Protein AF-A0A956AUN1-F1 (afdb_monomer)

Structure (mmCIF, N/CA/C/O backbone):
data_AF-A0A956AUN1-F1
#
_entry.id   AF-A0A956AUN1-F1
#
loop_
_atom_site.group_PDB
_atom_site.id
_atom_site.type_symbol
_atom_site.label_atom_id
_atom_site.label_alt_id
_atom_site.label_comp_id
_atom_site.label_asym_id
_atom_site.label_entity_id
_atom_site.label_seq_id
_atom_site.pdbx_PDB_ins_code
_atom_site.Cartn_x
_atom_site.Cartn_y
_atom_site.Cartn_z
_atom_site.occupancy
_atom_site.B_iso_or_equiv
_atom_site.auth_seq_id
_atom_site.auth_comp_id
_atom_site.auth_asym_id
_atom_site.auth_atom_id
_atom_site.pdbx_PDB_model_num
ATOM 1 N N . MET A 1 1 ? -1.811 -20.026 -43.122 1.00 30.91 1 MET A N 1
ATOM 2 C CA . MET A 1 1 ? -1.037 -18.775 -43.023 1.00 30.91 1 MET A CA 1
ATOM 3 C C . MET A 1 1 ? -0.279 -18.892 -41.717 1.00 30.91 1 MET A C 1
ATOM 5 O O . MET A 1 1 ? -0.900 -18.796 -40.670 1.00 30.91 1 MET A O 1
ATOM 9 N N . ALA A 1 2 ? 0.967 -19.359 -41.789 1.00 21.05 2 ALA A N 1
ATOM 10 C CA . ALA A 1 2 ? 1.763 -19.671 -40.608 1.00 21.05 2 ALA A CA 1
ATOM 11 C C . ALA A 1 2 ? 2.110 -18.362 -39.890 1.00 21.05 2 ALA A C 1
ATOM 13 O O . ALA A 1 2 ? 2.588 -17.428 -40.529 1.00 21.05 2 ALA A O 1
ATOM 14 N N . ILE A 1 3 ? 1.789 -18.293 -38.602 1.00 24.16 3 ILE A N 1
ATOM 15 C CA . ILE A 1 3 ? 2.204 -17.226 -37.696 1.00 24.16 3 ILE A CA 1
ATOM 16 C C . ILE A 1 3 ? 3.402 -17.814 -36.954 1.00 24.16 3 ILE A C 1
ATOM 18 O O . ILE A 1 3 ? 3.255 -18.826 -36.273 1.00 24.16 3 ILE A O 1
ATOM 22 N N . GLU A 1 4 ? 4.583 -17.249 -37.198 1.00 23.41 4 GLU A N 1
ATOM 23 C CA . GLU A 1 4 ? 5.830 -17.625 -36.533 1.00 23.41 4 GLU A CA 1
ATOM 24 C C . GLU A 1 4 ? 5.765 -17.304 -35.036 1.00 23.41 4 GLU A C 1
ATOM 26 O O . GLU A 1 4 ? 5.321 -16.231 -34.622 1.00 23.41 4 GLU A O 1
ATOM 31 N N . GLU A 1 5 ? 6.221 -18.270 -34.243 1.00 29.28 5 GLU A N 1
ATOM 32 C CA . GLU A 1 5 ? 6.458 -18.185 -32.808 1.00 29.28 5 GLU A CA 1
ATOM 33 C C . GLU A 1 5 ? 7.563 -17.156 -32.523 1.00 29.28 5 GLU A C 1
ATOM 35 O O . GLU A 1 5 ? 8.715 -17.344 -32.911 1.00 29.28 5 GLU A O 1
ATOM 40 N N . ALA A 1 6 ? 7.240 -16.076 -31.810 1.00 27.52 6 ALA A N 1
ATOM 41 C CA . ALA A 1 6 ? 8.249 -15.210 -31.208 1.00 27.52 6 ALA A CA 1
ATOM 42 C C . ALA A 1 6 ? 8.578 -15.746 -29.807 1.00 27.52 6 ALA A C 1
ATOM 44 O O . ALA A 1 6 ? 7.969 -15.356 -28.813 1.00 27.52 6 ALA A O 1
ATOM 45 N N . GLY A 1 7 ? 9.518 -16.691 -29.746 1.00 25.81 7 GLY A N 1
ATOM 46 C CA . GLY A 1 7 ? 10.144 -17.115 -28.497 1.00 25.81 7 GLY A CA 1
ATOM 47 C C . GLY A 1 7 ? 10.952 -15.970 -27.881 1.00 25.81 7 GLY A C 1
ATOM 48 O O . GLY A 1 7 ? 11.696 -15.276 -28.571 1.00 25.81 7 GLY A O 1
ATOM 49 N N . PHE A 1 8 ? 10.801 -15.765 -26.574 1.00 31.11 8 PHE A N 1
ATOM 50 C CA . PHE A 1 8 ? 11.607 -14.825 -25.801 1.00 31.11 8 PHE A CA 1
ATOM 51 C C . PHE A 1 8 ? 13.027 -15.388 -25.628 1.00 31.11 8 PHE A C 1
ATOM 53 O O . PHE A 1 8 ? 13.271 -16.226 -24.758 1.00 31.11 8 PHE A O 1
ATOM 60 N N . ASP A 1 9 ? 13.952 -14.945 -26.480 1.00 30.98 9 ASP A N 1
ATOM 61 C CA . ASP A 1 9 ? 15.383 -15.240 -26.388 1.00 30.98 9 ASP A CA 1
ATOM 62 C C . ASP A 1 9 ? 16.117 -14.087 -25.663 1.00 30.98 9 ASP A C 1
ATOM 64 O O . ASP A 1 9 ? 16.224 -12.983 -26.214 1.00 30.98 9 ASP A O 1
ATOM 68 N N . PRO A 1 10 ? 16.642 -14.305 -24.440 1.00 32.84 10 PRO A N 1
ATOM 69 C CA . PRO A 1 10 ? 17.323 -13.277 -23.655 1.00 32.84 10 PRO A CA 1
ATOM 70 C C . PRO A 1 10 ? 18.651 -12.788 -24.265 1.00 32.84 10 PRO A C 1
ATOM 72 O O . PRO A 1 10 ? 19.212 -11.820 -23.751 1.00 32.84 10 PRO A O 1
ATOM 75 N N . GLU A 1 11 ? 19.152 -13.393 -25.349 1.00 34.19 11 GLU A N 1
ATOM 76 C CA . GLU A 1 11 ? 20.361 -12.936 -26.050 1.00 34.19 11 GLU A CA 1
ATOM 77 C C . GLU A 1 11 ? 20.086 -11.928 -27.187 1.00 34.19 11 GLU A C 1
ATOM 79 O O . GLU A 1 11 ? 21.021 -11.302 -27.690 1.00 34.19 11 GLU A O 1
ATOM 84 N N . THR A 1 12 ? 18.820 -11.685 -27.556 1.00 31.84 12 THR A N 1
ATOM 85 C CA . THR A 1 12 ? 18.462 -10.838 -28.720 1.00 31.84 12 THR A CA 1
ATOM 86 C C . THR A 1 12 ? 17.974 -9.421 -28.391 1.00 31.84 12 THR A C 1
ATOM 88 O O . THR A 1 12 ? 17.736 -8.628 -29.304 1.00 31.84 12 THR A O 1
ATOM 91 N N . HIS A 1 13 ? 17.912 -9.035 -27.111 1.00 35.03 13 HIS A N 1
ATOM 92 C CA . HIS A 1 13 ? 17.650 -7.652 -26.694 1.00 35.03 13 HIS A CA 1
ATOM 93 C C . HIS A 1 13 ? 18.950 -6.932 -26.290 1.00 35.03 13 HIS A C 1
ATOM 95 O O . HIS A 1 13 ? 19.366 -7.012 -25.129 1.00 35.03 13 HIS A O 1
ATOM 101 N N . PRO A 1 14 ? 19.612 -6.180 -27.193 1.00 34.06 14 PRO A N 1
ATOM 102 C CA . PRO A 1 14 ? 20.719 -5.334 -26.790 1.00 34.06 14 PRO A CA 1
ATOM 103 C C . PRO A 1 14 ? 20.160 -4.149 -25.990 1.00 34.06 14 PRO A C 1
ATOM 105 O O . PRO A 1 14 ? 19.456 -3.297 -26.523 1.00 34.06 14 PRO A O 1
ATOM 108 N N . GLY A 1 15 ? 20.507 -4.079 -24.703 1.00 33.59 15 GLY A N 1
ATOM 109 C CA . GLY A 1 15 ? 20.508 -2.814 -23.967 1.00 33.59 15 GLY A CA 1
ATOM 110 C C . GLY A 1 15 ? 19.310 -2.525 -23.065 1.00 33.59 15 GLY A C 1
ATOM 111 O O . GLY A 1 15 ? 18.768 -1.428 -23.119 1.00 33.59 15 GLY A O 1
ATOM 112 N N . THR A 1 16 ? 18.970 -3.425 -22.136 1.00 29.31 16 THR A N 1
ATOM 113 C CA . THR A 1 16 ? 18.428 -2.937 -20.853 1.00 29.31 16 THR A CA 1
ATOM 114 C C . THR A 1 16 ? 19.629 -2.578 -19.970 1.00 29.31 16 THR A C 1
ATOM 116 O O . THR A 1 16 ? 20.360 -3.489 -19.572 1.00 29.31 16 THR A O 1
ATOM 119 N N . PRO A 1 17 ? 19.930 -1.293 -19.698 1.00 31.88 17 PRO A N 1
ATOM 120 C CA . PRO A 1 17 ? 21.079 -0.933 -18.877 1.00 31.88 17 PRO A CA 1
ATOM 121 C C . PRO A 1 17 ? 20.832 -1.371 -17.430 1.00 31.88 17 PRO A C 1
ATOM 123 O O . PRO A 1 17 ? 20.165 -0.702 -16.646 1.00 31.88 17 PRO A O 1
ATOM 126 N N . THR A 1 18 ? 21.370 -2.531 -17.064 1.00 31.84 18 THR A N 1
ATOM 127 C CA . THR A 1 18 ? 21.430 -2.986 -15.674 1.00 31.84 18 THR A CA 1
ATOM 128 C C . THR A 1 18 ? 22.502 -2.200 -14.924 1.00 31.84 18 THR A C 1
ATOM 130 O O . THR A 1 18 ? 23.649 -2.133 -15.372 1.00 31.84 18 THR A O 1
ATOM 133 N N . LEU A 1 19 ? 22.148 -1.662 -13.756 1.00 27.31 19 LEU A N 1
ATOM 134 C CA . LEU A 1 19 ? 23.060 -1.013 -12.810 1.00 27.31 19 LEU A CA 1
ATOM 135 C C . LEU A 1 19 ? 24.181 -1.990 -12.396 1.00 27.31 19 LEU A C 1
ATOM 137 O O . LEU A 1 19 ? 23.960 -2.908 -11.605 1.00 27.31 19 LEU A O 1
ATOM 141 N N . ARG A 1 20 ? 25.394 -1.823 -12.942 1.00 27.98 20 ARG A N 1
ATOM 142 C CA . ARG A 1 20 ? 26.573 -2.607 -12.540 1.00 27.98 20 ARG A CA 1
ATOM 143 C C . ARG A 1 20 ? 27.228 -1.958 -11.323 1.00 27.98 20 ARG A C 1
ATOM 145 O O . ARG A 1 20 ? 27.862 -0.915 -11.430 1.00 27.98 20 ARG A O 1
ATOM 152 N N . LEU A 1 21 ? 27.102 -2.599 -10.164 1.00 30.09 21 LEU A N 1
ATOM 153 C CA . LEU A 1 21 ? 27.797 -2.195 -8.941 1.00 30.09 21 LEU A CA 1
ATOM 154 C C . LEU A 1 21 ? 29.268 -2.635 -9.005 1.00 30.09 21 LEU A C 1
ATOM 156 O O . LEU A 1 21 ? 29.580 -3.815 -8.842 1.00 30.09 21 LEU A O 1
ATOM 160 N N . GLY A 1 22 ? 30.178 -1.688 -9.232 1.00 33.19 22 GLY A N 1
ATOM 161 C CA . GLY A 1 22 ? 31.619 -1.909 -9.102 1.00 33.19 22 GLY A CA 1
ATOM 162 C C . GLY A 1 22 ? 32.051 -1.888 -7.634 1.00 33.19 22 GLY A C 1
ATOM 163 O O . GLY A 1 22 ? 31.801 -0.922 -6.917 1.00 33.19 22 GLY A O 1
ATOM 164 N N . ARG A 1 23 ? 32.714 -2.949 -7.163 1.00 29.19 23 ARG A N 1
ATOM 165 C CA . ARG A 1 23 ? 33.345 -2.987 -5.834 1.00 29.19 23 ARG A CA 1
ATOM 166 C C . ARG A 1 23 ? 34.772 -2.454 -5.967 1.00 29.19 23 ARG A C 1
ATOM 168 O O . ARG A 1 23 ? 35.539 -2.993 -6.758 1.00 29.19 23 ARG A O 1
ATOM 175 N N . ARG A 1 24 ? 35.134 -1.411 -5.215 1.00 32.41 24 ARG A N 1
ATOM 176 C CA . ARG A 1 24 ? 36.509 -0.888 -5.196 1.00 32.41 24 ARG A CA 1
ATOM 177 C C . ARG A 1 24 ? 37.233 -1.359 -3.935 1.00 32.41 24 ARG A C 1
ATOM 179 O O . ARG A 1 24 ? 36.830 -1.014 -2.827 1.00 32.41 24 ARG A O 1
ATOM 186 N N . ASP A 1 25 ? 38.285 -2.149 -4.127 1.00 35.16 25 ASP A N 1
ATOM 187 C CA . ASP A 1 25 ? 39.206 -2.593 -3.080 1.00 35.16 25 ASP A CA 1
ATOM 188 C C . ASP A 1 25 ? 40.306 -1.544 -2.824 1.00 35.16 25 ASP A C 1
ATOM 190 O O . ASP A 1 25 ? 40.836 -0.948 -3.762 1.00 35.16 25 ASP A O 1
ATOM 194 N N . GLY A 1 26 ? 40.689 -1.378 -1.550 1.00 31.30 26 GLY A N 1
ATOM 195 C CA . GLY A 1 26 ? 42.020 -0.898 -1.147 1.00 31.30 26 GLY A CA 1
ATOM 196 C C . GLY A 1 26 ? 42.134 0.534 -0.601 1.00 31.30 26 GLY A C 1
ATOM 197 O O . GLY A 1 26 ? 42.131 1.506 -1.348 1.00 31.30 26 GLY A O 1
ATOM 198 N N . ALA A 1 27 ? 42.366 0.648 0.713 1.00 30.61 27 ALA A N 1
ATOM 199 C CA . ALA A 1 27 ? 43.108 1.757 1.335 1.00 30.61 27 ALA A CA 1
ATOM 200 C C . ALA A 1 27 ? 44.620 1.431 1.321 1.00 30.61 27 ALA A C 1
ATOM 202 O O . ALA A 1 27 ? 44.961 0.245 1.345 1.00 30.61 27 ALA A O 1
ATOM 203 N N . PRO A 1 28 ? 45.538 2.423 1.294 1.00 39.69 28 PRO A N 1
ATOM 204 C CA . PRO A 1 28 ? 46.103 2.974 2.546 1.00 39.69 28 PRO A CA 1
ATOM 205 C C . PRO A 1 28 ? 46.438 4.491 2.457 1.00 39.69 28 PRO A C 1
ATOM 207 O O . PRO A 1 28 ? 46.636 5.035 1.382 1.00 39.69 28 PRO A O 1
ATOM 210 N N . GLY A 1 29 ? 46.444 5.270 3.545 1.00 27.66 29 GLY A N 1
ATOM 211 C CA . GLY A 1 29 ? 47.645 5.516 4.362 1.00 27.66 29 GLY A CA 1
ATOM 212 C C . GLY A 1 29 ? 47.848 7.029 4.616 1.00 27.66 29 GLY A C 1
ATOM 213 O O . GLY A 1 29 ? 47.515 7.852 3.775 1.00 27.66 29 GLY A O 1
ATOM 214 N N . ARG A 1 30 ? 48.322 7.398 5.815 1.00 32.62 30 ARG A N 1
ATOM 215 C CA . ARG A 1 30 ? 48.345 8.754 6.419 1.00 32.62 30 ARG A CA 1
ATOM 216 C C . ARG A 1 30 ? 49.577 9.622 6.078 1.00 32.62 30 ARG A C 1
ATOM 218 O O . ARG A 1 30 ? 50.652 9.084 5.846 1.00 32.62 30 ARG A O 1
ATOM 225 N N . SER A 1 31 ? 49.423 10.940 6.311 1.00 29.83 31 SER A N 1
ATOM 226 C CA . SER A 1 31 ? 50.381 11.992 6.780 1.00 29.83 31 SER A CA 1
ATOM 227 C C . SER A 1 31 ? 50.381 13.215 5.843 1.00 29.83 31 SER A C 1
ATOM 229 O O . SER A 1 31 ? 50.232 13.045 4.646 1.00 29.83 31 SER A O 1
ATOM 231 N N . GLY A 1 32 ? 50.480 14.482 6.251 1.00 27.02 32 GLY A N 1
ATOM 232 C CA . GLY A 1 32 ? 50.628 15.171 7.533 1.00 27.02 32 GLY A CA 1
ATOM 233 C C . GLY A 1 32 ? 50.718 16.693 7.266 1.00 27.02 32 GLY A C 1
ATOM 234 O O . GLY A 1 32 ? 50.810 17.109 6.117 1.00 27.02 32 GLY A O 1
ATOM 235 N N . GLY A 1 33 ? 50.737 17.517 8.321 1.00 27.91 33 GLY A N 1
ATOM 236 C CA . GLY A 1 33 ? 51.332 18.868 8.269 1.00 27.91 33 GLY A CA 1
ATOM 237 C C . GLY A 1 33 ? 50.379 20.070 8.229 1.00 27.91 33 GLY A C 1
ATOM 238 O O . GLY A 1 33 ? 49.691 20.318 7.252 1.00 27.91 33 GLY A O 1
ATOM 239 N N . ARG A 1 34 ? 50.393 20.852 9.315 1.00 34.38 34 ARG A N 1
ATOM 240 C CA . ARG A 1 34 ? 49.629 22.086 9.568 1.00 34.38 34 ARG A CA 1
ATOM 241 C C . ARG A 1 34 ? 50.351 23.324 9.026 1.00 34.38 34 ARG A C 1
ATOM 243 O O . ARG A 1 34 ? 51.532 23.469 9.314 1.00 34.38 34 ARG A O 1
ATOM 250 N N . ALA A 1 35 ? 49.614 24.274 8.449 1.00 32.28 35 ALA A N 1
ATOM 251 C CA . ALA A 1 35 ? 49.891 25.724 8.434 1.00 32.28 35 ALA A CA 1
ATOM 252 C C . ALA A 1 35 ? 48.634 26.403 7.820 1.00 32.28 35 ALA A C 1
ATOM 254 O O . ALA A 1 35 ? 48.118 25.875 6.850 1.00 32.28 35 ALA A O 1
ATOM 255 N N . VAL A 1 36 ? 47.997 27.491 8.260 1.00 35.53 36 VAL A N 1
ATOM 256 C CA . VAL A 1 36 ? 48.254 28.556 9.231 1.00 35.53 36 VAL A CA 1
ATOM 257 C C . VAL A 1 36 ? 46.881 29.110 9.661 1.00 35.53 36 VAL A C 1
ATOM 259 O O . VAL A 1 36 ? 46.017 29.395 8.837 1.00 35.53 36 VAL A O 1
ATOM 262 N N . ARG A 1 37 ? 46.692 29.289 10.972 1.00 34.69 37 ARG A N 1
ATOM 263 C CA . ARG A 1 37 ? 45.632 30.102 11.593 1.00 34.69 37 ARG A CA 1
ATOM 264 C C . ARG A 1 37 ? 45.767 31.568 11.158 1.00 34.69 37 ARG A C 1
ATOM 266 O O . ARG A 1 37 ? 46.810 32.145 11.446 1.00 34.69 37 ARG A O 1
ATOM 273 N N . ARG A 1 38 ? 44.693 32.186 10.649 1.00 36.44 38 ARG A N 1
ATOM 274 C CA . ARG A 1 38 ? 44.160 33.506 11.077 1.00 36.44 38 ARG A CA 1
ATOM 275 C C . ARG A 1 38 ? 43.013 33.953 10.161 1.00 36.44 38 ARG A C 1
ATOM 277 O O . ARG A 1 38 ? 43.254 34.542 9.120 1.00 36.44 38 ARG A O 1
ATOM 284 N N . LEU A 1 39 ? 41.784 33.686 10.603 1.00 34.28 39 LEU A N 1
ATOM 285 C CA . LEU A 1 39 ? 40.617 34.584 10.535 1.00 34.28 39 LEU A CA 1
ATOM 286 C C . LEU A 1 39 ? 39.492 33.939 11.369 1.00 34.28 39 LEU A C 1
ATOM 288 O O . LEU A 1 39 ? 38.514 33.392 10.876 1.00 34.28 39 LEU A O 1
ATOM 292 N N . LEU A 1 40 ? 39.725 33.929 12.685 1.00 39.12 40 LEU A N 1
ATOM 293 C CA . LEU A 1 40 ? 38.744 33.657 13.738 1.00 39.12 40 LEU A CA 1
ATOM 294 C C . LEU A 1 40 ? 38.054 34.988 14.060 1.00 39.12 40 LEU A C 1
ATOM 296 O O . LEU A 1 40 ? 38.685 35.813 14.714 1.00 39.12 40 LEU A O 1
ATOM 300 N N . ALA A 1 41 ? 36.822 35.197 13.580 1.00 38.38 41 ALA A N 1
ATOM 301 C CA . ALA A 1 41 ? 35.832 36.162 14.100 1.00 38.38 41 ALA A CA 1
ATOM 302 C C . ALA A 1 41 ? 34.560 36.165 13.216 1.00 38.38 41 ALA A C 1
ATOM 304 O O . ALA A 1 41 ? 34.214 37.184 12.624 1.00 38.38 41 ALA A O 1
ATOM 305 N N . PRO A 1 42 ? 33.874 35.015 13.074 1.00 38.94 42 PRO A N 1
ATOM 306 C CA . PRO A 1 42 ? 32.716 34.824 13.947 1.00 38.94 42 PRO A CA 1
ATOM 307 C C . PRO A 1 42 ? 32.583 33.357 14.379 1.00 38.94 42 PRO A C 1
ATOM 309 O O . PRO A 1 42 ? 31.687 32.628 13.972 1.00 38.94 42 PRO A O 1
ATOM 312 N N . THR A 1 43 ? 33.499 32.910 15.234 1.00 41.12 43 THR A N 1
ATOM 313 C CA . THR A 1 43 ? 33.509 31.554 15.813 1.00 41.12 43 THR A CA 1
ATOM 314 C C . THR A 1 43 ? 32.884 31.517 17.214 1.00 41.12 43 THR A C 1
ATOM 316 O O . THR A 1 43 ? 33.189 30.632 18.006 1.00 41.12 43 THR A O 1
ATOM 319 N N . LEU A 1 44 ? 32.004 32.472 17.538 1.00 39.47 44 LEU A N 1
ATOM 320 C CA . LEU A 1 44 ? 31.345 32.563 18.851 1.00 39.47 44 LEU A CA 1
ATOM 321 C C . LEU A 1 44 ? 29.812 32.448 18.815 1.00 39.47 44 LEU A C 1
ATOM 323 O O . LEU A 1 44 ? 29.171 32.638 19.841 1.00 39.47 44 LEU A O 1
ATOM 327 N N . ALA A 1 45 ? 29.224 32.064 17.677 1.00 38.72 45 ALA A N 1
ATOM 328 C CA . ALA A 1 45 ? 27.799 31.709 17.580 1.00 38.72 45 ALA A CA 1
ATOM 329 C C . ALA A 1 45 ? 27.552 30.191 17.423 1.00 38.72 45 ALA A C 1
ATOM 331 O O . ALA A 1 45 ? 26.417 29.768 17.238 1.00 38.72 45 ALA A O 1
ATOM 332 N N . LEU A 1 46 ? 28.602 29.362 17.508 1.00 41.56 46 LEU A N 1
ATOM 333 C CA . LEU A 1 46 ? 28.526 27.902 17.326 1.00 41.56 46 LEU A CA 1
ATOM 334 C C . LEU A 1 46 ? 28.544 27.095 18.638 1.00 41.56 46 LEU A C 1
ATOM 336 O O . LEU A 1 46 ? 28.499 25.872 18.588 1.00 41.56 46 LEU A O 1
ATOM 340 N N . PHE A 1 47 ? 28.581 27.744 19.809 1.00 43.50 47 PHE A N 1
ATOM 341 C CA . PHE A 1 47 ? 28.742 27.055 21.103 1.00 43.50 47 PHE A CA 1
ATOM 342 C C . PHE A 1 47 ? 27.501 27.030 22.014 1.00 43.50 47 PHE A C 1
ATOM 344 O O . PHE A 1 47 ? 27.604 26.586 23.151 1.00 43.50 47 PHE A O 1
ATOM 351 N N . PHE A 1 48 ? 26.315 27.407 21.518 1.00 44.41 48 PHE A N 1
ATOM 352 C CA . PHE A 1 48 ? 25.041 27.181 22.229 1.00 44.41 48 PHE A CA 1
ATOM 353 C C . PHE A 1 48 ? 23.915 26.647 21.326 1.00 44.41 48 PHE A C 1
ATOM 355 O O . PHE A 1 48 ? 22.743 26.953 21.529 1.00 44.41 48 PHE A O 1
ATOM 362 N N . ALA A 1 49 ? 24.243 25.808 20.341 1.00 41.50 49 ALA A N 1
ATOM 363 C CA . ALA A 1 49 ? 23.239 24.935 19.741 1.00 41.50 49 ALA A CA 1
ATOM 364 C C . ALA A 1 49 ? 23.161 23.655 20.586 1.00 41.50 49 ALA A C 1
ATOM 366 O O . ALA A 1 49 ? 24.006 22.770 20.470 1.00 41.50 49 ALA A O 1
ATOM 367 N N . GLY A 1 50 ? 22.172 23.578 21.482 1.00 49.03 50 GLY A N 1
ATOM 368 C CA . GLY A 1 50 ? 21.779 22.299 22.078 1.00 49.03 50 GLY A CA 1
ATOM 369 C C . GLY A 1 50 ? 21.359 21.307 20.982 1.00 49.03 50 GLY A C 1
ATOM 370 O O . GLY A 1 50 ? 21.073 21.733 19.859 1.00 49.03 50 GLY A O 1
ATOM 371 N N . PRO A 1 51 ? 21.326 19.994 21.261 1.00 37.94 51 PRO A N 1
ATOM 372 C CA . PRO A 1 51 ? 20.972 19.007 20.250 1.00 37.94 51 PRO A CA 1
ATOM 373 C C . PRO A 1 51 ? 19.575 19.308 19.697 1.00 37.94 51 PRO A C 1
ATOM 375 O O . PRO A 1 51 ? 18.578 19.228 20.413 1.00 37.94 51 PRO A O 1
ATOM 378 N N . ALA A 1 52 ? 19.502 19.657 18.414 1.00 39.59 52 ALA A N 1
ATOM 379 C CA . ALA A 1 52 ? 18.252 19.623 17.679 1.00 39.59 52 ALA A CA 1
ATOM 380 C C . ALA A 1 52 ? 17.916 18.147 17.449 1.00 39.59 52 ALA A C 1
ATOM 382 O O . ALA A 1 52 ? 18.520 17.483 16.608 1.00 39.59 52 ALA A O 1
ATOM 383 N N . ALA A 1 53 ? 16.996 17.612 18.244 1.00 41.66 53 ALA A N 1
ATOM 384 C CA . ALA A 1 53 ? 16.426 16.302 17.984 1.00 41.66 53 ALA A CA 1
ATOM 385 C C . ALA A 1 53 ? 15.346 16.456 16.907 1.00 41.66 53 ALA A C 1
ATOM 387 O O . ALA A 1 53 ? 14.362 17.165 17.112 1.00 41.66 53 ALA A O 1
ATOM 388 N N . ALA A 1 54 ? 15.535 15.801 15.762 1.00 39.38 54 ALA A N 1
ATOM 389 C CA . ALA A 1 54 ? 14.468 15.615 14.790 1.00 39.38 54 ALA A CA 1
ATOM 390 C C . ALA A 1 54 ? 13.479 14.589 15.353 1.00 39.38 54 ALA A C 1
ATOM 392 O O . ALA A 1 54 ? 13.862 13.465 15.688 1.00 39.38 54 ALA A O 1
ATOM 393 N N . ASN A 1 55 ? 12.212 14.975 15.476 1.00 43.59 55 ASN A N 1
ATOM 394 C CA . ASN A 1 55 ? 11.146 14.029 15.752 1.00 43.59 55 ASN A CA 1
ATOM 395 C C . ASN A 1 55 ? 10.867 13.256 14.451 1.00 43.59 55 ASN A C 1
ATOM 397 O O . ASN A 1 55 ? 10.641 13.899 13.427 1.00 43.59 55 ASN A O 1
ATOM 401 N N . PRO A 1 56 ? 10.845 11.911 14.444 1.00 43.94 56 PRO A N 1
ATOM 402 C CA . PRO A 1 56 ? 10.473 11.142 13.256 1.00 43.94 56 PRO A CA 1
ATOM 403 C C . PRO A 1 56 ? 9.137 11.595 12.654 1.00 43.94 56 PRO A C 1
ATOM 405 O O . PRO A 1 56 ? 8.978 11.582 11.442 1.00 43.94 56 PRO A O 1
ATOM 408 N N . LEU A 1 57 ? 8.208 12.079 13.485 1.00 41.00 57 LEU A N 1
ATOM 409 C CA . LEU A 1 57 ? 6.915 12.611 13.049 1.00 41.00 57 LEU A CA 1
ATOM 410 C C . LEU A 1 57 ? 7.023 13.897 12.210 1.00 41.00 57 LEU A C 1
ATOM 412 O O . LEU A 1 57 ? 6.135 14.150 11.399 1.00 41.00 57 LEU A O 1
ATOM 416 N N . ASP A 1 58 ? 8.109 14.667 12.333 1.00 39.62 58 ASP A N 1
ATOM 417 C CA . ASP A 1 58 ? 8.349 15.843 11.487 1.00 39.62 58 ASP A CA 1
ATOM 418 C C . ASP A 1 58 ? 8.687 15.431 10.042 1.00 39.62 58 ASP A C 1
ATOM 420 O O . ASP A 1 58 ? 8.345 16.152 9.106 1.00 39.62 58 ASP A O 1
ATOM 424 N N . ALA A 1 59 ? 9.292 14.251 9.843 1.00 40.78 59 ALA A N 1
ATOM 425 C CA . ALA A 1 59 ? 9.513 13.665 8.516 1.00 40.78 59 ALA A CA 1
ATOM 426 C C . ALA A 1 59 ? 8.222 13.087 7.902 1.00 40.78 59 ALA A C 1
ATOM 428 O O . ALA A 1 59 ? 8.146 12.916 6.691 1.00 40.78 59 ALA A O 1
ATOM 429 N N . PHE A 1 60 ? 7.198 12.843 8.728 1.00 38.22 60 PHE A N 1
ATOM 430 C CA . PHE A 1 60 ? 5.857 12.413 8.314 1.00 38.22 60 PHE A CA 1
ATOM 431 C C . PHE A 1 60 ? 4.823 13.555 8.342 1.00 38.22 60 PHE A C 1
ATOM 433 O O . PHE A 1 60 ? 3.621 13.300 8.307 1.00 38.22 60 PHE A O 1
ATOM 440 N N . GLY A 1 61 ? 5.260 14.817 8.426 1.00 41.34 61 GLY A N 1
ATOM 441 C CA . GLY A 1 61 ? 4.373 15.973 8.261 1.00 41.34 61 GLY A CA 1
ATOM 442 C C . GLY A 1 61 ? 3.542 16.379 9.486 1.00 41.34 61 GLY A C 1
ATOM 443 O O . GLY A 1 61 ? 2.539 17.072 9.327 1.00 41.34 61 GLY A O 1
ATOM 444 N N . PHE A 1 62 ? 3.930 16.023 10.714 1.00 36.03 62 PHE A N 1
ATOM 445 C CA . PHE A 1 62 ? 3.237 16.484 11.926 1.00 36.03 62 PHE A CA 1
ATOM 446 C C . PHE A 1 62 ? 3.963 17.647 12.613 1.00 36.03 62 PHE A C 1
ATOM 448 O O . PHE A 1 62 ? 5.028 17.461 13.180 1.00 36.03 62 PHE A O 1
ATOM 455 N N . GLY A 1 63 ? 3.350 18.839 12.653 1.00 41.16 63 GLY A N 1
ATOM 456 C CA . GLY A 1 63 ? 3.833 19.967 13.462 1.00 41.16 63 GLY A CA 1
ATOM 457 C C . GLY A 1 63 ? 3.568 21.345 12.853 1.00 41.16 63 GLY A C 1
ATOM 458 O O . GLY A 1 63 ? 3.099 21.471 11.724 1.00 41.16 63 GLY A O 1
ATOM 459 N N . ALA A 1 64 ? 3.899 22.408 13.597 1.00 36.34 64 ALA A N 1
ATOM 460 C CA . ALA A 1 64 ? 3.691 23.799 13.173 1.00 36.34 64 ALA A CA 1
ATOM 461 C C . ALA A 1 64 ? 4.390 24.136 11.843 1.00 36.34 64 ALA A C 1
ATOM 463 O O . ALA A 1 64 ? 3.919 24.998 11.110 1.00 36.34 64 ALA A O 1
ATOM 464 N N . ARG A 1 65 ? 5.469 23.417 11.502 1.00 36.66 65 ARG A N 1
ATOM 465 C CA . ARG A 1 65 ? 6.154 23.527 10.209 1.00 36.66 65 ARG A CA 1
ATOM 466 C C . ARG A 1 65 ? 5.328 22.955 9.051 1.00 36.66 65 ARG A C 1
ATOM 468 O O . ARG A 1 65 ? 5.310 23.563 7.994 1.00 36.66 65 ARG A O 1
ATOM 475 N N . ALA A 1 66 ? 4.601 21.856 9.253 1.00 37.91 66 ALA A N 1
ATOM 476 C CA . ALA A 1 66 ? 3.714 21.278 8.241 1.00 37.91 66 ALA A CA 1
ATOM 477 C C . ALA A 1 66 ? 2.439 22.110 8.040 1.00 37.91 66 ALA A C 1
ATOM 479 O O . ALA A 1 66 ? 2.008 22.304 6.909 1.00 37.91 66 ALA A O 1
ATOM 480 N N . MET A 1 67 ? 1.891 22.692 9.116 1.00 39.56 67 MET A N 1
ATOM 481 C CA . MET A 1 67 ? 0.814 23.685 8.992 1.00 39.56 67 MET A CA 1
ATOM 482 C C . MET A 1 67 ? 1.300 24.990 8.343 1.00 39.56 67 MET A C 1
ATOM 484 O O . MET A 1 67 ? 0.564 25.588 7.568 1.00 39.56 67 MET A O 1
ATOM 488 N N . ALA A 1 68 ? 2.546 25.408 8.597 1.00 41.06 68 ALA A N 1
ATOM 489 C CA . ALA A 1 68 ? 3.165 26.538 7.898 1.00 41.06 68 ALA A CA 1
ATOM 490 C C . ALA A 1 68 ? 3.495 26.230 6.424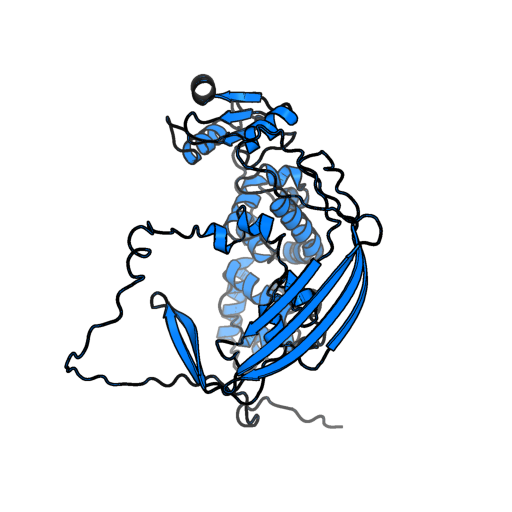 1.00 41.06 68 ALA A C 1
ATOM 492 O O . ALA A 1 68 ? 3.602 27.156 5.629 1.00 41.06 68 ALA A O 1
ATOM 493 N N . MET A 1 69 ? 3.630 24.949 6.063 1.00 36.56 69 MET A N 1
ATOM 494 C CA . MET A 1 69 ? 3.833 24.467 4.690 1.00 36.56 69 MET A CA 1
ATOM 495 C C . MET A 1 69 ? 2.545 23.936 4.035 1.00 36.56 69 MET A C 1
ATOM 497 O O . MET A 1 69 ? 2.611 23.347 2.964 1.00 36.56 69 MET A O 1
ATOM 501 N N . GLY A 1 70 ? 1.377 24.140 4.657 1.00 38.12 70 GLY A N 1
ATOM 502 C CA . GLY A 1 70 ? 0.066 24.019 4.012 1.00 38.12 70 GLY A CA 1
ATOM 503 C C . GLY A 1 70 ? -0.291 22.660 3.405 1.00 38.12 70 GLY A C 1
ATOM 504 O O . GLY A 1 70 ? -1.012 22.647 2.416 1.00 38.12 70 GLY A O 1
ATOM 505 N N . SER A 1 71 ? 0.177 21.534 3.958 1.00 39.00 71 SER A N 1
ATOM 506 C CA . SER A 1 71 ? 0.069 20.230 3.274 1.00 39.00 71 SER A CA 1
ATOM 507 C C . SER A 1 71 ? 0.674 20.305 1.872 1.00 39.00 71 SER A C 1
ATOM 509 O O . SER A 1 71 ? -0.025 20.109 0.882 1.00 39.00 71 SER A O 1
ATOM 511 N N . ALA A 1 72 ? 1.959 20.661 1.790 1.00 37.16 72 ALA A N 1
ATOM 512 C CA . ALA A 1 72 ? 2.689 20.714 0.536 1.00 37.16 72 ALA A CA 1
ATOM 513 C C . ALA A 1 72 ? 2.566 19.367 -0.190 1.00 37.16 72 ALA A C 1
ATOM 515 O O . ALA A 1 72 ? 3.331 18.438 0.055 1.00 37.16 72 ALA A O 1
ATOM 516 N N . ALA A 1 73 ? 1.618 19.287 -1.123 1.00 38.41 73 ALA A N 1
ATOM 517 C CA . ALA A 1 73 ? 1.871 18.595 -2.361 1.00 38.41 73 ALA A CA 1
ATOM 518 C C . ALA A 1 73 ? 3.216 19.133 -2.851 1.00 38.41 73 ALA A C 1
ATOM 520 O O . ALA A 1 73 ? 3.417 20.353 -2.910 1.00 38.41 73 ALA A O 1
ATOM 521 N N . THR A 1 74 ? 4.152 18.248 -3.162 1.00 42.53 74 THR A N 1
ATOM 522 C CA . THR A 1 74 ? 5.287 18.550 -4.028 1.00 42.53 74 THR A CA 1
ATOM 523 C C . THR A 1 74 ? 4.689 18.944 -5.375 1.00 42.53 74 THR A C 1
ATOM 525 O O . THR A 1 74 ? 4.604 18.153 -6.306 1.00 42.53 74 THR A O 1
ATOM 528 N N . ALA A 1 75 ? 4.173 20.169 -5.470 1.00 44.75 75 ALA A N 1
ATOM 529 C CA . ALA A 1 75 ? 3.786 20.743 -6.732 1.00 44.75 75 ALA A CA 1
ATOM 530 C C . ALA A 1 75 ? 5.097 20.863 -7.499 1.00 44.75 75 ALA A C 1
ATOM 532 O O . ALA A 1 75 ? 5.960 21.677 -7.156 1.00 44.75 75 ALA A O 1
ATOM 533 N N . ILE A 1 76 ? 5.280 19.988 -8.485 1.00 54.56 76 ILE A N 1
ATOM 534 C CA . ILE A 1 76 ? 6.292 20.166 -9.516 1.00 54.56 76 ILE A CA 1
ATOM 535 C C . ILE A 1 76 ? 5.858 21.425 -10.268 1.00 54.56 76 ILE A C 1
ATOM 537 O O . ILE A 1 76 ? 5.092 21.380 -11.223 1.00 54.56 76 ILE A O 1
ATOM 541 N N . SER A 1 77 ? 6.273 22.572 -9.749 1.00 63.69 77 SER A N 1
ATOM 542 C CA . SER A 1 77 ? 6.099 23.872 -10.368 1.00 63.69 77 SER A CA 1
ATOM 543 C C . SER A 1 77 ? 7.490 24.341 -10.759 1.00 63.69 77 SER A C 1
ATOM 545 O O . SER A 1 77 ? 8.412 24.397 -9.943 1.00 63.69 77 SER A O 1
ATOM 547 N N . ALA A 1 78 ? 7.635 24.620 -12.048 1.00 72.81 78 ALA A N 1
ATOM 548 C CA . ALA A 1 78 ? 8.810 25.253 -12.628 1.00 72.81 78 ALA A CA 1
ATOM 549 C C . ALA A 1 78 ? 8.436 26.600 -13.282 1.00 72.81 78 ALA A C 1
ATOM 551 O O . ALA A 1 78 ? 9.175 27.128 -14.109 1.00 72.81 78 ALA A O 1
ATOM 552 N N . ASP A 1 79 ? 7.260 27.130 -12.935 1.00 80.38 79 ASP A N 1
ATOM 553 C CA . ASP A 1 79 ? 6.759 28.442 -13.340 1.00 80.38 79 ASP A CA 1
ATOM 554 C C . ASP A 1 79 ? 6.995 29.477 -12.225 1.00 80.38 79 ASP A C 1
ATOM 556 O O . ASP A 1 79 ? 7.601 29.183 -11.191 1.00 80.38 79 ASP A O 1
ATOM 560 N N . SER A 1 80 ? 6.560 30.721 -12.422 1.00 80.12 80 SER A N 1
ATOM 561 C CA . SER A 1 80 ? 6.805 31.794 -11.448 1.00 80.12 80 SER A CA 1
ATOM 562 C C . SER A 1 80 ? 6.147 31.566 -10.078 1.00 80.12 80 SER A C 1
ATOM 564 O O . SER A 1 80 ? 6.554 32.214 -9.106 1.00 80.12 80 SER A O 1
ATOM 566 N N . PHE A 1 81 ? 5.203 30.624 -9.954 1.00 74.56 81 PHE A N 1
ATOM 567 C CA . PHE A 1 81 ? 4.620 30.224 -8.669 1.00 74.56 81 PHE A CA 1
ATOM 568 C C . PHE A 1 81 ? 5.573 29.388 -7.815 1.00 74.56 81 PHE A C 1
ATOM 570 O O . PHE A 1 81 ? 5.449 29.385 -6.585 1.00 74.56 81 PHE A O 1
ATOM 577 N N . ALA A 1 82 ? 6.576 28.754 -8.427 1.00 77.25 82 ALA A N 1
ATOM 578 C CA . ALA A 1 82 ? 7.624 28.038 -7.711 1.00 77.25 82 ALA A CA 1
ATOM 579 C C . ALA A 1 82 ? 8.346 28.948 -6.703 1.00 77.25 82 ALA A C 1
ATOM 581 O O . ALA A 1 82 ? 8.748 28.471 -5.646 1.00 77.25 82 ALA A O 1
ATOM 582 N N . ASN A 1 83 ? 8.427 30.265 -6.959 1.00 75.44 83 ASN A N 1
ATOM 583 C CA . ASN A 1 83 ? 8.995 31.241 -6.015 1.00 75.44 83 ASN A CA 1
ATOM 584 C C . ASN A 1 83 ? 8.360 31.193 -4.623 1.00 75.44 83 ASN A C 1
ATOM 586 O O . ASN A 1 83 ? 9.028 31.485 -3.634 1.00 75.44 83 ASN A O 1
ATOM 590 N N . TYR A 1 84 ? 7.062 30.901 -4.549 1.00 71.50 84 TYR A N 1
ATOM 591 C CA . TYR A 1 84 ? 6.334 30.886 -3.287 1.00 71.50 84 TYR A CA 1
ATOM 592 C C . TYR A 1 84 ? 6.268 29.480 -2.688 1.00 71.50 84 TYR A C 1
ATOM 594 O O . TYR A 1 84 ? 6.485 29.316 -1.489 1.00 71.50 84 TYR A O 1
ATOM 602 N N . TYR A 1 85 ? 5.989 28.468 -3.516 1.00 67.50 85 TYR A N 1
ATOM 603 C CA . TYR A 1 85 ? 5.700 27.114 -3.036 1.00 67.50 85 TYR A CA 1
ATOM 604 C C . TYR A 1 85 ? 6.935 26.216 -2.931 1.00 67.50 85 TYR A C 1
ATOM 606 O O . TYR A 1 85 ? 7.091 25.509 -1.937 1.00 67.50 85 TYR A O 1
ATOM 614 N N . ASN A 1 86 ? 7.809 26.223 -3.941 1.00 76.19 86 ASN A N 1
ATOM 615 C CA . ASN A 1 86 ? 8.995 25.370 -3.977 1.00 76.19 86 ASN A CA 1
ATOM 616 C C . ASN A 1 86 ? 10.096 25.959 -4.883 1.00 76.19 86 ASN A C 1
ATOM 618 O O . ASN A 1 86 ? 10.226 25.558 -6.043 1.00 76.19 86 ASN A O 1
ATOM 622 N N . PRO A 1 87 ? 10.936 26.870 -4.358 1.00 81.81 87 PRO A N 1
ATOM 623 C CA . PRO A 1 87 ? 11.988 27.515 -5.142 1.00 81.81 87 PRO A CA 1
ATOM 624 C C . PRO A 1 87 ? 13.004 26.557 -5.774 1.00 81.81 87 PRO A C 1
ATOM 626 O O . PRO A 1 87 ? 13.639 26.914 -6.764 1.00 81.81 87 PRO A O 1
ATOM 629 N N . ALA A 1 88 ? 13.164 25.339 -5.239 1.00 80.06 88 ALA A N 1
ATOM 630 C CA . ALA A 1 88 ? 14.057 24.338 -5.821 1.00 80.06 88 ALA A CA 1
ATOM 631 C C . ALA A 1 88 ? 13.585 23.883 -7.215 1.00 80.06 88 ALA A C 1
ATOM 633 O O . ALA A 1 88 ? 14.417 23.606 -8.076 1.00 80.06 88 ALA A O 1
ATOM 634 N N . GLY A 1 89 ? 12.270 23.890 -7.473 1.00 78.25 89 GLY A N 1
ATOM 635 C CA . GLY A 1 89 ? 11.689 23.539 -8.774 1.00 78.25 89 GLY A CA 1
ATOM 636 C C . GLY A 1 89 ? 12.136 24.453 -9.919 1.00 78.25 89 GLY A C 1
ATOM 637 O O . GLY A 1 89 ? 12.181 24.017 -11.068 1.00 7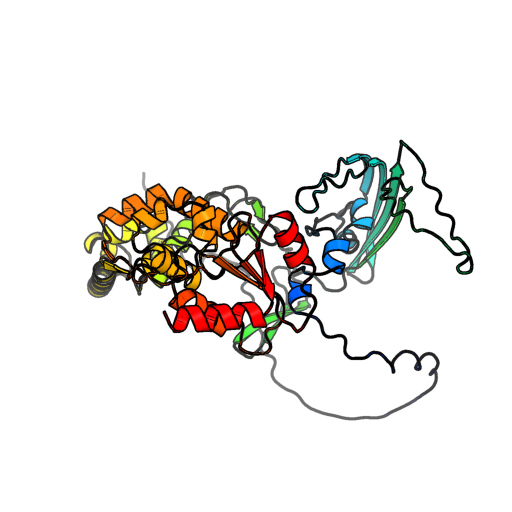8.25 89 GLY A O 1
ATOM 638 N N . LEU A 1 90 ? 12.571 25.684 -9.614 1.00 86.12 90 LEU A N 1
ATOM 639 C CA . LEU A 1 90 ? 13.103 26.624 -10.606 1.00 86.12 90 LEU A CA 1
ATOM 640 C C . LEU A 1 90 ? 14.335 26.073 -11.335 1.00 86.12 90 LEU A C 1
ATOM 642 O O . LEU A 1 90 ? 14.508 26.358 -12.517 1.00 86.12 90 LEU A O 1
ATOM 646 N N . ALA A 1 91 ? 15.160 25.252 -10.670 1.00 87.19 91 ALA A N 1
ATOM 647 C CA . ALA A 1 91 ? 16.325 24.622 -11.298 1.00 87.19 91 ALA A CA 1
ATOM 648 C C . ALA A 1 91 ? 15.937 23.666 -12.442 1.00 87.19 91 ALA A C 1
ATOM 650 O O . ALA A 1 91 ? 16.770 23.320 -13.271 1.00 87.19 91 ALA A O 1
ATOM 651 N N . HIS A 1 92 ? 14.672 23.254 -12.520 1.00 81.56 92 HIS A N 1
ATOM 652 C CA . HIS A 1 92 ? 14.173 22.353 -13.554 1.00 81.56 92 HIS A CA 1
ATOM 653 C C . HIS A 1 92 ? 13.317 23.062 -14.612 1.00 81.56 92 HIS A C 1
ATOM 655 O O . HIS A 1 92 ? 12.713 22.388 -15.445 1.00 81.56 92 HIS A O 1
ATOM 661 N N . ALA A 1 93 ? 13.273 24.401 -14.618 1.00 83.38 93 ALA A N 1
ATOM 662 C CA . ALA A 1 93 ? 12.572 25.159 -15.649 1.00 83.38 93 ALA A CA 1
ATOM 663 C C . ALA A 1 93 ? 13.179 24.879 -17.040 1.00 83.38 93 ALA A C 1
ATOM 665 O O . ALA A 1 93 ? 14.365 25.135 -17.252 1.00 83.38 93 ALA A O 1
ATOM 666 N N . PRO A 1 94 ? 12.399 24.352 -18.003 1.00 76.00 94 PRO A N 1
ATOM 667 C CA . PRO A 1 94 ? 12.947 23.901 -19.283 1.00 76.00 94 PRO A CA 1
ATOM 668 C C . PRO A 1 94 ? 13.262 25.045 -20.257 1.00 76.00 94 PRO A C 1
ATOM 670 O O . PRO A 1 94 ? 14.044 24.863 -21.186 1.00 76.00 94 PRO A O 1
ATOM 673 N N . HIS A 1 95 ? 12.641 26.213 -20.085 1.00 86.25 95 HIS A N 1
ATOM 674 C CA . HIS A 1 95 ? 12.790 27.368 -20.971 1.00 86.25 95 HIS A CA 1
ATOM 675 C C . HIS A 1 95 ? 12.459 28.675 -20.243 1.00 86.25 95 HIS A C 1
ATOM 677 O O . HIS A 1 95 ? 11.856 28.668 -19.169 1.00 86.25 95 HIS A O 1
ATOM 683 N N . LEU A 1 96 ? 12.859 29.801 -20.848 1.00 92.81 96 LEU A N 1
ATOM 684 C CA . LEU A 1 96 ? 12.396 31.132 -20.457 1.00 92.81 96 LEU A CA 1
ATOM 685 C C . LEU A 1 96 ? 10.868 31.137 -20.432 1.00 92.81 96 LEU A C 1
ATOM 687 O O . LEU A 1 96 ? 10.235 30.821 -21.440 1.00 92.81 96 LEU A O 1
ATOM 691 N N . ARG A 1 97 ? 10.287 31.553 -19.310 1.00 90.75 97 ARG A N 1
ATOM 692 C CA . ARG A 1 97 ? 8.837 31.601 -19.147 1.00 90.75 97 ARG A CA 1
ATOM 693 C C . ARG A 1 97 ? 8.385 32.959 -18.643 1.00 90.75 97 ARG A C 1
ATOM 695 O O . ARG A 1 97 ? 8.982 33.511 -17.724 1.00 90.75 97 ARG A O 1
ATOM 702 N N . LEU A 1 98 ? 7.324 33.477 -19.254 1.00 92.44 98 LEU A N 1
ATOM 703 C CA . LEU A 1 98 ? 6.591 34.654 -18.805 1.00 92.44 98 LEU A CA 1
ATOM 704 C C . LEU A 1 98 ? 5.188 34.203 -18.418 1.00 92.44 98 LEU A C 1
ATOM 706 O O . LEU A 1 98 ? 4.468 33.653 -19.247 1.00 92.44 98 LEU A O 1
ATOM 710 N N . ASP A 1 99 ? 4.816 34.440 -17.169 1.00 88.25 99 ASP A N 1
ATOM 711 C CA . ASP A 1 99 ? 3.496 34.119 -16.650 1.00 88.25 99 ASP A CA 1
ATOM 712 C C . ASP A 1 99 ? 2.685 35.400 -16.482 1.00 88.25 99 ASP A C 1
ATOM 714 O O . ASP A 1 99 ? 3.178 36.408 -15.970 1.00 88.25 99 ASP A O 1
ATOM 718 N N . LEU A 1 100 ? 1.420 35.336 -16.883 1.00 90.94 100 LEU A N 1
ATOM 719 C CA . LEU A 1 100 ? 0.416 36.348 -16.602 1.00 90.94 100 LEU A CA 1
ATOM 720 C C . LEU A 1 100 ? -0.899 35.631 -16.315 1.00 90.94 100 LEU A C 1
ATOM 722 O O . LEU A 1 100 ? -1.320 34.763 -17.077 1.00 90.94 100 LEU A O 1
ATOM 726 N N . GLY A 1 101 ? -1.555 35.993 -15.223 1.00 86.00 101 GLY A N 1
ATOM 727 C CA . GLY A 1 101 ? -2.794 35.357 -14.817 1.00 86.00 101 GLY A CA 1
ATOM 728 C C . GLY A 1 101 ? -3.607 36.211 -13.863 1.00 86.00 101 GLY A C 1
ATOM 729 O O . GLY A 1 101 ? -3.177 37.259 -13.386 1.00 86.00 101 GLY A O 1
ATOM 730 N N . TYR A 1 102 ? -4.804 35.729 -13.571 1.00 85.88 102 TYR A N 1
ATOM 731 C CA . TYR A 1 102 ? -5.683 36.273 -12.551 1.00 85.88 102 TYR A CA 1
ATOM 732 C C . TYR A 1 102 ? -6.193 35.097 -11.724 1.00 85.88 102 TYR A C 1
ATOM 734 O O . TYR A 1 102 ? -6.674 34.117 -12.293 1.00 85.88 102 TYR A O 1
ATOM 742 N N . ALA A 1 103 ? -6.045 35.155 -10.403 1.00 79.25 103 ALA A N 1
ATOM 743 C CA . ALA A 1 103 ? -6.543 34.110 -9.514 1.00 79.25 103 ALA A CA 1
ATOM 744 C C . ALA A 1 103 ? -7.727 34.590 -8.695 1.00 79.25 103 ALA A C 1
ATOM 746 O O . ALA A 1 103 ? -7.767 35.734 -8.251 1.00 79.25 103 ALA A O 1
ATOM 747 N N . LEU A 1 104 ? -8.633 33.648 -8.448 1.00 81.44 104 LEU A N 1
ATOM 748 C CA . LEU A 1 104 ? -9.694 33.724 -7.460 1.00 81.44 104 LEU A CA 1
ATOM 749 C C . LEU A 1 104 ? -9.565 32.493 -6.558 1.00 81.44 104 LEU A C 1
ATOM 751 O O . LEU A 1 104 ? -9.695 31.363 -7.022 1.00 81.44 104 LEU A O 1
ATOM 755 N N . ILE A 1 105 ? -9.289 32.718 -5.281 1.00 73.06 105 ILE A N 1
ATOM 756 C CA . ILE A 1 105 ? -9.045 31.694 -4.269 1.00 73.06 105 ILE A CA 1
ATOM 757 C C . ILE A 1 105 ? -10.113 31.859 -3.192 1.00 73.06 105 ILE A C 1
ATOM 759 O O . ILE A 1 105 ? -10.181 32.902 -2.543 1.00 73.06 105 ILE A O 1
ATOM 763 N N . ARG A 1 106 ? -10.927 30.818 -3.001 1.00 77.19 106 ARG A N 1
ATOM 764 C CA . ARG A 1 106 ? -11.991 30.765 -1.989 1.00 77.19 106 ARG A CA 1
ATOM 765 C C . ARG A 1 106 ? -11.673 29.699 -0.944 1.00 77.19 106 ARG A C 1
ATOM 767 O O . ARG A 1 106 ? -12.067 28.542 -1.116 1.00 77.19 106 ARG A O 1
ATOM 774 N N . PRO A 1 107 ? -10.869 30.026 0.077 1.00 67.12 107 PRO A N 1
ATOM 775 C CA . PRO A 1 107 ? -10.468 29.052 1.078 1.00 67.12 107 PRO A CA 1
ATOM 776 C C . PRO A 1 107 ? -11.651 28.692 1.986 1.00 67.12 107 PRO A C 1
ATOM 778 O O . PRO A 1 107 ? -12.292 29.558 2.566 1.00 67.12 107 PRO A O 1
ATOM 781 N N . SER A 1 108 ? -11.892 27.395 2.172 1.00 71.06 108 SER A N 1
ATOM 782 C CA . SER A 1 108 ? -12.810 26.883 3.195 1.00 71.06 108 SER A CA 1
ATOM 783 C C . SER A 1 108 ? -11.985 26.252 4.310 1.00 71.06 108 SER A C 1
ATOM 785 O O . SER A 1 108 ? -11.435 25.164 4.135 1.00 71.06 108 SER A O 1
ATOM 787 N N . LEU A 1 109 ? -11.899 26.918 5.461 1.00 63.16 109 LEU A N 1
ATOM 788 C CA . LEU A 1 109 ? -11.196 26.397 6.632 1.00 63.16 109 LEU A CA 1
ATOM 789 C C . LEU A 1 109 ? -12.197 26.089 7.741 1.00 63.16 109 LEU A C 1
ATOM 791 O O . LEU A 1 109 ? -12.782 26.991 8.333 1.00 63.16 109 LEU A O 1
ATOM 795 N N . ARG A 1 110 ? -12.343 24.804 8.070 1.00 59.72 110 ARG A N 1
ATOM 796 C CA . ARG A 1 110 ? -13.166 24.344 9.194 1.00 59.72 110 ARG A CA 1
ATOM 797 C C . ARG A 1 110 ? -12.250 23.846 10.303 1.00 59.72 110 ARG A C 1
ATOM 799 O O . ARG A 1 110 ? -11.451 22.937 10.087 1.00 59.72 110 ARG A O 1
ATOM 806 N N . ILE A 1 111 ? -12.345 24.447 11.487 1.00 58.44 111 ILE A N 1
ATOM 807 C CA . ILE A 1 111 ? -11.612 23.991 12.676 1.00 58.44 111 ILE A CA 1
ATOM 808 C C . ILE A 1 111 ? -12.632 23.432 13.665 1.00 58.44 111 ILE A C 1
ATOM 810 O O . ILE A 1 111 ? -13.380 24.164 14.317 1.00 58.44 111 ILE A O 1
ATOM 814 N N . GLY A 1 112 ? -12.662 22.102 13.768 1.00 71.50 112 GLY A N 1
ATOM 815 C CA . GLY A 1 112 ? -13.787 21.404 14.389 1.00 71.50 112 GLY A CA 1
ATOM 816 C C . GLY A 1 112 ? -15.039 21.569 13.527 1.00 71.50 112 GLY A C 1
ATOM 817 O O . GLY A 1 112 ? -14.964 21.452 12.310 1.00 71.50 112 GLY A O 1
ATOM 818 N N . GLU A 1 113 ? -16.174 21.875 14.148 1.00 63.50 113 GLU A N 1
ATOM 819 C CA . GLU A 1 113 ? -17.446 22.090 13.439 1.00 63.50 113 GLU A CA 1
ATOM 820 C C . GLU A 1 113 ? -17.633 23.536 12.943 1.00 63.50 113 GLU A C 1
ATOM 822 O O . GLU A 1 113 ? -18.522 23.804 12.136 1.00 63.50 113 GLU A O 1
ATOM 827 N N . GLY A 1 114 ? -16.787 24.469 13.398 1.00 59.16 114 GLY A N 1
ATOM 828 C CA . GLY A 1 114 ? -16.891 25.890 13.074 1.00 59.16 114 GLY A CA 1
ATOM 829 C C . GLY A 1 114 ? -16.136 26.269 11.803 1.00 59.16 114 GLY A C 1
ATOM 830 O O . GLY A 1 114 ? -14.939 25.987 11.675 1.00 59.16 114 GLY A O 1
ATOM 831 N N . ASP A 1 115 ? -16.820 26.963 10.896 1.00 72.56 115 ASP A N 1
ATOM 832 C CA . ASP A 1 115 ? -16.184 27.689 9.797 1.00 72.56 115 ASP A CA 1
ATOM 833 C C . ASP A 1 115 ? -15.366 28.857 10.364 1.00 72.56 115 ASP A C 1
ATOM 835 O O . ASP A 1 115 ? -15.815 29.569 11.264 1.00 72.56 115 ASP A O 1
ATOM 839 N N . GLN A 1 116 ? -14.135 29.007 9.887 1.00 68.75 116 GLN A N 1
ATOM 840 C CA . GLN A 1 116 ? -13.238 30.077 10.306 1.00 68.75 116 GLN A CA 1
ATOM 841 C C . GLN A 1 116 ? -13.425 31.366 9.501 1.00 68.75 116 GLN A C 1
ATOM 843 O O . GLN A 1 116 ? -12.706 32.324 9.775 1.00 68.75 116 GLN A O 1
ATOM 848 N N . ASN A 1 117 ? -14.374 31.399 8.554 1.00 66.62 117 ASN A N 1
ATOM 849 C CA . ASN A 1 117 ? -14.734 32.574 7.757 1.00 66.62 117 ASN A CA 1
ATOM 850 C C . ASN A 1 117 ? -13.487 33.296 7.219 1.00 66.62 117 ASN A C 1
ATOM 852 O O . ASN A 1 117 ? -13.205 34.442 7.570 1.00 66.62 117 ASN A O 1
ATOM 856 N N . VAL A 1 118 ? -12.688 32.562 6.444 1.00 70.94 118 VAL A N 1
ATOM 857 C CA . VAL A 1 118 ? -11.463 33.085 5.835 1.00 70.94 118 VAL A CA 1
ATOM 858 C C . VAL A 1 118 ? -11.839 33.922 4.618 1.00 70.94 118 VAL A C 1
ATOM 860 O O . VAL A 1 118 ? -12.643 33.485 3.801 1.00 70.94 118 VAL A O 1
ATOM 863 N N . ASP A 1 119 ? -11.243 35.107 4.496 1.00 70.50 119 ASP A N 1
ATOM 864 C CA . ASP A 1 119 ? -11.499 35.991 3.362 1.00 70.50 119 ASP A CA 1
ATOM 865 C C . ASP A 1 119 ? -11.069 35.351 2.032 1.00 70.50 119 ASP A C 1
ATOM 867 O O . ASP A 1 119 ? -9.999 34.736 1.927 1.00 70.50 119 ASP A O 1
ATOM 871 N N . ASP A 1 120 ? -11.878 35.575 0.995 1.00 75.69 120 ASP A N 1
ATOM 872 C CA . ASP A 1 120 ? -11.499 35.303 -0.388 1.00 75.69 120 ASP A CA 1
ATOM 873 C C . ASP A 1 120 ? -10.229 36.100 -0.751 1.00 75.69 120 ASP A C 1
ATOM 875 O O . ASP A 1 120 ? -10.011 37.241 -0.324 1.00 75.69 120 ASP A O 1
ATOM 879 N N . SER A 1 121 ? -9.373 35.496 -1.574 1.00 74.44 121 SER A N 1
ATOM 880 C CA . SER A 1 121 ? -8.189 36.150 -2.129 1.00 74.44 121 SER A CA 1
ATOM 881 C C . SER A 1 121 ? -8.265 36.151 -3.642 1.00 74.44 121 SER A C 1
ATOM 883 O O . SER A 1 121 ? -8.394 35.099 -4.265 1.00 74.44 121 SER A O 1
ATOM 885 N N . ARG A 1 122 ? -8.167 37.328 -4.252 1.00 82.50 122 ARG A N 1
ATOM 886 C CA . ARG A 1 122 ? -8.152 37.464 -5.705 1.00 82.50 122 ARG A CA 1
ATOM 887 C C . ARG A 1 122 ? -7.221 38.572 -6.159 1.00 82.50 122 ARG A C 1
ATOM 889 O O . ARG A 1 122 ? -7.013 39.558 -5.449 1.00 82.50 122 ARG A O 1
ATOM 896 N N . GLY A 1 123 ? -6.646 38.397 -7.340 1.00 86.31 123 GLY A N 1
ATOM 897 C CA . GLY A 1 123 ? -5.681 39.352 -7.856 1.00 86.31 123 GLY A CA 1
ATOM 898 C C . GLY A 1 123 ? -4.965 38.914 -9.120 1.00 86.31 123 GLY A C 1
ATOM 899 O O . GLY A 1 123 ? -5.008 37.752 -9.534 1.00 86.31 123 GLY A O 1
ATOM 900 N N . PHE A 1 124 ? -4.269 39.882 -9.705 1.00 88.31 124 PHE A N 1
ATOM 901 C CA . PHE A 1 124 ? -3.381 39.667 -10.834 1.00 88.31 124 PHE A CA 1
ATOM 902 C C . PHE A 1 124 ? -2.109 38.966 -10.382 1.00 88.31 124 PHE A C 1
ATOM 904 O O . PHE A 1 124 ? -1.560 39.244 -9.316 1.00 88.31 124 PHE A O 1
ATOM 911 N N . GLN A 1 125 ? -1.629 38.071 -11.227 1.00 86.31 125 GLN A N 1
ATOM 912 C CA . GLN A 1 125 ? -0.420 37.301 -11.015 1.00 86.31 125 GLN A CA 1
ATOM 913 C C . GLN A 1 125 ? 0.456 37.439 -12.239 1.00 86.31 125 GLN A C 1
ATOM 915 O O . GLN A 1 125 ? -0.036 37.457 -13.368 1.00 86.31 125 GLN A O 1
ATOM 920 N N . GLY A 1 126 ? 1.754 37.526 -12.025 1.00 86.25 126 GLY A N 1
ATOM 921 C CA . GLY A 1 126 ? 2.681 37.485 -13.132 1.00 86.25 126 GLY A CA 1
ATOM 922 C C . GLY A 1 126 ? 4.094 37.245 -12.674 1.00 86.25 126 GLY A C 1
ATOM 923 O O . GLY A 1 126 ? 4.425 37.409 -11.502 1.00 86.25 126 GLY A O 1
ATOM 924 N N . GLY A 1 127 ? 4.941 36.859 -13.609 1.00 90.25 127 GLY A N 1
ATOM 925 C CA . GLY A 1 127 ? 6.329 36.612 -13.291 1.00 90.25 127 GLY A CA 1
ATOM 926 C C . GLY A 1 127 ? 7.143 36.187 -14.489 1.00 90.25 127 GLY A C 1
ATOM 927 O O . GLY A 1 127 ? 6.630 35.964 -15.583 1.00 90.25 127 GLY A O 1
ATOM 928 N N . VAL A 1 128 ? 8.443 36.095 -14.258 1.00 93.81 128 VAL A N 1
ATOM 929 C CA . VAL A 1 128 ? 9.409 35.591 -15.225 1.00 93.81 128 VAL A CA 1
ATOM 930 C C . VAL A 1 128 ? 10.227 34.491 -14.572 1.00 93.81 128 VAL A C 1
ATOM 932 O O . VAL A 1 128 ? 10.633 34.624 -13.416 1.00 93.81 128 VAL A O 1
ATOM 935 N N . VAL A 1 129 ? 10.477 33.413 -15.306 1.00 92.88 129 VAL A N 1
ATOM 936 C CA . VAL A 1 129 ? 11.441 32.372 -14.945 1.00 92.88 129 VAL A CA 1
ATOM 937 C C . VAL A 1 129 ? 12.536 32.356 -16.002 1.00 92.88 129 VAL A C 1
ATOM 939 O O . VAL A 1 129 ? 12.267 32.189 -17.190 1.00 92.88 129 VAL A O 1
ATOM 942 N N . LEU A 1 130 ? 13.769 32.555 -15.553 1.00 94.44 130 LEU A N 1
ATOM 943 C CA . LEU A 1 130 ? 14.992 32.517 -16.338 1.00 94.44 130 LEU A CA 1
ATOM 944 C C . LEU A 1 130 ? 15.749 31.230 -15.986 1.00 94.44 130 LEU A C 1
ATOM 946 O O . LEU A 1 130 ? 16.355 31.173 -14.911 1.00 94.44 130 LEU A O 1
ATOM 950 N N . PRO A 1 131 ? 15.734 30.198 -16.844 1.00 92.56 131 PRO A N 1
ATOM 951 C CA . PRO A 1 131 ? 16.638 29.073 -16.675 1.00 92.56 131 PRO A CA 1
ATOM 952 C C . PRO A 1 131 ? 18.069 29.490 -17.028 1.00 92.56 131 PRO A C 1
ATOM 954 O O . PRO A 1 131 ? 18.302 30.412 -17.812 1.00 92.56 131 PRO A O 1
ATOM 957 N N . GLY A 1 132 ? 19.034 28.782 -16.466 1.00 90.50 132 GLY A N 1
ATOM 958 C CA . GLY A 1 132 ? 20.447 28.979 -16.715 1.00 90.50 132 GLY A CA 1
ATOM 959 C C . GLY A 1 132 ? 21.267 27.786 -16.251 1.00 90.50 132 GLY A C 1
ATOM 960 O O . GLY A 1 132 ? 20.759 26.808 -15.702 1.00 90.50 132 GLY A O 1
ATOM 961 N N . GLU A 1 133 ? 22.568 27.890 -16.467 1.00 88.00 133 GLU A N 1
ATOM 962 C CA . GLU A 1 133 ? 23.529 26.878 -16.066 1.00 88.00 133 GLU A CA 1
ATOM 963 C C . GLU A 1 133 ? 24.722 27.569 -15.411 1.00 88.00 133 GLU A C 1
ATOM 965 O O . GLU A 1 133 ? 25.212 28.590 -15.899 1.00 88.00 133 GLU A O 1
ATOM 970 N N . LEU A 1 134 ? 25.180 27.031 -14.285 1.00 83.88 134 LEU A N 1
ATOM 971 C CA . LEU A 1 134 ? 26.351 27.525 -13.576 1.00 83.88 134 LEU A CA 1
ATOM 972 C C . LEU A 1 134 ? 27.210 26.333 -13.154 1.00 83.88 134 LEU A C 1
ATOM 974 O O . LEU A 1 134 ? 26.739 25.455 -12.443 1.00 83.88 134 LEU A O 1
ATOM 978 N N . PHE A 1 135 ? 28.473 26.299 -13.587 1.00 84.75 135 PHE A N 1
ATOM 979 C CA . PHE A 1 135 ? 29.407 25.193 -13.315 1.00 84.75 135 PHE A CA 1
ATOM 980 C C . PHE A 1 135 ? 28.887 23.799 -13.729 1.00 84.75 135 PHE A C 1
ATOM 982 O O . PHE A 1 135 ? 29.118 22.827 -13.012 1.00 84.75 135 PHE A O 1
ATOM 989 N N . GLY A 1 136 ? 28.180 23.677 -14.859 1.00 77.19 136 GLY A N 1
ATOM 990 C CA . GLY A 1 136 ? 27.632 22.381 -15.290 1.00 77.19 136 GLY A CA 1
ATOM 991 C C . GLY A 1 136 ? 26.379 21.942 -14.523 1.00 77.19 136 GLY A C 1
ATOM 992 O O . GLY A 1 136 ? 26.026 20.763 -14.528 1.00 77.19 136 GLY A O 1
ATOM 993 N N . ARG A 1 137 ? 25.746 22.854 -13.776 1.00 82.12 137 ARG A N 1
ATOM 994 C CA . ARG A 1 137 ? 24.580 22.583 -12.924 1.00 82.12 137 ARG A CA 1
ATOM 995 C C . ARG A 1 137 ? 23.429 23.490 -13.311 1.00 82.12 137 ARG A C 1
ATOM 997 O O . ARG A 1 137 ? 23.649 24.671 -13.596 1.00 82.12 137 ARG A O 1
ATOM 1004 N N . LYS A 1 138 ? 22.204 22.963 -13.284 1.00 86.62 138 LYS A N 1
ATOM 1005 C CA . LYS A 1 138 ? 21.024 23.762 -13.607 1.00 86.62 138 LYS A CA 1
ATOM 1006 C C . LYS A 1 138 ? 20.750 24.791 -12.517 1.00 86.62 138 LYS A C 1
ATOM 1008 O O . LYS A 1 138 ? 20.793 24.503 -11.317 1.00 86.62 138 LYS A O 1
ATOM 1013 N N . VAL A 1 139 ? 20.446 26.003 -12.956 1.00 91.31 139 VAL A N 1
ATOM 1014 C CA . VAL A 1 139 ? 20.059 27.127 -12.108 1.00 91.31 139 VAL A CA 1
ATOM 1015 C C . VAL A 1 139 ? 18.796 27.740 -12.690 1.00 91.31 139 VAL A C 1
ATOM 1017 O O . VAL A 1 139 ? 18.662 27.867 -13.900 1.00 91.31 139 VAL A O 1
ATOM 1020 N N . GLY A 1 140 ? 17.866 28.147 -11.837 1.00 91.56 140 GLY A N 1
ATOM 1021 C CA . GLY A 1 140 ? 16.698 28.909 -12.262 1.00 91.56 140 GLY A CA 1
ATOM 1022 C C . GLY A 1 140 ? 16.550 30.150 -11.414 1.00 91.56 140 GLY A C 1
ATOM 1023 O O . GLY A 1 140 ? 16.519 30.053 -10.191 1.00 91.56 140 GLY A O 1
ATOM 1024 N N . PHE A 1 141 ? 16.446 31.312 -12.042 1.00 93.44 141 PHE A N 1
ATOM 1025 C CA . PHE A 1 141 ? 16.084 32.551 -11.367 1.00 93.44 141 PHE A CA 1
ATOM 1026 C C . PHE A 1 141 ? 14.644 32.902 -11.696 1.00 93.44 141 PHE A C 1
ATOM 1028 O O . PHE A 1 141 ? 14.218 32.780 -12.842 1.00 93.44 141 PHE A O 1
ATOM 1035 N N . SER A 1 142 ? 13.892 33.390 -10.719 1.00 92.06 142 SER A N 1
ATOM 1036 C CA . SER A 1 142 ? 12.556 33.890 -10.993 1.00 92.06 142 SER A CA 1
ATOM 1037 C C . SER A 1 142 ? 12.214 35.125 -10.178 1.00 92.06 142 SER A C 1
ATOM 1039 O O . SER A 1 142 ? 12.731 35.340 -9.081 1.00 92.06 142 SER A O 1
ATOM 1041 N N . ILE A 1 143 ? 11.340 35.945 -10.759 1.00 92.44 143 ILE A N 1
ATOM 1042 C CA . ILE A 1 143 ? 10.626 37.028 -10.090 1.00 92.44 143 ILE A CA 1
ATOM 1043 C C . ILE A 1 143 ? 9.137 36.757 -10.282 1.00 92.44 143 ILE A C 1
ATOM 1045 O O . ILE A 1 143 ? 8.680 36.617 -11.415 1.00 92.44 143 ILE A O 1
ATOM 1049 N N . GLY A 1 144 ? 8.396 36.701 -9.182 1.00 88.44 144 GLY A N 1
ATOM 1050 C CA . GLY A 1 144 ? 6.948 36.548 -9.136 1.00 88.44 144 GLY A CA 1
ATOM 1051 C C . GLY A 1 144 ? 6.287 37.751 -8.469 1.00 88.44 144 GLY A C 1
ATOM 1052 O O . GLY A 1 144 ? 6.857 38.380 -7.573 1.00 88.44 144 GLY A O 1
ATOM 1053 N N . LEU A 1 145 ? 5.077 38.060 -8.916 1.00 87.44 145 LEU A N 1
ATOM 1054 C CA . LEU A 1 145 ? 4.224 39.136 -8.438 1.00 87.44 145 LEU A CA 1
ATOM 1055 C C . LEU A 1 145 ? 2.811 38.594 -8.209 1.00 87.44 145 LEU A C 1
ATOM 1057 O O . LEU A 1 145 ? 2.222 37.987 -9.100 1.00 87.44 145 LEU A O 1
ATOM 1061 N N . HIS A 1 146 ? 2.247 38.912 -7.048 1.00 85.50 146 HIS A N 1
ATOM 1062 C CA . HIS A 1 146 ? 0.813 38.860 -6.796 1.00 85.50 146 HIS A CA 1
ATOM 1063 C C . HIS A 1 146 ? 0.324 40.255 -6.398 1.00 85.50 146 HIS A C 1
ATOM 1065 O O . HIS A 1 146 ? 0.835 40.857 -5.447 1.00 85.50 146 HIS A O 1
ATOM 1071 N N . LEU A 1 147 ? -0.662 40.770 -7.127 1.00 87.62 147 LEU A N 1
ATOM 1072 C CA . LEU A 1 147 ? -1.276 42.074 -6.919 1.00 87.62 147 LEU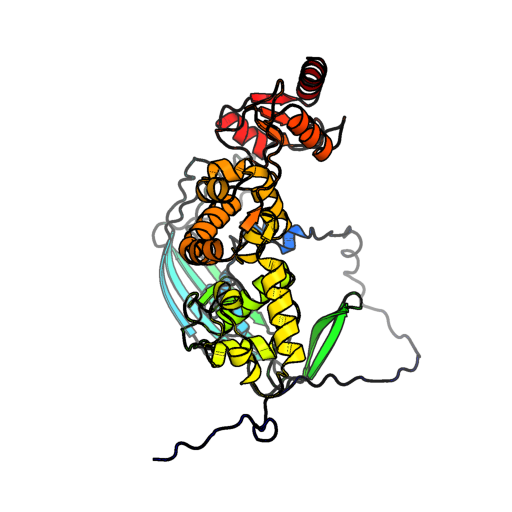 A CA 1
ATOM 1073 C C . LEU A 1 147 ? -2.779 41.889 -6.643 1.00 87.62 147 LEU A C 1
ATOM 1075 O O . LEU A 1 147 ? -3.530 41.643 -7.590 1.00 87.62 147 LEU A O 1
ATOM 1079 N N . PRO A 1 148 ? -3.235 42.012 -5.381 1.00 83.31 148 PRO A N 1
ATOM 1080 C CA . PRO A 1 148 ? -4.652 41.897 -5.054 1.00 83.31 148 PRO A CA 1
ATOM 1081 C C . PRO A 1 148 ? -5.451 43.037 -5.694 1.00 83.31 148 PRO A C 1
ATOM 1083 O O . PRO A 1 148 ? -4.979 44.176 -5.730 1.00 83.31 148 PRO A O 1
ATOM 1086 N N . ASP A 1 149 ? -6.663 42.747 -6.168 1.00 84.25 149 ASP A N 1
ATOM 1087 C CA . ASP A 1 149 ? -7.533 43.741 -6.823 1.00 84.25 149 ASP A CA 1
ATOM 1088 C C . ASP A 1 149 ? -8.634 44.312 -5.907 1.00 84.25 149 ASP A C 1
ATOM 1090 O O . ASP A 1 149 ? -9.393 45.191 -6.313 1.00 84.25 149 ASP A O 1
ATOM 1094 N N . GLU A 1 150 ? -8.716 43.829 -4.664 1.00 78.25 150 GLU A N 1
ATOM 1095 C CA . GLU A 1 150 ? -9.718 44.267 -3.692 1.00 78.25 150 GLU A CA 1
ATOM 1096 C C . GLU A 1 150 ? -9.204 45.406 -2.809 1.00 78.25 150 GLU A C 1
ATOM 1098 O O . GLU A 1 150 ? -9.698 46.534 -2.865 1.00 78.25 150 GLU A O 1
ATOM 1103 N N . ARG A 1 151 ? -8.229 45.110 -1.938 1.00 70.44 151 ARG A N 1
ATOM 1104 C CA . ARG A 1 151 ? -7.657 46.056 -0.970 1.00 70.44 151 ARG A CA 1
ATOM 1105 C C . ARG A 1 151 ? -6.166 45.790 -0.785 1.00 70.44 151 ARG A C 1
ATOM 1107 O O . ARG A 1 151 ? -5.705 44.654 -0.836 1.00 70.44 151 ARG A O 1
ATOM 1114 N N . VAL A 1 152 ? -5.412 46.849 -0.499 1.00 64.25 152 VAL A N 1
ATOM 1115 C CA . VAL A 1 152 ? -3.981 46.763 -0.177 1.00 64.25 152 VAL A CA 1
ATOM 1116 C C . VAL A 1 152 ? -3.798 46.930 1.328 1.00 64.25 152 VAL A C 1
ATOM 1118 O O . VAL A 1 152 ? -4.054 48.001 1.882 1.00 64.25 152 VAL A O 1
ATOM 1121 N N . SER A 1 153 ? -3.344 45.880 2.013 1.00 59.34 153 SER A N 1
ATOM 1122 C CA . SER A 1 153 ? -3.032 45.962 3.442 1.00 59.34 153 SER A CA 1
ATOM 1123 C C . SER A 1 153 ? -1.660 46.609 3.671 1.00 59.34 153 SER A C 1
ATOM 1125 O O . SER A 1 153 ? -0.631 46.085 3.243 1.00 59.34 153 SER A O 1
ATOM 1127 N N . ARG A 1 154 ? -1.616 47.750 4.375 1.00 61.09 154 ARG A N 1
ATOM 1128 C CA . ARG A 1 154 ? -0.361 48.404 4.781 1.00 61.09 154 ARG A CA 1
ATOM 1129 C C . ARG A 1 154 ? 0.074 47.902 6.155 1.00 61.09 154 ARG A C 1
ATOM 1131 O O . ARG A 1 154 ? -0.495 48.291 7.173 1.00 61.09 154 ARG A O 1
ATOM 1138 N N . VAL A 1 155 ? 1.131 47.096 6.199 1.00 59.50 155 VAL A N 1
ATOM 1139 C CA . VAL A 1 155 ? 1.744 46.667 7.464 1.00 59.50 155 VAL A CA 1
ATOM 1140 C C . VAL A 1 155 ? 2.641 47.787 7.996 1.00 59.50 155 VAL A C 1
ATOM 1142 O O . VAL A 1 155 ? 3.590 48.205 7.336 1.00 59.50 155 VAL A O 1
ATOM 1145 N N . ARG A 1 156 ? 2.354 48.281 9.204 1.00 60.47 156 ARG A N 1
ATOM 1146 C CA . ARG A 1 156 ? 3.221 49.218 9.932 1.00 60.47 156 ARG A CA 1
ATOM 1147 C C . ARG A 1 156 ? 3.821 48.500 11.133 1.00 60.47 156 ARG A C 1
ATOM 1149 O O . ARG A 1 156 ? 3.089 48.070 12.020 1.00 60.47 156 ARG A O 1
ATOM 1156 N N . ALA A 1 157 ? 5.147 48.399 11.186 1.00 60.53 157 ALA A N 1
ATOM 1157 C CA . ALA A 1 157 ? 5.831 47.926 12.382 1.00 60.53 157 ALA A CA 1
ATOM 1158 C C . ALA A 1 157 ? 5.623 48.947 13.511 1.00 60.53 157 ALA A C 1
ATOM 1160 O O . ALA A 1 157 ? 6.082 50.088 13.427 1.00 60.53 157 ALA A O 1
ATOM 1161 N N . LEU A 1 158 ? 4.879 48.557 14.545 1.00 64.88 158 LEU A N 1
ATOM 1162 C CA . LEU A 1 158 ? 4.668 49.393 15.724 1.00 64.88 158 LEU A CA 1
ATOM 1163 C C . LEU A 1 158 ? 5.806 49.176 16.740 1.00 64.88 158 LEU A C 1
ATOM 1165 O O . LEU A 1 158 ? 6.277 48.042 16.881 1.00 64.88 158 LEU A O 1
ATOM 1169 N N . PRO A 1 159 ? 6.248 50.222 17.466 1.00 75.38 159 PRO A N 1
ATOM 1170 C CA . PRO A 1 159 ? 7.281 50.102 18.497 1.00 75.38 159 PRO A CA 1
ATOM 1171 C C . PRO A 1 159 ? 6.904 49.087 19.589 1.00 75.38 159 PRO A C 1
ATOM 1173 O O . PRO A 1 159 ? 5.777 49.091 20.073 1.00 75.38 159 PRO A O 1
ATOM 1176 N N . GLN A 1 160 ? 7.861 48.267 20.042 1.00 70.62 160 GLN A N 1
ATOM 1177 C CA . GLN A 1 160 ? 7.608 47.179 21.011 1.00 70.62 160 GLN A CA 1
ATOM 1178 C C . GLN A 1 160 ? 7.126 47.637 22.398 1.00 70.62 160 GLN A C 1
ATOM 1180 O O . GLN A 1 160 ? 6.572 46.853 23.157 1.00 70.62 160 GLN A O 1
ATOM 1185 N N . ARG A 1 161 ? 7.337 48.913 22.724 1.00 77.56 161 ARG A N 1
ATOM 1186 C CA . ARG A 1 161 ? 7.022 49.539 24.017 1.00 77.56 161 ARG A CA 1
ATOM 1187 C C . ARG A 1 161 ? 5.564 49.995 24.159 1.00 77.56 161 ARG A C 1
ATOM 1189 O O . ARG A 1 161 ? 5.210 50.560 25.185 1.00 77.56 161 ARG A O 1
ATOM 1196 N N . GLN A 1 162 ? 4.729 49.780 23.144 1.00 77.56 162 GLN A N 1
ATOM 1197 C CA . GLN A 1 162 ? 3.295 50.057 23.224 1.00 77.56 162 GLN A CA 1
ATOM 1198 C C . GLN A 1 162 ? 2.533 48.769 23.581 1.00 77.56 162 GLN A C 1
ATOM 1200 O O . GLN A 1 162 ? 2.647 47.791 22.833 1.00 77.56 162 GLN A O 1
ATOM 1205 N N . PRO A 1 163 ? 1.759 48.735 24.685 1.00 64.12 163 PRO A N 1
ATOM 1206 C CA . PRO A 1 163 ? 0.858 47.620 24.950 1.00 64.12 163 PRO A CA 1
ATOM 1207 C C . PRO A 1 163 ? -0.175 47.524 23.822 1.00 64.12 163 PRO A C 1
ATOM 1209 O O . PRO A 1 163 ? -0.679 48.541 23.342 1.00 64.12 163 PRO A O 1
ATOM 1212 N N . ARG A 1 164 ? -0.457 46.301 23.361 1.00 63.41 164 ARG A N 1
ATOM 1213 C CA . ARG A 1 164 ? -1.341 46.060 22.215 1.00 63.41 164 ARG A CA 1
ATOM 1214 C C . ARG A 1 164 ? -2.168 44.796 22.374 1.00 63.41 164 ARG A C 1
ATOM 1216 O O . ARG A 1 164 ? -1.667 43.775 22.838 1.00 63.41 164 ARG A O 1
ATOM 1223 N N . TRP A 1 165 ? -3.399 44.868 21.882 1.00 51.22 165 TRP A N 1
ATOM 1224 C CA . TRP A 1 165 ? -4.214 43.705 21.559 1.00 51.22 165 TRP A CA 1
ATOM 1225 C C . TRP A 1 165 ? -3.906 43.278 20.123 1.00 51.22 165 TRP A C 1
ATOM 1227 O O . TRP A 1 165 ? -3.919 44.100 19.206 1.00 51.22 165 TRP A O 1
ATOM 1237 N N . VAL A 1 166 ? -3.568 42.003 19.927 1.00 52.03 166 VAL A N 1
ATOM 1238 C CA . VAL A 1 166 ? -3.341 41.446 18.590 1.00 52.03 166 VAL A CA 1
ATOM 1239 C C . VAL A 1 166 ? -4.700 41.070 18.016 1.00 52.03 166 VAL A C 1
ATOM 1241 O O . VAL A 1 166 ? -5.299 40.080 18.426 1.00 52.03 166 VAL A O 1
ATOM 1244 N N . LEU A 1 167 ? -5.189 41.873 17.073 1.00 46.78 167 LEU A N 1
ATOM 1245 C CA . LEU A 1 167 ? -6.236 41.437 16.158 1.00 46.78 167 LEU A CA 1
ATOM 1246 C C . LEU A 1 167 ? -5.585 40.444 15.193 1.00 46.78 167 LEU A C 1
ATOM 1248 O O . LEU A 1 167 ? -4.799 40.839 14.331 1.00 46.78 167 LEU A O 1
ATOM 1252 N N . TRP A 1 168 ? -5.855 39.153 15.389 1.00 45.59 168 TRP A N 1
ATOM 1253 C CA . TRP A 1 168 ? -5.495 38.104 14.436 1.00 45.59 168 TRP A CA 1
ATOM 1254 C C . TRP A 1 168 ? -6.400 38.230 13.217 1.00 45.59 168 TRP A C 1
ATOM 1256 O O . TRP A 1 168 ? -7.393 37.528 13.080 1.00 45.59 168 TRP A O 1
ATOM 1266 N N . ASP A 1 169 ? -6.086 39.201 12.374 1.00 47.81 169 ASP A N 1
ATOM 1267 C CA . ASP A 1 169 ? -6.773 39.408 11.116 1.00 47.81 169 ASP A CA 1
ATOM 1268 C C . ASP A 1 169 ? -6.082 38.574 10.035 1.00 47.81 169 ASP A C 1
ATOM 1270 O O . ASP A 1 169 ? -4.898 38.769 9.726 1.00 47.81 16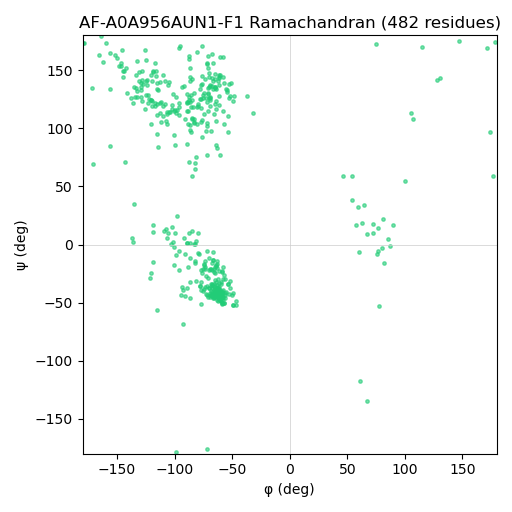9 ASP A O 1
ATOM 1274 N N . ASN A 1 170 ? -6.807 37.591 9.514 1.00 48.62 170 ASN A N 1
ATOM 1275 C CA . ASN A 1 170 ? -6.309 36.622 8.555 1.00 48.62 170 ASN A CA 1
ATOM 1276 C C . ASN A 1 170 ? -6.339 37.218 7.140 1.00 48.62 170 ASN A C 1
ATOM 1278 O O . ASN A 1 170 ? -7.112 36.762 6.312 1.00 48.62 170 ASN A O 1
ATOM 1282 N N . ARG A 1 171 ? -5.539 38.262 6.867 1.00 53.00 171 ARG A N 1
ATOM 1283 C CA . ARG A 1 171 ? -5.595 38.990 5.582 1.00 53.00 171 ARG A CA 1
ATOM 1284 C C . ARG A 1 171 ? -4.685 38.379 4.507 1.00 53.00 171 ARG A C 1
ATOM 1286 O O . ARG A 1 171 ? -3.483 38.686 4.523 1.00 53.00 171 ARG A O 1
ATOM 1293 N N . PRO A 1 172 ? -5.221 37.634 3.518 1.00 53.88 172 PRO A N 1
ATOM 1294 C CA . PRO A 1 172 ? -4.472 37.183 2.340 1.00 53.88 172 PRO A CA 1
ATOM 1295 C C . PRO A 1 172 ? -4.152 38.320 1.348 1.00 53.88 172 PRO A C 1
ATOM 1297 O O . PRO A 1 172 ? -3.410 38.127 0.391 1.00 53.88 172 PRO A O 1
ATOM 1300 N N . GLN A 1 173 ? -4.665 39.530 1.583 1.00 64.69 173 GLN A N 1
ATOM 1301 C CA . GLN A 1 173 ? -4.642 40.650 0.638 1.00 64.69 173 GLN A CA 1
ATOM 1302 C C . GLN A 1 173 ? -3.350 41.484 0.748 1.00 64.69 173 GLN A C 1
ATOM 1304 O O . GLN A 1 173 ? -3.329 42.604 1.278 1.00 64.69 173 GLN A O 1
ATOM 1309 N N . ARG A 1 174 ? -2.231 40.906 0.297 1.00 68.88 174 ARG A N 1
ATOM 1310 C CA . ARG A 1 174 ? -0.908 41.552 0.266 1.00 68.88 174 ARG A CA 1
ATOM 1311 C C . ARG A 1 174 ? -0.385 41.627 -1.160 1.00 68.88 174 ARG A C 1
ATOM 1313 O O . ARG A 1 174 ? -0.493 40.662 -1.905 1.00 68.88 174 ARG A O 1
ATOM 1320 N N . VAL A 1 175 ? 0.254 42.747 -1.501 1.00 77.12 175 VAL A N 1
ATOM 1321 C CA . VAL A 1 175 ? 1.138 42.782 -2.671 1.00 77.12 175 VAL A CA 1
ATOM 1322 C C . VAL A 1 175 ? 2.358 41.937 -2.331 1.00 77.12 175 VAL A C 1
ATOM 1324 O O . VAL A 1 175 ? 3.063 42.236 -1.363 1.00 77.12 175 VAL A O 1
ATOM 1327 N N . VAL A 1 176 ? 2.590 40.880 -3.098 1.00 76.94 176 VAL A N 1
ATOM 1328 C CA . VAL A 1 176 ? 3.748 40.002 -2.927 1.00 76.94 176 VAL A CA 1
ATOM 1329 C C . VAL A 1 176 ? 4.638 40.177 -4.137 1.00 76.94 176 VAL A C 1
ATOM 1331 O O . VAL A 1 176 ? 4.201 39.954 -5.257 1.00 76.94 176 VAL A O 1
ATOM 1334 N N . ILE A 1 177 ? 5.885 40.570 -3.902 1.00 84.81 177 ILE A N 1
ATOM 1335 C CA . ILE A 1 177 ? 6.954 40.488 -4.892 1.00 84.81 177 ILE A CA 1
ATOM 1336 C C . ILE A 1 177 ? 7.979 39.537 -4.301 1.00 84.81 177 ILE A C 1
ATOM 1338 O O . ILE A 1 177 ? 8.501 39.786 -3.213 1.00 84.81 177 ILE A O 1
ATOM 1342 N N . SER A 1 178 ? 8.236 38.441 -4.994 1.00 84.44 178 SER A N 1
ATOM 1343 C CA . SER A 1 178 ? 9.182 37.419 -4.564 1.00 84.44 178 SER A CA 1
ATOM 1344 C C . SER A 1 178 ? 10.212 37.203 -5.650 1.00 84.44 178 SER A C 1
ATOM 1346 O O . SER A 1 178 ? 9.857 37.098 -6.821 1.00 84.44 178 SER A O 1
ATOM 1348 N N . SER A 1 179 ? 11.472 37.086 -5.259 1.00 90.81 179 SER A N 1
ATOM 1349 C CA . SER A 1 179 ? 12.517 36.567 -6.127 1.00 90.81 179 SER A CA 1
ATOM 1350 C C . SER A 1 179 ? 13.136 35.337 -5.491 1.00 90.81 179 SER A C 1
ATOM 1352 O O . SER A 1 179 ? 13.226 35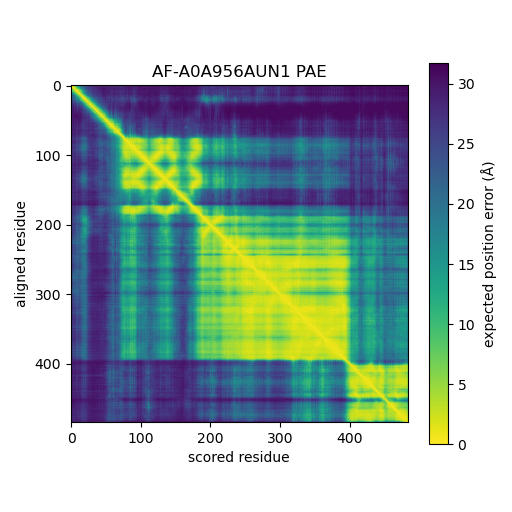.229 -4.266 1.00 90.81 179 SER A O 1
ATOM 1354 N N . SER A 1 180 ? 13.530 34.378 -6.314 1.00 89.06 180 SER A N 1
ATOM 1355 C CA . SER A 1 180 ? 14.217 33.180 -5.850 1.00 89.06 180 SER A CA 1
ATOM 1356 C C . SER A 1 180 ? 15.224 32.695 -6.874 1.00 89.06 180 SER A C 1
ATOM 1358 O O . SER A 1 180 ? 15.117 32.976 -8.068 1.00 89.06 180 SER A O 1
ATOM 1360 N N . VAL A 1 181 ? 16.212 31.959 -6.372 1.00 89.06 181 VAL A N 1
ATOM 1361 C CA . VAL A 1 181 ? 17.142 31.190 -7.189 1.00 89.06 181 VAL A CA 1
ATOM 1362 C C . VAL A 1 181 ? 17.065 29.738 -6.734 1.00 89.06 181 VAL A C 1
ATOM 1364 O O . VAL A 1 181 ? 17.289 29.448 -5.558 1.00 89.06 181 VAL A O 1
ATOM 1367 N N . GLY A 1 182 ? 16.735 28.842 -7.656 1.00 86.69 182 GLY A N 1
ATOM 1368 C CA . GLY A 1 182 ? 16.870 27.403 -7.480 1.00 86.69 182 GLY A CA 1
ATOM 1369 C C . GLY A 1 182 ? 18.228 26.944 -7.997 1.00 86.69 182 GLY A C 1
ATOM 1370 O O . GLY A 1 182 ? 18.647 27.362 -9.077 1.00 86.69 182 GLY A O 1
ATOM 1371 N N . PHE A 1 183 ? 18.898 26.079 -7.237 1.00 85.75 183 PHE A N 1
ATOM 1372 C CA . PHE A 1 183 ? 20.170 25.468 -7.620 1.00 85.75 183 PHE A CA 1
ATOM 1373 C C . PHE A 1 183 ? 20.050 23.951 -7.550 1.00 85.75 183 PHE A C 1
ATOM 1375 O O . PHE A 1 183 ? 19.676 23.403 -6.511 1.00 85.75 183 PHE A O 1
ATOM 1382 N N . GLU A 1 184 ? 20.430 23.274 -8.624 1.00 81.69 184 GLU A N 1
ATOM 1383 C CA . GLU A 1 184 ? 20.665 21.838 -8.594 1.00 81.69 184 GLU A CA 1
ATOM 1384 C C . GLU A 1 184 ? 22.018 21.567 -7.916 1.00 81.69 184 GLU A C 1
ATOM 1386 O O . GLU A 1 184 ? 23.080 21.864 -8.461 1.00 81.69 184 GLU A O 1
ATOM 1391 N N . VAL A 1 185 ? 21.987 21.048 -6.684 1.00 74.12 185 VAL A N 1
ATOM 1392 C CA . VAL A 1 185 ? 23.206 20.756 -5.900 1.00 74.12 185 VAL A CA 1
ATOM 1393 C C . VAL A 1 185 ? 23.763 19.366 -6.217 1.00 74.12 185 VAL A C 1
ATOM 1395 O O . VAL A 1 185 ? 24.974 19.157 -6.180 1.00 74.12 185 VAL A O 1
ATOM 1398 N N . ILE A 1 186 ? 22.881 18.416 -6.529 1.00 69.56 186 ILE A N 1
ATOM 1399 C CA . ILE A 1 186 ? 23.206 17.021 -6.838 1.00 69.56 186 ILE A CA 1
ATOM 1400 C C . ILE A 1 186 ? 22.516 16.684 -8.156 1.00 69.56 186 ILE A C 1
ATOM 1402 O O . ILE A 1 186 ? 21.373 17.085 -8.357 1.00 69.56 186 ILE A O 1
ATOM 1406 N N . GLU A 1 187 ? 23.202 15.954 -9.031 1.00 67.56 187 GLU A N 1
ATOM 1407 C CA . GLU A 1 187 ? 22.596 15.443 -10.259 1.00 67.56 187 GLU A CA 1
ATOM 1408 C C . GLU A 1 187 ? 21.489 14.441 -9.934 1.00 67.56 187 GLU A C 1
ATOM 1410 O O . GLU A 1 187 ? 21.651 13.553 -9.090 1.00 67.56 187 GLU A O 1
ATOM 1415 N N . GLY A 1 188 ? 20.366 14.574 -10.636 1.00 69.69 188 GLY A N 1
ATOM 1416 C CA . GLY A 1 188 ? 19.338 13.542 -10.650 1.00 69.69 188 GLY A CA 1
ATOM 1417 C C . GLY A 1 188 ? 19.863 12.208 -11.195 1.00 69.69 188 GLY A C 1
ATOM 1418 O O . GLY A 1 188 ? 20.879 12.138 -11.884 1.00 69.69 188 GLY A O 1
ATOM 1419 N N . LEU A 1 189 ? 19.143 11.128 -10.898 1.00 78.00 189 LEU A N 1
ATOM 1420 C CA . LEU A 1 189 ? 19.450 9.810 -11.443 1.00 78.00 189 LEU A CA 1
ATOM 1421 C C . LEU A 1 189 ? 19.117 9.762 -12.947 1.00 78.00 189 LEU A C 1
ATOM 1423 O O . LEU A 1 189 ? 18.037 10.182 -13.363 1.00 78.00 189 LEU A O 1
ATOM 1427 N N . SER A 1 190 ? 20.022 9.206 -13.750 1.00 82.12 190 SER A N 1
ATOM 1428 C CA . SER A 1 190 ? 19.836 8.939 -15.182 1.00 82.12 190 SER A CA 1
ATOM 1429 C C . SER A 1 190 ? 20.277 7.515 -15.534 1.00 82.12 190 SER A C 1
ATOM 1431 O O . SER A 1 190 ? 21.036 6.880 -14.794 1.00 82.12 190 SER A O 1
ATOM 1433 N N . LEU A 1 191 ? 19.777 6.969 -16.645 1.00 81.00 191 LEU A N 1
ATOM 1434 C CA . LEU A 1 191 ? 20.211 5.652 -17.114 1.00 81.00 191 LEU A CA 1
ATOM 1435 C C . LEU A 1 191 ? 21.656 5.739 -17.604 1.00 81.00 191 LEU A C 1
ATOM 1437 O O . LEU A 1 191 ? 22.031 6.689 -18.284 1.00 81.00 191 LEU A O 1
ATOM 1441 N N . GLY A 1 192 ? 22.460 4.743 -17.232 1.00 82.88 192 GLY A N 1
ATOM 1442 C CA . GLY A 1 192 ? 23.905 4.738 -17.470 1.00 82.88 192 GLY A CA 1
ATOM 1443 C C . GLY A 1 192 ? 24.730 5.432 -16.379 1.00 82.88 192 GLY A C 1
ATOM 1444 O O . GLY A 1 192 ? 25.954 5.416 -16.469 1.00 82.88 192 GLY A O 1
ATOM 1445 N N . ALA A 1 193 ? 24.097 5.999 -15.344 1.00 87.44 193 ALA A N 1
ATOM 1446 C CA . ALA A 1 193 ? 24.807 6.670 -14.257 1.00 87.44 193 ALA A CA 1
ATOM 1447 C C . ALA A 1 193 ? 25.652 5.708 -13.404 1.00 87.44 193 ALA A C 1
ATOM 1449 O O . ALA A 1 193 ? 25.213 4.610 -13.044 1.00 87.44 193 ALA A O 1
ATOM 1450 N N . GLU A 1 194 ? 26.841 6.164 -13.002 1.00 88.19 194 GLU A N 1
ATOM 1451 C CA . GLU A 1 194 ? 27.620 5.543 -11.930 1.00 88.19 194 GLU A CA 1
ATOM 1452 C C . GLU A 1 194 ? 27.151 6.110 -10.588 1.00 88.19 194 GLU A C 1
ATOM 1454 O O . GLU A 1 194 ? 27.080 7.326 -10.408 1.00 88.19 194 GLU A O 1
ATOM 1459 N N . VAL A 1 195 ? 26.833 5.239 -9.628 1.00 87.75 195 VAL A N 1
ATOM 1460 C CA . VAL A 1 195 ? 26.266 5.630 -8.330 1.00 87.75 195 VAL A CA 1
ATOM 1461 C C . VAL A 1 195 ? 27.039 5.020 -7.170 1.00 87.75 195 VAL A C 1
ATOM 1463 O O . VAL A 1 195 ? 27.535 3.894 -7.245 1.00 87.75 195 VAL A O 1
ATOM 1466 N N . VAL A 1 196 ? 27.075 5.735 -6.047 1.00 86.38 196 VAL A N 1
ATOM 1467 C CA . VAL A 1 196 ? 27.478 5.164 -4.761 1.00 86.38 196 VAL A CA 1
ATOM 1468 C C . VAL A 1 196 ? 26.240 4.613 -4.074 1.00 86.38 196 VAL A C 1
ATOM 1470 O O . VAL A 1 196 ? 25.304 5.355 -3.780 1.00 86.38 196 VAL A O 1
ATOM 1473 N N . ALA A 1 197 ? 26.258 3.318 -3.768 1.00 87.38 197 ALA A N 1
ATOM 1474 C CA . ALA A 1 197 ? 25.244 2.677 -2.944 1.00 87.38 197 ALA A CA 1
ATOM 1475 C C . ALA A 1 197 ? 25.859 2.172 -1.634 1.00 87.38 197 ALA A C 1
ATOM 1477 O O . ALA A 1 197 ? 26.945 1.590 -1.623 1.00 87.38 197 ALA A O 1
ATOM 1478 N N . MET A 1 198 ? 25.145 2.344 -0.526 1.00 86.50 198 MET A N 1
ATOM 1479 C CA . MET A 1 198 ? 25.542 1.842 0.787 1.00 86.50 198 MET A CA 1
ATOM 1480 C C . MET A 1 198 ? 24.436 0.969 1.372 1.00 86.50 198 MET A C 1
ATOM 1482 O O . MET A 1 198 ? 23.255 1.285 1.267 1.00 86.50 198 MET A O 1
ATOM 1486 N N . ARG A 1 199 ? 24.804 -0.128 2.040 1.00 87.25 199 ARG A N 1
ATOM 1487 C CA . ARG A 1 199 ? 23.841 -0.918 2.817 1.00 87.25 199 ARG A CA 1
ATOM 1488 C C . ARG A 1 199 ? 23.607 -0.254 4.165 1.00 87.25 199 ARG A C 1
ATOM 1490 O O . ARG A 1 199 ? 24.434 -0.377 5.070 1.00 87.25 199 ARG A O 1
ATOM 1497 N N . ARG A 1 200 ? 22.471 0.418 4.326 1.00 78.25 200 ARG A N 1
ATOM 1498 C CA . ARG A 1 200 ? 22.081 0.965 5.629 1.00 78.25 200 ARG A CA 1
ATOM 1499 C C . ARG A 1 200 ? 21.661 -0.189 6.539 1.00 78.25 200 ARG A C 1
ATOM 1501 O O . ARG A 1 200 ? 20.876 -1.051 6.148 1.00 78.25 200 ARG A O 1
ATOM 1508 N N . GLY A 1 201 ? 22.270 -0.262 7.723 1.00 79.62 201 GLY A N 1
ATOM 1509 C CA . GLY A 1 201 ? 22.070 -1.380 8.653 1.00 79.62 201 GLY A CA 1
ATOM 1510 C C . GLY A 1 201 ? 22.526 -2.746 8.115 1.00 79.62 201 GLY A C 1
ATOM 1511 O O . GLY A 1 201 ? 22.072 -3.768 8.613 1.00 79.62 201 GLY A O 1
ATOM 1512 N N . GLY A 1 202 ? 23.379 -2.785 7.081 1.00 83.75 202 GLY A N 1
ATOM 1513 C CA . GLY A 1 202 ? 23.922 -4.024 6.508 1.00 83.75 202 GLY A CA 1
ATOM 1514 C C . GLY A 1 202 ? 22.977 -4.822 5.598 1.00 83.75 202 GLY A C 1
ATOM 1515 O O . GLY A 1 202 ? 23.439 -5.774 4.970 1.00 83.75 202 GLY A O 1
ATOM 1516 N N . VAL A 1 203 ? 21.703 -4.422 5.468 1.00 80.94 203 VAL A N 1
ATOM 1517 C CA . VAL A 1 203 ? 20.671 -5.202 4.754 1.00 80.94 203 VAL A CA 1
ATOM 1518 C C . VAL A 1 203 ? 20.145 -4.483 3.511 1.00 80.94 203 VAL A C 1
ATOM 1520 O O . VAL A 1 203 ? 20.226 -5.035 2.417 1.00 80.94 203 VAL A O 1
ATOM 1523 N N . ILE A 1 204 ? 19.633 -3.255 3.650 1.00 78.12 204 ILE A N 1
ATOM 1524 C CA . ILE A 1 204 ? 18.918 -2.569 2.563 1.00 78.12 204 ILE A CA 1
ATOM 1525 C C . ILE A 1 204 ? 19.887 -1.635 1.821 1.00 78.12 204 ILE A C 1
ATOM 1527 O O . ILE A 1 204 ? 20.440 -0.723 2.449 1.00 78.12 204 ILE A O 1
ATOM 1531 N N . PRO A 1 205 ? 20.140 -1.845 0.515 1.00 83.44 205 PRO A N 1
ATOM 1532 C CA . PRO A 1 205 ? 20.950 -0.930 -0.277 1.00 83.44 205 PRO A CA 1
ATOM 1533 C C . PRO A 1 205 ? 20.223 0.408 -0.456 1.00 83.44 205 PRO A C 1
ATOM 1535 O O . PRO A 1 205 ? 19.029 0.450 -0.733 1.00 83.44 205 PRO A O 1
ATOM 1538 N N . HIS A 1 206 ? 20.963 1.499 -0.302 1.00 82.56 206 HIS A N 1
ATOM 1539 C CA . HIS A 1 206 ? 20.492 2.869 -0.443 1.00 82.56 206 HIS A CA 1
ATOM 1540 C C . HIS A 1 206 ? 21.433 3.627 -1.382 1.00 82.56 206 HIS A C 1
ATOM 1542 O O . HIS A 1 206 ? 22.651 3.540 -1.219 1.00 82.56 206 HIS A O 1
ATOM 1548 N N . LEU A 1 207 ? 20.885 4.360 -2.353 1.00 82.31 207 LEU A N 1
ATOM 1549 C CA . LEU A 1 207 ? 21.660 5.220 -3.251 1.00 82.31 207 LEU A CA 1
ATOM 1550 C C . LEU A 1 207 ? 22.048 6.505 -2.508 1.00 82.31 207 LEU A C 1
ATOM 1552 O O . LEU A 1 207 ? 21.181 7.250 -2.066 1.00 82.31 207 LEU A O 1
ATOM 1556 N N . GLU A 1 208 ? 23.344 6.742 -2.322 1.00 83.31 208 GLU A N 1
ATOM 1557 C CA . GLU A 1 208 ? 23.861 7.901 -1.582 1.00 83.31 208 GLU A CA 1
ATOM 1558 C C . GLU A 1 208 ? 24.162 9.088 -2.505 1.00 83.31 208 GLU A C 1
ATOM 1560 O O . GLU A 1 208 ? 23.905 10.229 -2.130 1.00 83.31 208 GLU A O 1
ATOM 1565 N N . ALA A 1 209 ? 24.705 8.836 -3.701 1.00 80.50 209 ALA A N 1
ATOM 1566 C CA . ALA A 1 209 ? 25.030 9.883 -4.670 1.00 80.50 209 ALA A CA 1
ATOM 1567 C C . ALA A 1 209 ? 25.214 9.328 -6.090 1.00 80.50 209 ALA A C 1
ATOM 1569 O O . ALA A 1 209 ? 25.582 8.164 -6.265 1.00 80.50 209 ALA A O 1
ATOM 1570 N N . VAL A 1 210 ? 25.033 10.197 -7.087 1.00 83.62 210 VAL A N 1
ATOM 1571 C CA . VAL A 1 210 ? 25.499 9.994 -8.466 1.00 83.62 210 VAL A CA 1
ATOM 1572 C C . VAL A 1 210 ? 26.959 10.457 -8.550 1.00 83.62 210 VAL A C 1
ATOM 1574 O O . VAL A 1 210 ? 27.280 11.576 -8.155 1.00 83.62 210 VAL A O 1
ATOM 1577 N N . VAL A 1 211 ? 27.853 9.572 -8.996 1.00 85.81 211 VAL A N 1
ATOM 1578 C CA . VAL A 1 211 ? 29.287 9.846 -9.213 1.00 85.81 211 VAL A CA 1
ATOM 1579 C C . VAL A 1 211 ? 29.506 10.423 -10.600 1.00 85.81 211 VAL A C 1
ATOM 1581 O O . VAL A 1 211 ? 30.265 11.372 -10.775 1.00 85.81 211 VAL A O 1
ATOM 1584 N N . THR A 1 212 ? 28.873 9.809 -11.594 1.00 84.88 212 THR A N 1
ATOM 1585 C CA . THR A 1 212 ? 28.927 10.235 -12.988 1.00 84.88 212 THR A CA 1
ATOM 1586 C C . THR A 1 212 ? 27.521 10.117 -13.555 1.00 84.88 212 THR A C 1
ATOM 1588 O O . THR A 1 212 ? 26.922 9.043 -13.426 1.00 84.88 212 THR A O 1
ATOM 1591 N N . PRO A 1 213 ? 26.977 11.191 -14.148 1.00 80.62 213 PRO A N 1
ATOM 1592 C CA . PRO A 1 213 ? 25.647 11.147 -14.722 1.00 80.62 213 PRO A CA 1
ATOM 1593 C C . PRO A 1 213 ? 25.655 10.224 -15.936 1.00 80.62 213 PRO A C 1
ATOM 1595 O O . PRO A 1 213 ? 26.610 10.181 -16.711 1.00 80.62 213 PRO A O 1
ATOM 1598 N N . GLY A 1 214 ? 24.566 9.490 -16.101 1.00 82.75 214 GLY A N 1
ATOM 1599 C CA . GLY A 1 214 ? 24.248 8.811 -17.346 1.00 82.75 214 GLY A CA 1
ATOM 1600 C C . GLY A 1 214 ? 23.728 9.782 -18.408 1.00 82.75 214 GLY A C 1
ATOM 1601 O O . GLY A 1 214 ? 23.424 10.941 -18.114 1.00 82.75 214 GLY A O 1
ATOM 1602 N N . ASP A 1 215 ? 23.597 9.295 -19.637 1.00 82.25 215 ASP A N 1
ATOM 1603 C CA . ASP A 1 215 ? 23.239 10.084 -20.822 1.00 82.25 215 ASP A CA 1
ATOM 1604 C C . ASP A 1 215 ? 21.726 10.210 -21.054 1.00 82.25 215 ASP A C 1
ATOM 1606 O O . ASP A 1 215 ? 21.278 11.123 -21.748 1.00 82.25 215 ASP A O 1
ATOM 1610 N N . THR A 1 216 ? 20.933 9.324 -20.451 1.00 79.25 216 THR A N 1
ATOM 1611 C CA . THR A 1 216 ? 19.501 9.213 -20.732 1.00 79.25 216 THR A CA 1
ATOM 1612 C C . THR A 1 216 ? 18.676 9.574 -19.490 1.00 79.25 216 THR A C 1
ATOM 1614 O O . THR A 1 216 ? 18.693 8.835 -18.499 1.00 79.25 216 THR A O 1
ATOM 1617 N N . PRO A 1 217 ? 17.941 10.703 -19.499 1.00 74.75 217 PRO A N 1
ATOM 1618 C CA . PRO A 1 217 ? 17.102 11.119 -18.376 1.00 74.75 217 PRO A CA 1
ATOM 1619 C C . PRO A 1 217 ? 16.000 10.105 -18.046 1.00 74.75 217 PRO A C 1
ATOM 1621 O O . PRO A 1 217 ? 15.410 9.499 -18.940 1.00 74.75 217 PRO A O 1
ATOM 1624 N N . LEU A 1 218 ? 15.667 9.972 -16.760 1.00 75.12 218 LEU A N 1
ATOM 1625 C CA . LEU A 1 218 ? 14.483 9.227 -16.332 1.00 75.12 218 LEU A CA 1
ATOM 1626 C C . LEU A 1 218 ? 13.230 10.074 -16.562 1.00 75.12 218 LEU A C 1
ATOM 1628 O O . LEU A 1 218 ? 13.133 11.200 -16.074 1.00 75.12 218 LEU A O 1
ATOM 1632 N N . THR A 1 219 ? 12.264 9.523 -17.290 1.00 74.94 219 THR A N 1
ATOM 1633 C CA . THR A 1 219 ? 10.964 10.154 -17.538 1.00 74.94 219 THR A CA 1
ATOM 1634 C C . THR A 1 219 ? 9.855 9.310 -16.925 1.00 74.94 219 THR A C 1
ATOM 1636 O O . THR A 1 219 ? 9.949 8.083 -16.862 1.00 74.94 219 THR A O 1
ATOM 1639 N N . VAL A 1 220 ? 8.810 9.974 -16.425 1.00 77.19 220 VAL A N 1
ATOM 1640 C CA . VAL A 1 220 ? 7.601 9.279 -15.976 1.00 77.19 220 VAL A CA 1
ATOM 1641 C C . VAL A 1 220 ? 6.912 8.713 -17.220 1.00 77.19 220 VAL A C 1
ATOM 1643 O O . VAL A 1 220 ? 6.690 9.473 -18.163 1.00 77.19 220 VAL A O 1
ATOM 1646 N N . PRO A 1 221 ? 6.589 7.410 -17.262 1.00 79.75 221 PRO A N 1
ATOM 1647 C CA . PRO A 1 221 ? 5.960 6.821 -18.435 1.00 79.75 221 PRO A CA 1
ATOM 1648 C C . PRO A 1 221 ? 4.574 7.434 -18.678 1.00 79.75 221 PRO A C 1
ATOM 1650 O O . PRO A 1 221 ? 3.770 7.547 -17.756 1.00 79.75 221 PRO A O 1
ATOM 1653 N N . GLU A 1 222 ? 4.279 7.795 -19.930 1.00 86.62 222 GLU A N 1
ATOM 1654 C CA . GLU A 1 222 ? 2.969 8.344 -20.330 1.00 86.62 222 GLU A CA 1
ATOM 1655 C C . GLU A 1 222 ? 1.875 7.266 -20.402 1.00 86.62 222 GLU A C 1
ATOM 1657 O O . GLU A 1 222 ? 0.681 7.558 -20.319 1.00 86.62 222 GLU A O 1
ATOM 1662 N N . THR A 1 223 ? 2.280 6.001 -20.537 1.00 91.00 223 THR A N 1
ATOM 1663 C CA . THR A 1 223 ? 1.396 4.832 -20.589 1.00 91.00 223 THR A CA 1
ATOM 1664 C C . THR A 1 223 ? 1.917 3.735 -19.667 1.00 91.00 223 THR A C 1
ATOM 1666 O O . THR A 1 223 ? 3.121 3.562 -19.483 1.00 91.00 223 THR A O 1
ATOM 1669 N N . CYS A 1 224 ? 1.008 2.981 -19.051 1.00 87.50 224 CYS A N 1
ATOM 1670 C CA . CYS A 1 224 ? 1.369 1.836 -18.231 1.00 87.50 224 CYS A CA 1
ATOM 1671 C C . CYS A 1 224 ? 2.040 0.771 -19.115 1.00 87.50 224 CYS A C 1
ATOM 1673 O O . CYS A 1 224 ? 1.389 0.272 -20.033 1.00 87.50 224 CYS A O 1
ATOM 1675 N N . PRO A 1 225 ? 3.273 0.332 -18.811 1.00 87.75 225 PRO A N 1
ATOM 1676 C CA . PRO A 1 225 ? 3.979 -0.648 -19.639 1.00 87.75 225 PRO A CA 1
ATOM 1677 C C . PRO A 1 225 ? 3.329 -2.040 -19.627 1.00 87.75 225 PRO A C 1
ATOM 1679 O O . PRO A 1 225 ? 3.666 -2.875 -20.454 1.00 87.75 225 PRO A O 1
ATOM 1682 N N . SER A 1 226 ? 2.403 -2.304 -18.697 1.00 88.69 226 SER A N 1
ATOM 1683 C CA . SER A 1 226 ? 1.707 -3.591 -18.597 1.00 88.69 226 SER A CA 1
ATOM 1684 C C . SER A 1 226 ? 0.369 -3.628 -19.339 1.00 88.69 226 SER A C 1
ATOM 1686 O O . SER A 1 226 ? 0.018 -4.671 -19.875 1.00 88.69 226 SER A O 1
ATOM 1688 N N . CYS A 1 227 ? -0.398 -2.532 -19.358 1.00 88.56 227 CYS A N 1
ATOM 1689 C CA . CYS A 1 227 ? -1.755 -2.533 -19.931 1.00 88.56 227 CYS A CA 1
ATOM 1690 C C . CYS A 1 227 ? -2.087 -1.322 -20.814 1.00 88.56 227 CYS A C 1
ATOM 1692 O O . CYS A 1 227 ? -3.221 -1.185 -21.259 1.00 88.56 227 CYS A O 1
ATOM 1694 N N . GLY A 1 228 ? -1.142 -0.404 -21.025 1.00 91.25 228 GLY A N 1
ATOM 1695 C CA . GLY A 1 228 ? -1.322 0.793 -21.851 1.00 91.25 228 GLY A CA 1
ATOM 1696 C C . GLY A 1 228 ? -2.148 1.922 -21.221 1.00 91.25 228 GLY A C 1
ATOM 1697 O O . GLY A 1 228 ? -2.177 3.017 -21.772 1.00 91.25 228 GLY A O 1
ATOM 1698 N N . ALA A 1 229 ? -2.789 1.710 -20.065 1.00 91.44 229 ALA A N 1
ATOM 1699 C CA . ALA A 1 229 ? -3.581 2.746 -19.395 1.00 91.44 229 ALA A CA 1
ATOM 1700 C C . ALA A 1 229 ? -2.730 3.965 -18.995 1.00 91.44 229 ALA A C 1
ATOM 1702 O O . ALA A 1 229 ? -1.592 3.803 -18.556 1.00 91.44 229 ALA A O 1
ATOM 1703 N N . THR A 1 230 ? -3.292 5.172 -19.081 1.00 93.69 230 THR A N 1
ATOM 1704 C CA . THR A 1 230 ? -2.624 6.406 -18.639 1.00 93.69 230 THR A CA 1
ATOM 1705 C C . THR A 1 230 ? -2.394 6.379 -17.120 1.00 93.69 230 THR A C 1
ATOM 1707 O O . THR A 1 230 ? -3.370 6.248 -16.373 1.00 93.69 230 THR A O 1
ATOM 1710 N N . PRO A 1 231 ? -1.140 6.476 -16.637 1.00 88.12 231 PRO A N 1
ATOM 1711 C CA . PRO A 1 231 ? -0.848 6.480 -15.208 1.00 88.12 231 PRO A CA 1
ATOM 1712 C C . PRO A 1 231 ? -1.379 7.730 -14.500 1.00 88.12 231 PRO A C 1
ATOM 1714 O O . PRO A 1 231 ? -1.549 8.786 -15.110 1.00 88.12 231 PRO A O 1
ATOM 1717 N N . GLN A 1 232 ? -1.600 7.616 -13.193 1.00 87.38 232 GLN A N 1
ATOM 1718 C CA . GLN A 1 232 ? -1.976 8.726 -12.316 1.00 87.38 232 GLN A CA 1
ATOM 1719 C C . GLN A 1 232 ? -0.886 8.962 -11.269 1.00 87.38 232 GLN A C 1
ATOM 1721 O O . GLN A 1 232 ? -0.193 8.026 -10.870 1.00 87.38 232 GLN A O 1
ATOM 1726 N N . ILE A 1 233 ? -0.719 10.214 -10.839 1.00 80.50 233 ILE A N 1
ATOM 1727 C CA . ILE A 1 233 ? 0.206 10.576 -9.761 1.00 80.50 233 ILE A CA 1
ATOM 1728 C C . ILE A 1 233 ? -0.598 10.693 -8.467 1.00 80.50 233 ILE A C 1
ATOM 1730 O O . ILE A 1 233 ? -1.444 11.576 -8.332 1.00 80.50 233 ILE A O 1
ATOM 1734 N N . GLU A 1 234 ? -0.309 9.815 -7.514 1.00 74.38 234 GLU A N 1
ATOM 1735 C CA . GLU A 1 234 ? -0.894 9.805 -6.177 1.00 74.38 234 GLU A CA 1
ATOM 1736 C C . GLU A 1 234 ? 0.201 10.080 -5.141 1.00 74.38 234 GLU A C 1
ATOM 1738 O O . GLU A 1 234 ? 0.936 9.185 -4.718 1.00 74.38 234 GLU A O 1
ATOM 1743 N N . GLY A 1 235 ? 0.336 11.348 -4.744 1.00 76.19 235 GLY A N 1
ATOM 1744 C CA . GLY A 1 235 ? 1.431 11.785 -3.877 1.00 76.19 235 GLY A CA 1
ATOM 1745 C C . GLY A 1 235 ? 2.786 11.548 -4.546 1.00 76.19 235 GLY A C 1
ATOM 1746 O O . GLY A 1 235 ? 3.053 12.104 -5.607 1.00 76.19 235 GLY A O 1
ATOM 1747 N N . ASP A 1 236 ? 3.614 10.700 -3.936 1.00 73.81 236 ASP A N 1
ATOM 1748 C CA . ASP A 1 236 ? 4.944 10.342 -4.445 1.00 73.81 236 ASP A CA 1
ATOM 1749 C C . ASP A 1 236 ? 4.927 9.127 -5.398 1.00 73.81 236 ASP A C 1
ATOM 1751 O O . ASP A 1 236 ? 5.979 8.686 -5.863 1.00 73.81 236 ASP A O 1
ATOM 1755 N N . PHE A 1 237 ? 3.751 8.552 -5.682 1.00 77.69 237 PHE A N 1
ATOM 1756 C CA . PHE A 1 237 ? 3.615 7.335 -6.482 1.00 77.69 237 PHE A CA 1
ATOM 1757 C C . PHE A 1 237 ? 3.033 7.614 -7.867 1.00 77.69 237 PHE A C 1
ATOM 1759 O O . PHE A 1 237 ? 2.086 8.380 -8.019 1.00 77.69 237 PHE A O 1
ATOM 1766 N N . VAL A 1 238 ? 3.562 6.920 -8.876 1.00 80.94 238 VAL A N 1
ATOM 1767 C CA . VAL A 1 238 ? 2.937 6.796 -10.199 1.00 80.94 238 VAL A CA 1
ATOM 1768 C C . VAL A 1 238 ? 2.226 5.450 -10.237 1.00 80.94 238 VAL A C 1
ATOM 1770 O O . VAL A 1 238 ? 2.872 4.405 -10.141 1.00 80.94 238 VAL A O 1
ATOM 1773 N N . VAL A 1 239 ? 0.902 5.465 -10.352 1.00 86.31 239 VAL A N 1
ATOM 1774 C CA . VAL A 1 239 ? 0.060 4.271 -10.245 1.00 86.31 239 VAL A CA 1
ATOM 1775 C C . VAL A 1 239 ? -0.719 4.018 -11.530 1.00 86.31 239 VAL A C 1
ATOM 1777 O O . VAL A 1 239 ? -1.075 4.932 -12.273 1.00 86.31 239 VAL A O 1
ATOM 1780 N N . CYS A 1 240 ? -0.988 2.746 -11.806 1.00 88.88 240 CYS A N 1
ATOM 1781 C CA . CYS A 1 240 ? -1.888 2.351 -12.879 1.00 88.88 240 CYS A CA 1
ATOM 1782 C C . CYS A 1 240 ? -3.330 2.339 -12.338 1.00 88.88 240 CYS A C 1
ATOM 1784 O O . CYS A 1 240 ? -3.593 1.589 -11.399 1.00 88.88 240 CYS A O 1
ATOM 1786 N N . PRO A 1 241 ? -4.280 3.087 -12.926 1.00 89.19 241 PRO A N 1
ATOM 1787 C CA . PRO A 1 241 ? -5.661 3.110 -12.437 1.00 89.19 241 PRO A CA 1
ATOM 1788 C C . PRO A 1 241 ? -6.494 1.895 -12.890 1.00 89.19 241 PRO A C 1
ATOM 1790 O O . PRO A 1 241 ? -7.634 1.736 -12.468 1.00 89.19 241 PRO A O 1
ATOM 1793 N N . ASN A 1 242 ? -5.963 1.035 -13.768 1.00 87.25 242 ASN A N 1
ATOM 1794 C CA . ASN A 1 242 ? -6.687 -0.110 -14.328 1.00 87.25 242 ASN A CA 1
ATOM 1795 C C . ASN A 1 242 ? -6.690 -1.317 -13.367 1.00 87.25 242 ASN A C 1
ATOM 1797 O O . ASN A 1 242 ? -5.973 -2.296 -13.585 1.00 87.25 242 ASN A O 1
ATOM 1801 N N . THR A 1 243 ? -7.500 -1.244 -12.310 1.00 79.56 243 THR A N 1
ATOM 1802 C CA . THR A 1 243 ? -7.585 -2.276 -11.259 1.00 79.56 243 THR A CA 1
ATOM 1803 C C . THR A 1 243 ? -8.211 -3.596 -11.714 1.00 79.56 243 THR A C 1
ATOM 1805 O O . THR A 1 243 ? -7.968 -4.627 -11.092 1.00 79.56 243 THR A O 1
ATOM 1808 N N . LEU A 1 244 ? -8.985 -3.587 -12.806 1.00 71.38 244 LEU A N 1
ATOM 1809 C CA . LEU A 1 244 ? -9.724 -4.758 -13.298 1.00 71.38 244 LEU A CA 1
ATOM 1810 C C . LEU A 1 244 ? -9.053 -5.479 -14.473 1.00 71.38 244 LEU A C 1
ATOM 1812 O O . LEU A 1 244 ? -9.417 -6.614 -14.767 1.00 71.38 244 LEU A O 1
ATOM 1816 N N . GLY A 1 245 ? -8.109 -4.836 -15.163 1.00 81.81 245 GLY A N 1
ATOM 1817 C CA . GLY A 1 245 ? -7.560 -5.363 -16.416 1.00 81.81 245 GLY A CA 1
ATOM 1818 C C . GLY A 1 245 ? -6.050 -5.242 -16.565 1.00 81.81 245 GLY A C 1
ATOM 1819 O O . GLY A 1 245 ? -5.542 -5.526 -17.644 1.00 81.81 245 GLY A O 1
ATOM 1820 N N . CYS A 1 246 ? -5.319 -4.788 -15.543 1.00 91.44 246 CYS A N 1
ATOM 1821 C CA . CYS A 1 246 ? -3.864 -4.703 -15.621 1.00 91.44 246 CYS A CA 1
ATOM 1822 C C . CYS A 1 246 ? -3.211 -6.047 -15.240 1.00 91.44 246 CYS A C 1
ATOM 1824 O O . CYS A 1 246 ? -3.346 -6.472 -14.084 1.00 91.44 246 CYS A O 1
ATOM 1826 N N . PRO A 1 247 ? -2.457 -6.703 -16.149 1.00 90.69 247 PRO A N 1
ATOM 1827 C CA . PRO A 1 247 ? -1.766 -7.958 -15.847 1.00 90.69 247 PRO A CA 1
ATOM 1828 C C . PRO A 1 247 ? -0.820 -7.837 -14.647 1.00 90.69 247 PRO A C 1
ATOM 1830 O O . PRO A 1 247 ? -0.863 -8.670 -13.747 1.00 90.69 247 PRO A O 1
ATOM 1833 N N . ALA A 1 248 ? -0.045 -6.750 -14.554 1.00 91.00 248 ALA A N 1
ATOM 1834 C CA . ALA A 1 248 ? 0.869 -6.528 -13.432 1.00 91.00 248 ALA A CA 1
ATOM 1835 C C . ALA A 1 248 ? 0.143 -6.389 -12.081 1.00 91.00 248 ALA A C 1
ATOM 1837 O O . ALA A 1 248 ? 0.647 -6.856 -11.058 1.00 91.00 248 ALA A O 1
ATOM 1838 N N . GLN A 1 249 ? -1.054 -5.788 -12.058 1.00 90.44 249 GLN A N 1
ATOM 1839 C CA . GLN A 1 249 ? -1.865 -5.737 -10.835 1.00 90.44 249 GLN A CA 1
ATOM 1840 C C . GLN A 1 249 ? -2.423 -7.113 -10.472 1.00 90.44 249 GLN A C 1
ATOM 1842 O O . GLN A 1 249 ? -2.445 -7.470 -9.294 1.00 90.44 249 GLN A O 1
ATOM 1847 N N . SER A 1 250 ? -2.809 -7.900 -11.478 1.00 92.06 250 SER A N 1
ATOM 1848 C CA . SER A 1 250 ? -3.278 -9.278 -11.298 1.00 92.06 250 SER A CA 1
ATOM 1849 C C . SER A 1 250 ? -2.175 -10.148 -10.699 1.00 92.06 250 SER A C 1
ATOM 1851 O O . SER A 1 250 ? -2.391 -10.781 -9.668 1.00 92.06 250 SER A O 1
ATOM 1853 N N . VAL A 1 251 ? -0.958 -10.093 -11.253 1.00 93.38 251 VAL A N 1
ATOM 1854 C CA . VAL A 1 251 ? 0.219 -10.779 -10.696 1.00 93.38 251 VAL A CA 1
ATOM 1855 C C . VAL A 1 251 ? 0.494 -10.330 -9.260 1.00 93.38 251 VAL A C 1
ATOM 1857 O O . VAL A 1 251 ? 0.713 -11.169 -8.387 1.00 93.38 251 VAL A O 1
ATOM 1860 N N . GLY A 1 252 ? 0.439 -9.023 -8.983 1.00 93.00 252 GLY A N 1
ATOM 1861 C CA . GLY A 1 252 ? 0.626 -8.487 -7.633 1.00 93.00 252 GLY A CA 1
ATOM 1862 C C . GLY A 1 252 ? -0.392 -9.035 -6.628 1.00 93.00 252 GLY A C 1
ATOM 1863 O O . GLY A 1 252 ? -0.012 -9.469 -5.538 1.00 93.00 252 GLY A O 1
ATOM 1864 N N . LEU A 1 253 ? -1.674 -9.074 -7.006 1.00 93.25 253 LEU A N 1
ATOM 1865 C CA . LEU A 1 253 ? -2.746 -9.626 -6.177 1.00 93.25 253 LEU A CA 1
ATOM 1866 C C . LEU A 1 253 ? -2.592 -11.139 -5.975 1.00 93.25 253 LEU A C 1
ATOM 1868 O O . LEU A 1 253 ? -2.691 -11.614 -4.846 1.00 93.25 253 LEU A O 1
ATOM 1872 N N . LEU A 1 254 ? -2.319 -11.890 -7.043 1.00 95.56 254 LEU A N 1
ATOM 1873 C CA . LEU A 1 254 ? -2.111 -13.340 -7.008 1.00 95.56 254 LEU A CA 1
ATOM 1874 C C . LEU A 1 254 ? -0.911 -13.720 -6.133 1.00 95.56 254 LEU A C 1
ATOM 1876 O O . LEU A 1 254 ? -1.007 -14.658 -5.340 1.00 95.56 254 LEU A O 1
ATOM 1880 N N . SER A 1 255 ? 0.190 -12.973 -6.245 1.00 95.62 255 SER A N 1
ATOM 1881 C CA . SER A 1 255 ? 1.404 -13.140 -5.440 1.00 95.62 255 SER A CA 1
ATOM 1882 C C . SER A 1 255 ? 1.143 -12.842 -3.964 1.00 95.62 255 SER A C 1
ATOM 1884 O O . SER A 1 255 ? 1.518 -13.622 -3.084 1.00 95.62 255 SER A O 1
ATOM 1886 N N . HIS A 1 256 ? 0.436 -11.744 -3.672 1.00 95.50 256 HIS A N 1
ATOM 1887 C CA . HIS A 1 256 ? 0.029 -11.403 -2.309 1.00 95.50 256 HIS A CA 1
ATOM 1888 C C . HIS A 1 256 ? -0.887 -12.471 -1.704 1.00 95.50 256 HIS A C 1
ATOM 1890 O O . HIS A 1 256 ? -0.640 -12.917 -0.583 1.00 95.50 256 HIS A O 1
ATOM 1896 N N . TYR A 1 257 ? -1.893 -12.927 -2.453 1.00 96.81 257 TYR A N 1
ATOM 1897 C CA . TYR A 1 257 ? -2.813 -13.975 -2.018 1.00 96.81 257 TYR A CA 1
ATOM 1898 C C . TYR A 1 257 ? -2.064 -15.271 -1.693 1.00 96.81 257 TYR A C 1
ATOM 1900 O O . TYR A 1 257 ? -2.210 -15.793 -0.587 1.00 96.81 257 TYR A O 1
ATOM 1908 N N . ALA A 1 258 ? -1.206 -15.749 -2.602 1.00 96.25 258 ALA A N 1
ATOM 1909 C CA . ALA A 1 258 ? -0.395 -16.949 -2.395 1.00 96.25 258 ALA A CA 1
ATOM 1910 C C . ALA A 1 258 ? 0.491 -16.826 -1.146 1.00 96.25 258 ALA A C 1
ATOM 1912 O O . ALA A 1 258 ? 0.475 -17.691 -0.271 1.00 96.25 258 ALA A O 1
ATOM 1913 N N . LYS A 1 259 ? 1.182 -15.689 -0.990 1.00 95.44 259 LYS A N 1
ATOM 1914 C CA . LYS A 1 259 ? 2.037 -15.417 0.172 1.00 95.44 259 LYS A CA 1
ATOM 1915 C C . LYS A 1 259 ? 1.272 -15.425 1.497 1.00 95.44 259 LYS A C 1
ATOM 1917 O O . LYS A 1 259 ? 1.800 -15.908 2.495 1.00 95.44 259 LYS A O 1
ATOM 1922 N N . VAL A 1 260 ? 0.079 -14.831 1.543 1.00 96.81 260 VAL A N 1
ATOM 1923 C CA . VAL A 1 260 ? -0.716 -14.729 2.779 1.00 96.81 260 VAL A CA 1
ATOM 1924 C C . VAL A 1 260 ? -1.358 -16.064 3.145 1.00 96.81 260 VAL A C 1
ATOM 1926 O O . VAL A 1 260 ? -1.404 -16.408 4.324 1.00 96.81 260 VAL A O 1
ATOM 1929 N N . THR A 1 261 ? -1.830 -16.813 2.151 1.00 96.19 261 THR A N 1
ATOM 1930 C CA . THR A 1 261 ? -2.506 -18.105 2.350 1.00 96.19 261 THR A CA 1
ATOM 1931 C C . THR A 1 261 ? -1.538 -19.274 2.530 1.00 96.19 261 THR A C 1
ATOM 1933 O O . THR A 1 261 ? -1.940 -20.312 3.045 1.00 96.19 261 THR A O 1
ATOM 1936 N N . GLY A 1 262 ? -0.260 -19.097 2.182 1.00 93.75 262 GLY A N 1
ATOM 1937 C CA . GLY A 1 262 ? 0.776 -20.121 2.328 1.00 93.75 262 GLY A CA 1
ATOM 1938 C C . GLY A 1 262 ? 0.932 -21.028 1.106 1.00 93.75 262 GLY A C 1
ATOM 1939 O O . GLY A 1 262 ? 1.538 -22.090 1.220 1.00 93.75 262 GLY A O 1
ATOM 1940 N N . ILE A 1 263 ? 0.413 -20.624 -0.055 1.00 93.88 263 ILE A N 1
ATOM 1941 C CA . ILE A 1 263 ? 0.680 -21.309 -1.321 1.00 93.88 263 ILE A CA 1
ATOM 1942 C C . ILE A 1 263 ? 2.112 -20.956 -1.740 1.00 93.88 263 ILE A C 1
ATOM 1944 O O . ILE A 1 263 ? 2.421 -19.804 -2.053 1.00 93.88 263 ILE A O 1
ATOM 1948 N N . GLU A 1 264 ? 3.003 -21.941 -1.732 1.00 89.31 264 GLU A N 1
ATOM 1949 C CA . GLU A 1 264 ? 4.391 -21.767 -2.155 1.00 89.31 264 GLU A CA 1
ATOM 1950 C C . GLU A 1 264 ? 4.559 -22.167 -3.633 1.00 89.31 264 GLU A C 1
ATOM 1952 O O . GLU A 1 264 ? 3.659 -22.684 -4.285 1.00 89.31 264 GLU A O 1
ATOM 1957 N N . GLY A 1 265 ? 5.724 -21.885 -4.218 1.00 84.44 265 GLY A N 1
ATOM 1958 C CA . GLY A 1 265 ? 6.059 -22.341 -5.575 1.00 84.44 265 GLY A CA 1
ATOM 1959 C C . GLY A 1 265 ? 5.508 -21.495 -6.734 1.00 84.44 265 GLY A C 1
ATOM 1960 O O . GLY A 1 265 ? 6.079 -21.549 -7.824 1.00 84.44 265 GLY A O 1
ATOM 1961 N N . PHE A 1 266 ? 4.526 -20.619 -6.502 1.00 86.94 266 PHE A N 1
ATOM 1962 C CA . PHE A 1 266 ? 4.127 -19.569 -7.454 1.00 86.94 266 PHE A CA 1
ATOM 1963 C C . PHE A 1 266 ? 5.045 -18.342 -7.354 1.00 86.94 266 PHE A C 1
ATOM 1965 O O . PHE A 1 266 ? 4.676 -17.281 -6.854 1.00 86.94 266 PHE A O 1
ATOM 1972 N N . GLY A 1 267 ? 6.290 -18.503 -7.804 1.00 86.50 267 GLY A N 1
ATOM 1973 C CA . GLY A 1 267 ? 7.217 -17.380 -7.955 1.00 86.50 267 GLY A CA 1
ATOM 1974 C C . GLY A 1 267 ? 6.777 -16.411 -9.059 1.00 86.50 267 GLY A C 1
ATOM 1975 O O . GLY A 1 267 ? 5.987 -16.774 -9.928 1.00 86.50 267 GLY A O 1
ATOM 1976 N N . GLN A 1 268 ? 7.354 -15.205 -9.061 1.00 87.06 268 GLN A N 1
ATOM 1977 C CA . GLN A 1 268 ? 7.042 -14.137 -10.023 1.00 87.06 268 GLN A CA 1
ATOM 1978 C C . GLN A 1 268 ? 7.005 -14.637 -11.478 1.00 87.06 268 GLN A C 1
ATOM 1980 O O . GLN A 1 268 ? 6.014 -14.443 -12.164 1.00 87.06 268 GLN A O 1
ATOM 1985 N N . VAL A 1 269 ? 8.029 -15.389 -11.899 1.00 88.25 269 VAL A N 1
ATOM 1986 C CA . VAL A 1 269 ? 8.139 -15.939 -13.264 1.00 88.25 269 VAL A CA 1
ATOM 1987 C C . VAL A 1 269 ? 6.952 -16.834 -13.637 1.00 88.25 269 VAL A C 1
ATOM 1989 O O . VAL A 1 269 ? 6.497 -16.808 -14.776 1.00 88.25 269 VAL A O 1
ATOM 1992 N N . TRP A 1 270 ? 6.456 -17.646 -12.700 1.00 90.44 270 TRP A N 1
ATOM 1993 C CA . TRP A 1 270 ? 5.315 -18.523 -12.964 1.00 90.44 270 TRP A CA 1
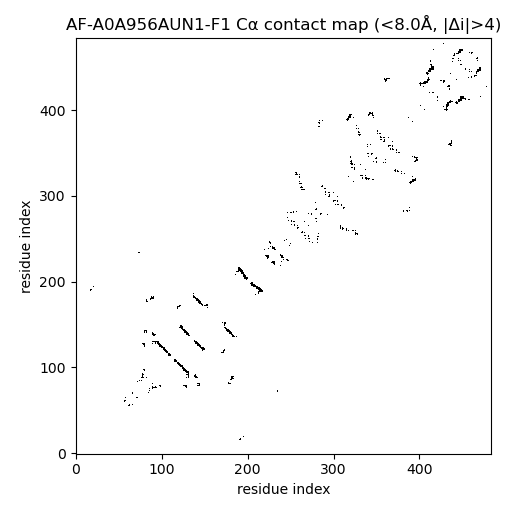ATOM 1994 C C . TRP A 1 270 ? 4.006 -17.750 -13.000 1.00 90.44 270 TRP A C 1
ATOM 1996 O O . TRP A 1 270 ? 3.176 -18.027 -13.857 1.00 90.44 270 TRP A O 1
ATOM 2006 N N . LEU A 1 271 ? 3.833 -16.774 -12.109 1.00 93.19 271 LEU A N 1
ATOM 2007 C CA . LEU A 1 271 ? 2.650 -15.921 -12.116 1.00 93.19 271 LEU A CA 1
ATOM 2008 C C . LEU A 1 271 ? 2.565 -15.085 -13.389 1.00 93.19 271 LEU A C 1
ATOM 2010 O O . LEU A 1 271 ? 1.497 -15.045 -13.987 1.00 93.19 271 LEU A O 1
ATOM 2014 N N . ASP A 1 272 ? 3.676 -14.497 -13.835 1.00 90.44 272 ASP A N 1
ATOM 2015 C CA . ASP A 1 272 ? 3.728 -13.736 -15.086 1.00 90.44 272 ASP A CA 1
ATOM 2016 C C . ASP A 1 272 ? 3.281 -14.616 -16.267 1.00 90.44 272 ASP A C 1
ATOM 2018 O O . ASP A 1 272 ? 2.351 -14.250 -16.980 1.00 90.44 272 ASP A O 1
ATOM 2022 N N . LYS A 1 273 ? 3.843 -15.830 -16.402 1.00 91.44 273 LYS A N 1
ATOM 2023 C CA . LYS A 1 273 ? 3.452 -16.790 -17.452 1.00 91.44 273 LYS A CA 1
ATOM 2024 C C . LYS A 1 273 ? 1.986 -17.216 -17.360 1.00 91.44 273 LYS A C 1
ATOM 2026 O O . LYS A 1 273 ? 1.291 -17.277 -18.369 1.00 91.44 273 LYS A O 1
ATOM 2031 N N . LEU A 1 274 ? 1.506 -17.558 -16.166 1.00 93.06 274 LEU A N 1
ATOM 2032 C CA . LEU A 1 274 ? 0.129 -18.025 -15.984 1.00 93.06 274 LEU A CA 1
ATOM 2033 C C . LEU A 1 274 ? -0.886 -16.911 -16.258 1.00 93.06 274 LEU A C 1
ATOM 2035 O O . LEU A 1 274 ? -1.953 -17.195 -16.793 1.00 93.06 274 LEU A O 1
ATOM 2039 N N . VAL A 1 275 ? -0.552 -15.661 -15.935 1.00 92.75 275 VAL A N 1
ATOM 2040 C CA . VAL A 1 275 ? -1.384 -14.495 -16.256 1.00 92.75 275 VAL A CA 1
ATOM 2041 C C . VAL A 1 275 ? -1.345 -14.181 -17.749 1.00 92.75 275 VAL A C 1
ATOM 2043 O O . VAL A 1 275 ? -2.396 -13.947 -18.340 1.00 92.75 275 VAL A O 1
ATOM 2046 N N . GLU A 1 276 ? -0.169 -14.230 -18.377 1.00 89.69 276 GLU A N 1
ATOM 2047 C CA . GLU A 1 276 ? 0.004 -14.016 -19.821 1.00 89.69 276 GLU A CA 1
ATOM 2048 C C . GLU A 1 276 ? -0.798 -15.021 -20.659 1.00 89.69 276 GLU A C 1
ATOM 2050 O O . GLU A 1 276 ? -1.455 -14.646 -21.626 1.00 89.69 276 GLU A O 1
ATOM 2055 N N . HIS A 1 277 ? -0.813 -16.290 -20.247 1.00 90.50 277 HIS A N 1
ATOM 2056 C CA . HIS A 1 277 ? -1.602 -17.346 -20.885 1.00 90.50 277 HIS A CA 1
ATOM 2057 C C . HIS A 1 277 ? -3.054 -17.426 -20.382 1.00 90.50 277 HIS A C 1
ATOM 2059 O O . HIS A 1 277 ? -3.746 -18.405 -20.663 1.00 90.50 277 HIS A O 1
ATOM 2065 N N . GLU A 1 278 ? -3.513 -16.425 -19.624 1.00 89.44 278 GLU A N 1
ATOM 2066 C CA . GLU A 1 278 ? -4.868 -16.315 -19.073 1.00 89.44 278 GLU A CA 1
ATOM 2067 C C . GLU A 1 278 ? -5.311 -17.495 -18.183 1.00 89.44 278 GLU A C 1
ATOM 2069 O O . GLU A 1 278 ? -6.500 -17.649 -17.899 1.00 89.44 278 GLU A O 1
ATOM 2074 N N . ALA A 1 279 ? -4.364 -18.310 -17.713 1.00 90.56 279 ALA A N 1
ATOM 2075 C CA . ALA A 1 279 ? -4.598 -19.442 -16.821 1.00 90.56 279 ALA A CA 1
ATOM 2076 C C . ALA A 1 279 ? -4.861 -19.003 -15.371 1.00 90.56 279 ALA A C 1
ATOM 2078 O O . ALA A 1 279 ? -5.509 -19.727 -14.620 1.00 90.56 279 ALA A O 1
ATOM 2079 N N . LEU A 1 280 ? -4.369 -17.824 -14.980 1.00 92.00 280 LEU A N 1
ATOM 2080 C CA . LEU A 1 280 ? -4.696 -17.157 -13.721 1.00 92.00 280 LEU A CA 1
ATOM 2081 C C . LEU A 1 280 ? -4.985 -15.682 -13.990 1.00 92.00 280 LEU A C 1
ATOM 2083 O O . LEU A 1 280 ? -4.154 -14.987 -14.556 1.00 92.00 280 LEU A O 1
ATOM 2087 N N . ARG A 1 281 ? -6.132 -15.170 -13.548 1.00 90.81 281 ARG A N 1
ATOM 2088 C CA . ARG A 1 281 ? -6.459 -13.732 -13.607 1.00 90.81 281 ARG A CA 1
ATOM 2089 C C . ARG A 1 281 ? -6.749 -13.171 -12.221 1.00 90.81 281 ARG A C 1
ATOM 2091 O O . ARG A 1 281 ? -6.511 -11.999 -11.951 1.00 90.81 281 ARG A O 1
ATOM 2098 N N . SER A 1 282 ? -7.247 -14.016 -11.328 1.00 93.88 282 SER A N 1
ATOM 2099 C CA . SER A 1 282 ? -7.688 -13.654 -9.990 1.00 93.88 282 SER A CA 1
ATOM 2100 C C . SER A 1 282 ? -7.513 -14.820 -9.007 1.00 93.88 282 SER A C 1
ATOM 2102 O O . SER A 1 282 ? -7.397 -15.970 -9.427 1.00 93.88 282 SER A O 1
ATOM 2104 N N . PRO A 1 283 ? -7.494 -14.566 -7.686 1.00 96.19 283 PRO A N 1
ATOM 2105 C CA . PRO A 1 283 ? -7.309 -15.620 -6.687 1.00 96.19 283 PRO A CA 1
ATOM 2106 C C . PRO A 1 283 ? -8.233 -16.857 -6.778 1.00 96.19 283 PRO A C 1
ATOM 2108 O O . PRO A 1 283 ? -7.730 -17.953 -6.538 1.00 96.19 283 PRO A O 1
ATOM 2111 N N . PRO A 1 284 ? -9.534 -16.757 -7.133 1.00 96.69 284 PRO A N 1
ATOM 2112 C CA . PRO A 1 284 ? -10.382 -17.929 -7.378 1.00 96.69 284 PRO A CA 1
ATOM 2113 C C . PRO A 1 284 ? -9.803 -18.921 -8.392 1.00 96.69 284 PRO A C 1
ATOM 2115 O O . PRO A 1 284 ? -9.963 -20.129 -8.218 1.00 96.69 284 PRO A O 1
ATOM 2118 N N . ASP A 1 285 ? -9.079 -18.431 -9.401 1.00 95.69 285 ASP A N 1
ATOM 2119 C CA . ASP A 1 285 ? -8.564 -19.256 -10.496 1.00 95.69 285 ASP A CA 1
ATOM 2120 C C . ASP A 1 285 ? -7.530 -20.281 -10.015 1.00 95.69 285 ASP A C 1
ATOM 2122 O O . ASP A 1 285 ? -7.416 -21.349 -10.614 1.00 95.69 285 ASP A O 1
ATOM 2126 N N . TYR A 1 286 ? -6.846 -20.036 -8.884 1.00 96.69 286 TYR A N 1
ATOM 2127 C CA . TYR A 1 286 ? -5.979 -21.046 -8.264 1.00 96.69 286 TYR A CA 1
ATOM 2128 C C . TYR A 1 286 ? -6.731 -22.360 -8.040 1.00 96.69 286 TYR A C 1
ATOM 2130 O O . TYR A 1 286 ? -6.209 -23.434 -8.328 1.00 96.69 286 TYR A O 1
ATOM 2138 N N . TYR A 1 287 ? -7.978 -22.282 -7.575 1.00 96.25 287 TYR A N 1
ATOM 2139 C CA . TYR A 1 287 ? -8.793 -23.448 -7.243 1.00 96.25 287 TYR A CA 1
ATOM 2140 C C . TYR A 1 287 ? -9.409 -24.134 -8.471 1.00 96.25 287 TYR A C 1
ATOM 2142 O O . TYR A 1 287 ? -9.987 -25.214 -8.318 1.00 96.25 287 TYR A O 1
ATOM 2150 N N . ALA A 1 288 ? -9.283 -23.525 -9.654 1.00 94.06 288 ALA A N 1
ATOM 2151 C CA . ALA A 1 288 ? -9.699 -24.069 -10.944 1.00 94.06 288 ALA A CA 1
ATOM 2152 C C . ALA A 1 288 ? -8.536 -24.694 -11.741 1.00 94.06 288 ALA A C 1
ATOM 2154 O O . ALA A 1 288 ? -8.773 -25.342 -12.763 1.00 94.06 288 ALA A O 1
ATOM 2155 N N . LEU A 1 289 ? -7.286 -24.526 -11.287 1.00 94.88 289 LEU A N 1
ATOM 2156 C CA . LEU A 1 289 ? -6.120 -25.135 -11.925 1.00 94.88 289 LEU A CA 1
ATOM 2157 C C . LEU A 1 289 ? -6.211 -26.667 -11.916 1.00 94.88 289 LEU A C 1
ATOM 2159 O O . LEU A 1 289 ? -6.657 -27.293 -10.954 1.00 94.88 289 LEU A O 1
ATOM 2163 N N . THR A 1 290 ? -5.733 -27.274 -12.999 1.00 94.44 290 THR A N 1
ATOM 2164 C CA . THR A 1 290 ? -5.693 -28.729 -13.184 1.00 94.44 290 THR A CA 1
ATOM 2165 C C . THR A 1 290 ? -4.275 -29.186 -13.494 1.00 94.44 290 THR A C 1
ATOM 2167 O O . THR A 1 290 ? -3.450 -28.396 -13.963 1.00 94.44 290 THR A O 1
ATOM 2170 N N . LEU A 1 291 ? -3.994 -30.471 -13.260 1.00 94.00 291 LEU A N 1
ATOM 2171 C CA . LEU A 1 291 ? -2.684 -31.060 -13.540 1.00 94.00 291 LEU A CA 1
ATOM 2172 C C . LEU A 1 291 ? -2.312 -30.868 -15.016 1.00 94.00 291 LEU A C 1
ATOM 2174 O O . LEU A 1 291 ? -1.266 -30.297 -15.309 1.00 94.00 291 LEU A O 1
ATOM 2178 N N . ASP A 1 292 ? -3.227 -31.225 -15.918 1.00 91.62 292 ASP A N 1
ATOM 2179 C CA . ASP A 1 292 ? -3.067 -31.062 -17.368 1.00 91.62 292 ASP A CA 1
ATOM 2180 C C . ASP A 1 292 ? -2.930 -29.599 -17.801 1.00 91.62 292 ASP A C 1
ATOM 2182 O O . ASP A 1 292 ? -2.319 -29.312 -18.828 1.00 91.62 292 ASP A O 1
ATOM 2186 N N . GLY A 1 293 ? -3.527 -28.660 -17.062 1.00 90.62 293 GLY A N 1
ATOM 2187 C CA . GLY A 1 293 ? -3.375 -27.231 -17.323 1.00 90.62 293 GLY A CA 1
ATOM 2188 C C . GLY A 1 293 ? -1.965 -26.741 -17.003 1.00 90.62 293 GLY A C 1
ATOM 2189 O O . GLY A 1 293 ? -1.385 -25.987 -17.779 1.00 90.62 293 GLY A O 1
ATOM 2190 N N . LEU A 1 294 ? -1.394 -27.207 -15.890 1.00 91.31 294 LEU A N 1
ATOM 2191 C CA . LEU A 1 294 ? -0.067 -26.802 -15.427 1.00 91.31 294 LEU A CA 1
ATOM 2192 C C . LEU A 1 294 ? 1.065 -27.481 -16.207 1.00 91.31 294 LEU A C 1
ATOM 2194 O O . LEU A 1 294 ? 2.051 -26.826 -16.536 1.00 91.31 294 LEU A O 1
ATOM 2198 N N . THR A 1 295 ? 0.937 -28.762 -16.551 1.00 91.81 295 THR A N 1
ATOM 2199 C CA . THR A 1 295 ? 2.002 -29.520 -17.241 1.00 91.81 295 THR A CA 1
ATOM 2200 C C . THR A 1 295 ? 2.231 -29.095 -18.692 1.00 91.81 295 THR A C 1
ATOM 2202 O O . THR A 1 295 ? 3.251 -29.447 -19.282 1.00 91.81 295 THR A O 1
ATOM 2205 N N . ARG A 1 296 ? 1.329 -28.290 -19.270 1.00 90.00 296 ARG A N 1
ATOM 2206 C CA . ARG A 1 296 ? 1.512 -27.663 -20.593 1.00 90.00 296 ARG A CA 1
ATOM 2207 C C . ARG A 1 296 ? 2.615 -26.610 -20.612 1.00 90.00 296 ARG A C 1
ATOM 2209 O O . ARG A 1 296 ? 3.121 -26.291 -21.684 1.00 90.00 296 ARG A O 1
ATOM 2216 N N . PHE A 1 297 ? 2.975 -26.054 -19.458 1.00 88.56 297 PHE A N 1
ATOM 2217 C CA . PHE A 1 297 ? 4.005 -25.030 -19.380 1.00 88.56 297 PHE A CA 1
ATOM 2218 C C . PHE A 1 297 ? 5.397 -25.663 -19.332 1.00 88.56 297 PHE A C 1
ATOM 2220 O O . PHE A 1 297 ? 5.685 -26.542 -18.519 1.00 88.56 297 PHE A O 1
ATOM 2227 N N . GLU A 1 298 ? 6.297 -25.180 -20.187 1.00 83.62 298 GLU A N 1
ATOM 2228 C CA . GLU A 1 298 ? 7.674 -25.663 -20.239 1.00 83.62 298 GLU A CA 1
ATOM 2229 C C . GLU A 1 298 ? 8.350 -25.552 -18.860 1.00 83.62 298 GLU A C 1
ATOM 2231 O O . GLU A 1 298 ? 8.276 -24.509 -18.205 1.00 83.62 298 GLU A O 1
ATOM 2236 N N . ARG A 1 299 ? 9.044 -26.619 -18.435 1.00 85.62 299 ARG A N 1
ATOM 2237 C CA . ARG A 1 299 ? 9.682 -26.780 -17.109 1.00 85.62 299 ARG A CA 1
ATOM 2238 C C . ARG A 1 299 ? 8.712 -26.996 -15.934 1.00 85.62 299 ARG A C 1
ATOM 2240 O O . ARG A 1 299 ? 9.167 -27.011 -14.790 1.00 85.62 299 ARG A O 1
ATOM 2247 N N . MET A 1 300 ? 7.422 -27.228 -16.193 1.00 86.88 300 MET A N 1
ATOM 2248 C CA . MET A 1 300 ? 6.435 -27.659 -15.196 1.00 86.88 300 MET A CA 1
ATOM 2249 C C . MET A 1 300 ? 6.200 -29.177 -15.287 1.00 86.88 300 MET A C 1
ATOM 2251 O O . MET A 1 300 ? 5.295 -29.650 -15.967 1.00 86.88 300 MET A O 1
ATOM 2255 N N . GLY A 1 301 ? 7.041 -29.966 -14.613 1.00 89.88 301 GLY A N 1
ATOM 2256 C CA . GLY A 1 301 ? 6.861 -31.423 -14.552 1.00 89.88 301 GLY A CA 1
ATOM 2257 C C . GLY A 1 301 ? 5.671 -31.837 -13.675 1.00 89.88 301 GLY A C 1
ATOM 2258 O O . GLY A 1 301 ? 5.310 -31.116 -12.744 1.00 89.88 301 GLY A O 1
ATOM 2259 N N . GLU A 1 302 ? 5.117 -33.030 -13.915 1.00 92.31 302 GLU A N 1
ATOM 2260 C CA . GLU A 1 302 ? 3.952 -33.575 -13.188 1.00 92.31 302 GLU A CA 1
ATOM 2261 C C . GLU A 1 302 ? 4.107 -33.513 -11.663 1.00 92.31 302 GLU A C 1
ATOM 2263 O O . GLU A 1 302 ? 3.194 -33.093 -10.960 1.00 92.31 302 GLU A O 1
ATOM 2268 N N . THR A 1 303 ? 5.284 -33.859 -11.135 1.00 92.81 303 THR A N 1
ATOM 2269 C CA . THR A 1 303 ? 5.545 -33.830 -9.687 1.00 92.81 303 THR A CA 1
ATOM 2270 C C . THR A 1 303 ? 5.465 -32.421 -9.100 1.00 92.81 303 THR A C 1
ATOM 2272 O O . THR A 1 303 ? 4.951 -32.237 -7.998 1.00 92.81 303 THR A O 1
ATOM 2275 N N . LEU A 1 304 ? 5.975 -31.415 -9.820 1.00 90.81 304 LEU A N 1
ATOM 2276 C CA . LEU A 1 304 ? 5.912 -30.024 -9.373 1.00 90.81 304 LEU A CA 1
ATOM 2277 C C . LEU A 1 304 ? 4.474 -29.508 -9.455 1.00 90.81 304 LEU A C 1
ATOM 2279 O O . LEU A 1 304 ? 3.996 -28.911 -8.495 1.00 90.81 304 LEU A O 1
ATOM 2283 N N . ALA A 1 305 ? 3.784 -29.788 -10.562 1.00 93.50 305 ALA A N 1
ATOM 2284 C CA . ALA A 1 305 ? 2.389 -29.414 -10.751 1.00 93.50 305 ALA A CA 1
ATOM 2285 C C . ALA A 1 305 ? 1.488 -30.027 -9.667 1.00 93.50 305 ALA A C 1
ATOM 2287 O O . ALA A 1 305 ? 0.715 -29.304 -9.043 1.00 93.50 305 ALA A O 1
ATOM 2288 N N . GLN A 1 306 ? 1.650 -31.319 -9.363 1.00 95.00 306 GLN A N 1
ATOM 2289 C CA . GLN A 1 306 ? 0.902 -31.978 -8.292 1.00 95.00 306 GLN A CA 1
ATOM 2290 C C . GLN A 1 306 ? 1.177 -31.331 -6.932 1.00 95.00 306 GLN A C 1
ATOM 2292 O O . GLN A 1 306 ? 0.240 -31.022 -6.203 1.00 95.00 306 GLN A O 1
ATOM 2297 N N . LYS A 1 307 ? 2.444 -31.026 -6.619 1.00 93.94 307 LYS A N 1
ATOM 2298 C CA . LYS A 1 307 ? 2.800 -30.338 -5.371 1.00 93.94 307 LYS A CA 1
ATOM 2299 C C . LYS A 1 307 ? 2.115 -28.971 -5.245 1.00 93.94 307 LYS A C 1
ATOM 2301 O O . LYS A 1 307 ? 1.682 -28.616 -4.151 1.00 93.94 307 LYS A O 1
ATOM 2306 N N . LEU A 1 308 ? 2.023 -28.204 -6.333 1.00 93.94 308 LEU A N 1
ATOM 2307 C CA . LEU A 1 308 ? 1.324 -26.914 -6.336 1.00 93.94 308 LEU A CA 1
ATOM 2308 C C . LEU A 1 308 ? -0.181 -27.094 -6.093 1.00 93.94 308 LEU A C 1
ATOM 2310 O O . LEU A 1 308 ? -0.755 -26.368 -5.285 1.00 93.94 308 LEU A O 1
ATOM 2314 N N . LEU A 1 309 ? -0.808 -28.078 -6.745 1.00 95.75 309 LEU A N 1
ATOM 2315 C CA . LEU A 1 309 ? -2.229 -28.386 -6.551 1.00 95.75 309 LEU A CA 1
ATOM 2316 C C . LEU A 1 309 ? -2.529 -28.837 -5.118 1.00 95.75 309 LEU A C 1
ATOM 2318 O O . LEU A 1 309 ? -3.520 -28.395 -4.540 1.00 95.75 309 LEU A O 1
ATOM 2322 N N . ASP A 1 310 ? -1.655 -29.647 -4.521 1.00 94.75 310 ASP A N 1
ATOM 2323 C CA . ASP A 1 310 ? -1.784 -30.080 -3.128 1.00 94.75 310 ASP A CA 1
ATOM 2324 C C . ASP A 1 310 ? -1.688 -28.884 -2.164 1.00 94.75 310 ASP A C 1
ATOM 2326 O O . ASP A 1 310 ? -2.459 -28.787 -1.207 1.00 94.75 310 ASP A O 1
ATOM 2330 N N . GLN A 1 311 ? -0.786 -27.930 -2.436 1.00 94.56 311 GLN A N 1
ATOM 2331 C CA . GLN A 1 311 ? -0.677 -26.695 -1.653 1.00 94.56 311 GLN A CA 1
ATOM 2332 C C . GLN A 1 311 ? -1.920 -25.810 -1.785 1.00 94.56 311 GLN A C 1
ATOM 2334 O O . GLN A 1 311 ? -2.402 -25.306 -0.776 1.00 94.56 311 GLN A O 1
ATOM 2339 N N . ILE A 1 312 ? -2.481 -25.667 -2.989 1.00 96.19 312 ILE A N 1
ATOM 2340 C CA . ILE A 1 312 ? -3.742 -24.939 -3.205 1.00 96.19 312 ILE A CA 1
ATOM 2341 C C . ILE A 1 312 ? -4.902 -25.631 -2.475 1.00 96.19 312 ILE A C 1
ATOM 2343 O O . ILE A 1 312 ? -5.737 -24.979 -1.850 1.00 96.19 312 ILE A O 1
ATOM 2347 N N . ALA A 1 313 ? -4.972 -26.962 -2.526 1.00 94.94 313 ALA A N 1
ATOM 2348 C CA . ALA A 1 313 ? -6.018 -27.713 -1.840 1.00 94.94 313 ALA A CA 1
ATOM 2349 C C . ALA A 1 313 ? -5.960 -27.506 -0.316 1.00 94.94 313 ALA A C 1
ATOM 2351 O O . ALA A 1 313 ? -7.007 -27.377 0.320 1.00 94.94 313 ALA A O 1
ATOM 2352 N N . ALA A 1 314 ? -4.756 -27.402 0.254 1.00 94.38 314 ALA A N 1
ATOM 2353 C CA . ALA A 1 314 ? -4.554 -27.149 1.678 1.00 94.38 314 ALA A CA 1
ATOM 2354 C C . ALA A 1 314 ? -5.052 -25.765 2.140 1.00 94.38 314 ALA A C 1
ATOM 2356 O O . ALA A 1 314 ? -5.338 -25.596 3.324 1.00 94.38 314 ALA A O 1
ATOM 2357 N N . THR A 1 315 ? -5.206 -24.789 1.237 1.00 95.81 315 THR A N 1
ATOM 2358 C CA . THR A 1 315 ? -5.704 -23.443 1.578 1.00 95.81 315 THR A CA 1
ATOM 2359 C C . THR A 1 315 ? -7.216 -23.288 1.443 1.00 95.81 315 THR A C 1
ATOM 2361 O O . THR A 1 315 ? -7.732 -22.189 1.632 1.00 95.81 315 THR A O 1
ATOM 2364 N N . ARG A 1 316 ? -7.961 -24.363 1.152 1.00 96.00 316 ARG A N 1
ATOM 2365 C CA . ARG A 1 316 ? -9.432 -24.320 1.056 1.00 96.00 316 ARG A CA 1
ATOM 2366 C C . ARG A 1 316 ? -10.132 -24.049 2.384 1.00 96.00 316 ARG A C 1
ATOM 2368 O O . ARG A 1 316 ? -11.305 -23.711 2.369 1.00 96.00 316 ARG A O 1
ATOM 2375 N N . THR A 1 317 ? -9.436 -24.153 3.509 1.00 96.25 317 THR A N 1
ATOM 2376 C CA . THR A 1 317 ? -9.958 -23.774 4.823 1.00 96.25 317 THR A CA 1
ATOM 2377 C C . THR A 1 317 ? -8.965 -22.832 5.483 1.00 96.25 317 THR A C 1
ATOM 2379 O O . THR A 1 317 ? -7.796 -23.182 5.639 1.00 96.25 317 THR A O 1
ATOM 2382 N N . MET A 1 318 ? -9.399 -21.629 5.868 1.00 96.00 318 MET A N 1
ATOM 2383 C CA . MET A 1 318 ? -8.498 -20.650 6.488 1.00 96.00 318 MET A CA 1
ATOM 2384 C C . MET A 1 318 ? -9.199 -19.748 7.511 1.00 96.00 318 MET A C 1
ATOM 2386 O O . MET A 1 318 ? -10.399 -19.501 7.387 1.00 96.00 318 MET A O 1
ATOM 2390 N N . PRO A 1 319 ? -8.464 -19.206 8.502 1.00 96.88 319 PRO A N 1
ATOM 2391 C CA . PRO A 1 319 ? -9.015 -18.236 9.445 1.00 96.88 319 PRO A CA 1
ATOM 2392 C C . PRO A 1 319 ? -9.497 -16.955 8.756 1.00 96.88 319 PRO A C 1
ATOM 2394 O O . PRO A 1 319 ? -8.836 -16.460 7.838 1.00 96.88 319 PRO A O 1
ATOM 2397 N N . LEU A 1 320 ? -10.569 -16.347 9.276 1.00 97.50 320 LEU A N 1
ATOM 2398 C CA . LEU A 1 320 ? -11.102 -15.063 8.802 1.00 97.50 320 LEU A CA 1
ATOM 2399 C C . LEU A 1 320 ? -10.026 -13.973 8.675 1.00 97.50 320 LEU A C 1
ATOM 2401 O O . LEU A 1 320 ? -9.980 -13.262 7.676 1.00 97.50 320 LEU A O 1
ATOM 2405 N N . ALA A 1 321 ? -9.107 -13.873 9.641 1.00 96.56 321 ALA A N 1
ATOM 2406 C CA . ALA A 1 321 ? -8.012 -12.901 9.593 1.00 96.56 321 ALA A CA 1
ATOM 2407 C C . ALA A 1 321 ? -7.089 -13.098 8.375 1.00 96.56 321 ALA A C 1
ATOM 2409 O O . ALA A 1 321 ? -6.669 -12.120 7.757 1.00 96.56 321 ALA A O 1
ATOM 2410 N N . THR A 1 322 ? -6.783 -14.351 8.024 1.00 97.94 322 THR A N 1
ATOM 2411 C CA . THR A 1 322 ? -5.967 -14.692 6.850 1.00 97.94 322 THR A CA 1
ATOM 2412 C C . THR A 1 322 ? -6.725 -14.375 5.568 1.00 97.94 322 THR A C 1
ATOM 2414 O O . THR A 1 322 ? -6.158 -13.757 4.669 1.00 97.94 322 THR A O 1
ATOM 2417 N N . PHE A 1 323 ? -8.014 -14.727 5.511 1.00 98.19 323 PHE A N 1
ATOM 2418 C CA . PHE A 1 323 ? -8.870 -14.437 4.363 1.00 98.19 323 PHE A CA 1
ATOM 2419 C C . PHE A 1 323 ? -8.941 -12.932 4.079 1.00 98.19 323 PHE A C 1
ATOM 2421 O O . PHE A 1 323 ? -8.631 -12.505 2.971 1.00 98.19 323 PHE A O 1
ATOM 2428 N N . LEU A 1 324 ? -9.249 -12.114 5.094 1.00 97.88 324 LEU A N 1
ATOM 2429 C CA . LEU A 1 324 ? -9.316 -10.652 4.972 1.00 97.88 324 LEU A CA 1
ATOM 2430 C C . LEU A 1 324 ? -7.987 -10.046 4.510 1.00 97.88 324 LEU A C 1
ATOM 2432 O O . LEU A 1 324 ? -7.971 -9.186 3.629 1.00 97.88 324 LEU A O 1
ATOM 2436 N N . GLN A 1 325 ? -6.869 -10.528 5.058 1.00 98.06 325 GLN A N 1
ATOM 2437 C CA . GLN A 1 325 ? -5.545 -10.071 4.647 1.00 98.06 325 GLN A CA 1
ATOM 2438 C C . GLN A 1 325 ? -5.263 -10.427 3.179 1.00 98.06 325 GLN A C 1
ATOM 2440 O O . GLN A 1 325 ? -4.666 -9.625 2.456 1.00 98.06 325 GLN A O 1
ATOM 2445 N N . ALA A 1 326 ? -5.673 -11.615 2.730 1.00 97.50 326 ALA A N 1
ATOM 2446 C CA . ALA A 1 326 ? -5.398 -12.126 1.389 1.00 97.50 326 ALA A CA 1
ATOM 2447 C C . ALA A 1 326 ? -6.136 -11.350 0.283 1.00 97.50 326 ALA A C 1
ATOM 2449 O O . ALA A 1 326 ? -5.668 -11.334 -0.854 1.00 97.50 326 ALA A O 1
ATOM 2450 N N . LEU A 1 327 ? -7.226 -10.643 0.610 1.00 96.44 327 LEU A N 1
ATOM 2451 C CA . LEU A 1 327 ? -7.976 -9.804 -0.338 1.00 96.44 327 LEU A CA 1
ATOM 2452 C C . LEU A 1 327 ? -7.172 -8.610 -0.881 1.00 96.44 327 LEU A C 1
ATOM 2454 O O . LEU A 1 327 ? -7.569 -8.012 -1.880 1.00 96.44 327 LEU A O 1
ATOM 2458 N N . GLY A 1 328 ? -6.066 -8.232 -0.227 1.00 94.12 328 GLY A N 1
ATOM 2459 C CA . GLY A 1 328 ? -5.227 -7.118 -0.678 1.00 94.12 328 GLY A CA 1
ATOM 2460 C C . GLY A 1 328 ? -5.950 -5.767 -0.636 1.00 94.12 328 GLY A C 1
ATOM 2461 O O . GLY A 1 328 ? -5.742 -4.919 -1.506 1.00 94.12 328 GLY A O 1
ATOM 2462 N N . VAL A 1 329 ? -6.839 -5.573 0.345 1.00 93.69 329 VAL A N 1
ATOM 2463 C CA . VAL A 1 329 ? -7.506 -4.286 0.585 1.00 93.69 329 VAL A CA 1
ATOM 2464 C C . VAL A 1 329 ? -6.482 -3.287 1.151 1.00 93.69 329 VAL A C 1
ATOM 2466 O O . VAL A 1 329 ? -5.784 -3.627 2.113 1.00 93.69 329 VAL A O 1
ATOM 2469 N N . PRO A 1 330 ? -6.366 -2.064 0.592 1.00 88.00 330 PRO A N 1
ATOM 2470 C CA . PRO A 1 330 ? -5.473 -1.035 1.122 1.00 88.00 330 PRO A CA 1
ATOM 2471 C C . PRO A 1 330 ? -5.672 -0.801 2.626 1.00 88.00 330 PRO A C 1
ATOM 2473 O O . PRO A 1 330 ? -6.794 -0.796 3.122 1.00 88.00 330 PRO A O 1
ATOM 2476 N N . ASP A 1 331 ? -4.568 -0.628 3.351 1.00 88.06 331 ASP A N 1
ATOM 2477 C CA . ASP A 1 331 ? -4.483 -0.516 4.818 1.00 88.06 331 ASP A CA 1
ATOM 2478 C C . ASP A 1 331 ? -4.996 -1.713 5.651 1.00 88.06 331 ASP A C 1
ATOM 2480 O O . ASP A 1 331 ? -4.767 -1.753 6.865 1.00 88.06 331 ASP A O 1
ATOM 2484 N N . LEU A 1 332 ? -5.609 -2.735 5.045 1.00 94.38 332 LEU A N 1
ATOM 2485 C CA . LEU A 1 332 ? -6.055 -3.948 5.736 1.00 94.38 332 LEU A CA 1
ATOM 2486 C C . LEU A 1 332 ? -4.910 -4.970 5.849 1.00 94.38 332 LEU A C 1
ATOM 2488 O O . LEU A 1 332 ? -4.959 -6.093 5.356 1.00 94.38 332 LEU A O 1
ATOM 2492 N N . GLY A 1 333 ? -3.820 -4.564 6.504 1.00 93.06 333 GLY A N 1
ATOM 2493 C CA . GLY A 1 333 ? -2.653 -5.420 6.733 1.00 93.06 333 GLY A CA 1
ATOM 2494 C C . GLY A 1 333 ? -2.901 -6.531 7.764 1.00 93.06 333 GLY A C 1
ATOM 2495 O O . GLY A 1 333 ? -3.986 -6.653 8.327 1.00 93.06 333 GLY A O 1
ATOM 2496 N N . LYS A 1 334 ? -1.859 -7.312 8.087 1.00 92.81 334 LYS A N 1
ATOM 2497 C CA . LYS A 1 334 ? -1.923 -8.450 9.032 1.00 92.81 334 LYS A CA 1
ATOM 2498 C C . LYS A 1 334 ? -2.606 -8.109 10.364 1.00 92.81 334 LYS A C 1
ATOM 2500 O O . LYS A 1 334 ? -3.519 -8.803 10.797 1.00 92.81 334 LYS A O 1
ATOM 2505 N N . THR A 1 335 ? -2.161 -7.037 11.022 1.00 89.12 335 THR A N 1
ATOM 2506 C CA . THR A 1 335 ? -2.703 -6.632 12.329 1.00 89.12 335 THR A CA 1
ATOM 2507 C C . THR A 1 335 ? -4.143 -6.144 12.214 1.00 89.12 335 THR A C 1
ATOM 2509 O O . THR A 1 335 ? -4.971 -6.537 13.025 1.00 89.12 335 THR A O 1
ATOM 2512 N N . ALA A 1 336 ? -4.443 -5.326 11.200 1.00 92.81 336 ALA A N 1
ATOM 2513 C CA . ALA A 1 336 ? -5.781 -4.787 10.976 1.00 92.81 336 ALA A CA 1
ATOM 2514 C C . ALA A 1 336 ? -6.784 -5.902 10.646 1.00 92.81 336 ALA A C 1
ATOM 2516 O O . ALA A 1 336 ? -7.852 -5.950 11.243 1.00 92.81 336 ALA A O 1
ATOM 2517 N N . SER A 1 337 ? -6.400 -6.847 9.783 1.00 96.62 337 SER A N 1
ATOM 2518 C CA . SER A 1 337 ? -7.213 -8.015 9.423 1.00 96.62 337 SER A CA 1
ATOM 2519 C C . SER A 1 337 ? -7.544 -8.872 10.637 1.00 96.62 337 SER A C 1
ATOM 2521 O O . SER A 1 337 ? -8.688 -9.278 10.809 1.00 96.62 337 SER A O 1
ATOM 2523 N N . ARG A 1 338 ? -6.563 -9.105 11.521 1.00 93.06 338 ARG A N 1
ATOM 2524 C CA . ARG A 1 338 ? -6.795 -9.820 12.778 1.00 93.06 338 ARG A CA 1
ATOM 2525 C C . ARG A 1 338 ? -7.761 -9.067 13.688 1.00 93.06 338 ARG A C 1
ATOM 2527 O O . ARG A 1 338 ? -8.711 -9.664 14.168 1.00 93.06 338 ARG A O 1
ATOM 2534 N N . THR A 1 339 ? -7.555 -7.766 13.883 1.00 90.56 339 THR A N 1
ATOM 2535 C CA . THR A 1 339 ? -8.439 -6.942 14.716 1.00 90.56 339 THR A CA 1
ATOM 2536 C C . THR A 1 339 ? -9.873 -6.899 14.181 1.00 90.56 339 THR A C 1
ATOM 2538 O O . THR A 1 339 ? -10.807 -6.935 14.973 1.00 90.56 339 THR A O 1
ATOM 2541 N N . VAL A 1 340 ? -10.061 -6.847 12.860 1.00 94.12 340 VAL A N 1
ATOM 2542 C CA . VAL A 1 340 ? -11.391 -6.904 12.231 1.00 94.12 340 VAL A CA 1
ATOM 2543 C C . VAL A 1 340 ? -12.010 -8.289 12.392 1.00 94.12 340 VAL A C 1
ATOM 2545 O O . VAL A 1 340 ? -13.163 -8.390 12.795 1.00 94.12 340 VAL A O 1
ATOM 2548 N N . ALA A 1 341 ? -11.244 -9.352 12.147 1.00 94.44 341 ALA A N 1
ATOM 2549 C CA . ALA A 1 341 ? -11.722 -10.718 12.317 1.00 94.44 341 ALA A CA 1
ATOM 2550 C C . ALA A 1 341 ? -12.173 -10.988 13.759 1.00 94.44 341 ALA A C 1
ATOM 2552 O O . ALA A 1 341 ? -13.294 -11.431 13.969 1.00 94.44 341 ALA A O 1
ATOM 2553 N N . GLU A 1 342 ? -11.340 -10.652 14.746 1.00 89.25 342 GLU A N 1
ATOM 2554 C CA . GLU A 1 342 ? -11.683 -10.741 16.171 1.00 89.25 342 GLU A CA 1
ATOM 2555 C C . GLU A 1 342 ? -12.860 -9.814 16.516 1.00 89.25 342 GLU A C 1
ATOM 2557 O O . GLU A 1 342 ? -13.725 -10.174 17.295 1.00 89.25 342 GLU A O 1
ATOM 2562 N N . GLY A 1 343 ? -12.937 -8.619 15.931 1.00 86.25 343 GLY A N 1
ATOM 2563 C CA . GLY A 1 343 ? -13.992 -7.651 16.232 1.00 86.25 343 GLY A CA 1
ATOM 2564 C C . GLY A 1 343 ? -15.403 -8.078 15.820 1.00 86.25 343 GLY A C 1
ATOM 2565 O O . GLY A 1 343 ? -16.358 -7.730 16.508 1.00 86.25 343 GLY A O 1
ATOM 2566 N N . PHE A 1 344 ? -15.527 -8.814 14.713 1.00 89.44 344 PHE A N 1
ATOM 2567 C CA . PHE A 1 344 ? -16.817 -9.141 14.091 1.00 89.44 344 PHE A CA 1
ATOM 2568 C C . PHE A 1 344 ? -17.118 -10.647 14.031 1.00 89.44 344 PHE A C 1
ATOM 2570 O O . PHE A 1 344 ? -18.263 -11.032 13.810 1.00 89.44 344 PHE A O 1
ATOM 2577 N N . GLY A 1 345 ? -16.123 -11.514 14.236 1.00 88.69 345 GLY A N 1
ATOM 2578 C CA . GLY A 1 345 ? -16.279 -12.969 14.322 1.00 88.69 345 GLY A CA 1
ATOM 2579 C C . GLY A 1 345 ? -16.463 -13.668 12.972 1.00 88.69 345 GLY A C 1
ATOM 2580 O O . GLY A 1 345 ? -15.714 -14.589 12.654 1.00 88.69 345 GLY A O 1
ATOM 2581 N N . THR A 1 346 ? -17.423 -13.238 12.150 1.00 94.75 346 THR A N 1
ATOM 2582 C CA . THR A 1 346 ? -17.757 -13.887 10.868 1.00 94.75 346 THR A CA 1
ATOM 2583 C C . THR A 1 346 ? -17.514 -12.976 9.670 1.00 94.75 346 THR A C 1
ATOM 2585 O O . THR A 1 346 ? -17.537 -11.751 9.783 1.00 94.75 346 THR A O 1
ATOM 2588 N N . LEU A 1 347 ? -17.301 -13.573 8.491 1.00 95.75 347 LEU A N 1
ATOM 2589 C CA . LEU A 1 347 ? -17.148 -12.811 7.249 1.00 95.75 347 LEU A CA 1
ATOM 2590 C C . LEU A 1 347 ? -18.391 -11.958 6.962 1.00 95.75 347 LEU A C 1
ATOM 2592 O O . LEU A 1 347 ? -18.253 -10.779 6.664 1.00 95.75 347 LEU A O 1
ATOM 2596 N N . ASP A 1 348 ? -19.592 -12.521 7.108 1.00 95.00 348 ASP A N 1
ATOM 2597 C CA . ASP A 1 348 ? -20.836 -11.790 6.844 1.00 95.00 348 ASP A CA 1
ATOM 2598 C C . ASP A 1 348 ? -21.007 -10.589 7.793 1.00 95.00 348 ASP A C 1
ATOM 2600 O O . ASP A 1 348 ? -21.418 -9.516 7.352 1.00 95.00 348 ASP A O 1
ATOM 2604 N N . ALA A 1 349 ? -20.608 -10.718 9.065 1.00 93.06 349 ALA A N 1
ATOM 2605 C CA . ALA A 1 349 ? -20.606 -9.597 10.005 1.00 93.06 349 ALA A CA 1
ATOM 2606 C C . ALA A 1 349 ? -19.606 -8.500 9.601 1.00 93.06 349 ALA A C 1
ATOM 2608 O O . ALA A 1 349 ? -19.930 -7.319 9.689 1.00 93.06 349 ALA A O 1
ATOM 2609 N N . VAL A 1 350 ? -18.420 -8.872 9.105 1.00 95.81 350 VAL A N 1
ATOM 2610 C CA . VAL A 1 350 ? -17.433 -7.909 8.585 1.00 95.81 350 VAL A CA 1
ATOM 2611 C C . VAL A 1 350 ? -17.969 -7.163 7.361 1.00 95.81 350 VAL A C 1
ATOM 2613 O O . VAL A 1 350 ? -17.771 -5.955 7.254 1.00 95.81 350 VAL A O 1
ATOM 2616 N N . LEU A 1 351 ? -18.646 -7.856 6.441 1.00 95.75 351 LEU A N 1
ATOM 2617 C CA . LEU A 1 351 ? -19.183 -7.246 5.217 1.00 95.75 351 LEU A CA 1
ATOM 2618 C C . LEU A 1 351 ? -20.397 -6.347 5.477 1.00 95.75 351 LEU A C 1
ATOM 2620 O O . LEU A 1 351 ? -20.633 -5.413 4.714 1.00 95.75 351 LEU A O 1
ATOM 2624 N N . ALA A 1 352 ? -21.150 -6.608 6.547 1.00 94.44 352 ALA A N 1
ATOM 2625 C CA . ALA A 1 352 ? -22.260 -5.763 6.982 1.00 94.44 352 ALA A CA 1
ATOM 2626 C C . ALA A 1 352 ? -21.811 -4.545 7.810 1.00 94.44 352 ALA A C 1
ATOM 2628 O O . ALA A 1 352 ? -22.601 -3.624 8.021 1.00 94.44 352 ALA A O 1
ATOM 2629 N N . ALA A 1 353 ? -20.565 -4.537 8.290 1.00 91.88 353 ALA A N 1
ATOM 2630 C CA . ALA A 1 353 ? -20.088 -3.544 9.234 1.00 91.88 353 ALA A CA 1
ATOM 2631 C C . ALA A 1 353 ? -19.951 -2.144 8.618 1.00 91.88 353 ALA A C 1
ATOM 2633 O O . ALA A 1 353 ? -19.420 -1.936 7.524 1.00 91.88 353 ALA A O 1
ATOM 2634 N N . THR A 1 354 ? -20.386 -1.148 9.378 1.00 92.56 354 THR A N 1
ATOM 2635 C CA . THR A 1 354 ? -20.314 0.264 9.010 1.00 92.56 354 THR A CA 1
ATOM 2636 C C . THR A 1 354 ? -18.976 0.890 9.420 1.00 92.56 354 THR A C 1
ATOM 2638 O O . THR A 1 354 ? -18.315 0.430 10.359 1.00 92.56 354 THR A O 1
ATOM 2641 N N . PRO A 1 355 ? -18.573 2.023 8.807 1.00 90.69 355 PRO A N 1
ATOM 2642 C CA . PRO A 1 355 ? -17.371 2.741 9.231 1.00 90.69 355 PRO A CA 1
ATOM 2643 C C . PRO A 1 355 ? -17.407 3.168 10.706 1.00 90.69 355 PRO A C 1
ATOM 2645 O O . PRO A 1 355 ? -16.359 3.274 11.337 1.00 90.69 355 PRO A O 1
ATOM 2648 N N . ALA A 1 356 ? -18.594 3.425 11.267 1.00 80.62 356 ALA A N 1
ATOM 2649 C CA . ALA A 1 356 ? -18.756 3.806 12.670 1.00 80.62 356 ALA A CA 1
ATOM 2650 C C . ALA A 1 356 ? -18.503 2.632 13.631 1.00 80.62 356 ALA A C 1
ATOM 2652 O O . ALA A 1 356 ? -17.929 2.830 14.702 1.00 80.62 356 ALA A O 1
ATOM 2653 N N . GLU A 1 357 ? -18.882 1.414 13.241 1.00 80.94 357 GLU A N 1
ATOM 2654 C CA . GLU A 1 357 ? -18.622 0.196 14.016 1.00 80.94 357 GLU A CA 1
ATOM 2655 C C . GLU A 1 357 ? -17.142 -0.189 13.957 1.00 80.94 357 GLU A C 1
ATOM 2657 O O . GLU A 1 357 ? -16.541 -0.466 14.994 1.00 80.94 357 GLU A O 1
ATOM 2662 N N . LEU A 1 358 ? -16.506 -0.098 12.781 1.00 86.06 358 LEU A N 1
ATOM 2663 C CA . LEU A 1 358 ? -15.064 -0.342 12.655 1.00 86.06 358 LEU A CA 1
ATOM 2664 C C . LEU A 1 358 ? -14.236 0.626 13.512 1.00 86.06 358 LEU A C 1
ATOM 2666 O O . LEU A 1 358 ? -13.209 0.224 14.048 1.00 86.06 358 LEU A O 1
ATOM 2670 N N . GLN A 1 359 ? -14.669 1.878 13.692 1.00 85.56 359 GLN A N 1
ATOM 2671 C CA . GLN A 1 359 ? -13.985 2.850 14.562 1.00 85.56 359 GLN A CA 1
ATOM 2672 C C . GLN A 1 359 ? -13.952 2.450 16.044 1.00 85.56 359 GLN A C 1
ATOM 2674 O O . GLN A 1 359 ? -13.110 2.954 16.790 1.00 85.56 359 GLN A O 1
ATOM 2679 N N . GLN A 1 360 ? -14.840 1.553 16.480 1.00 80.69 360 GLN A N 1
ATOM 2680 C CA . GLN A 1 360 ? -14.814 1.017 17.844 1.00 80.69 360 GLN A CA 1
ATOM 2681 C C . GLN A 1 360 ? -13.664 0.023 18.049 1.00 80.69 360 GLN A C 1
ATOM 2683 O O . GLN A 1 360 ? -13.326 -0.313 19.187 1.00 80.69 360 GLN A O 1
ATOM 2688 N N . LEU A 1 361 ? -13.043 -0.449 16.964 1.00 81.19 361 LEU A N 1
ATOM 2689 C CA . LEU A 1 361 ? -11.919 -1.364 17.041 1.00 81.19 361 LEU A CA 1
ATOM 2690 C C . LEU A 1 361 ? -10.618 -0.644 17.434 1.00 81.19 361 LEU A C 1
ATOM 2692 O O . LEU A 1 361 ? -10.349 0.486 17.010 1.00 81.19 361 LEU A O 1
ATOM 2696 N N . PRO A 1 362 ? -9.740 -1.308 18.209 1.00 75.69 362 PRO A N 1
ATOM 2697 C CA . PRO A 1 362 ? -8.446 -0.749 18.567 1.00 75.69 362 PRO A CA 1
ATOM 2698 C C . PRO A 1 362 ? -7.641 -0.339 17.328 1.00 75.69 362 PRO A C 1
ATOM 2700 O O . PRO A 1 362 ? -7.445 -1.131 16.411 1.00 75.69 362 PRO A O 1
ATOM 2703 N N . LYS A 1 363 ? -7.106 0.888 17.337 1.00 77.69 363 LYS A N 1
ATOM 2704 C CA . LYS A 1 363 ? -6.277 1.466 16.258 1.00 77.69 363 LYS A CA 1
ATOM 2705 C C . LYS A 1 363 ? -7.010 1.726 14.930 1.00 77.69 363 LYS A C 1
ATOM 2707 O O . LYS A 1 363 ? -6.354 2.129 13.974 1.00 77.69 363 LYS A O 1
ATOM 2712 N N . PHE A 1 364 ? -8.337 1.600 14.886 1.00 82.12 364 PHE A N 1
ATOM 2713 C CA . PHE A 1 364 ? -9.149 2.086 13.771 1.00 82.12 364 PHE A CA 1
ATOM 2714 C C . PHE A 1 364 ? -9.564 3.538 14.016 1.00 82.12 364 PHE A C 1
ATOM 2716 O O . PHE A 1 364 ? -10.265 3.855 14.974 1.00 82.12 364 PHE A O 1
ATOM 2723 N N . GLY A 1 365 ? -9.065 4.438 13.168 1.00 79.62 365 GLY A N 1
ATOM 2724 C CA . GLY A 1 365 ? -9.513 5.829 13.102 1.00 79.62 365 GLY A CA 1
ATOM 2725 C C . GLY A 1 365 ? -10.554 6.019 12.001 1.00 79.62 365 GLY A C 1
ATOM 2726 O O . GLY A 1 365 ? -10.715 5.145 11.155 1.00 79.62 365 GLY A O 1
ATOM 2727 N N . GLU A 1 366 ? -11.209 7.179 11.974 1.00 81.44 366 GLU A N 1
ATOM 2728 C CA . GLU A 1 366 ? -12.258 7.527 11.000 1.00 81.44 366 GLU A CA 1
ATOM 2729 C C . GLU A 1 366 ? -11.853 7.241 9.544 1.00 81.44 366 GLU A C 1
ATOM 2731 O O . GLU A 1 366 ? -12.544 6.506 8.841 1.00 81.44 366 GLU A O 1
ATOM 2736 N N . LEU A 1 367 ? -10.685 7.740 9.121 1.00 82.88 367 LEU A N 1
ATOM 2737 C CA . LEU A 1 367 ? -10.178 7.537 7.759 1.00 82.88 367 LEU A CA 1
ATOM 2738 C C . LEU A 1 367 ? -9.882 6.064 7.454 1.00 82.88 367 LEU A C 1
ATOM 2740 O O . LEU A 1 367 ? -10.232 5.580 6.382 1.00 82.88 367 LEU A O 1
ATOM 2744 N N . LEU A 1 368 ? -9.254 5.345 8.391 1.00 85.94 368 LEU A N 1
ATOM 2745 C CA . LEU A 1 368 ? -8.912 3.933 8.202 1.00 85.94 368 LEU A CA 1
ATOM 2746 C C . LEU A 1 368 ? -10.176 3.073 8.106 1.00 85.94 368 LEU A C 1
ATOM 2748 O O . LEU A 1 368 ? -10.286 2.238 7.216 1.00 85.94 368 LEU A O 1
ATOM 2752 N N . ALA A 1 369 ? -11.148 3.306 8.990 1.00 88.62 369 ALA A N 1
ATOM 2753 C CA . ALA A 1 369 ? -12.415 2.589 8.985 1.00 88.62 369 ALA A CA 1
ATOM 2754 C C . ALA A 1 369 ? -13.188 2.813 7.678 1.00 88.62 369 ALA A C 1
ATOM 2756 O O . ALA A 1 369 ? -13.635 1.849 7.061 1.00 88.62 369 ALA A O 1
ATOM 2757 N N . ALA A 1 370 ? -13.285 4.064 7.216 1.00 90.38 370 ALA A N 1
ATOM 2758 C CA . ALA A 1 370 ? -13.939 4.383 5.950 1.00 90.38 370 ALA A CA 1
ATOM 2759 C C . ALA A 1 370 ? -13.246 3.712 4.749 1.00 90.38 370 ALA A C 1
ATOM 2761 O O . ALA A 1 370 ? -13.924 3.123 3.908 1.00 90.38 370 ALA A O 1
ATOM 2762 N N . ARG A 1 371 ? -11.905 3.746 4.689 1.00 91.88 371 ARG A N 1
ATOM 2763 C CA . ARG A 1 371 ? -11.127 3.108 3.610 1.00 91.88 371 ARG A CA 1
ATOM 2764 C C . ARG A 1 371 ? -11.279 1.590 3.597 1.00 91.88 371 ARG A C 1
ATOM 2766 O O . ARG A 1 371 ? -11.437 1.020 2.523 1.00 91.88 371 ARG A O 1
ATOM 2773 N N . VAL A 1 372 ? -11.268 0.943 4.763 1.00 95.44 372 VAL A N 1
ATOM 2774 C CA . VAL A 1 372 ? -11.435 -0.515 4.862 1.00 95.44 372 VAL A CA 1
ATOM 2775 C C . VAL A 1 372 ? -12.828 -0.942 4.406 1.00 95.44 372 VAL A C 1
ATOM 2777 O O . VAL A 1 372 ? -12.924 -1.862 3.599 1.00 95.44 372 VAL A O 1
ATOM 2780 N N . VAL A 1 373 ? -13.896 -0.264 4.847 1.00 95.88 373 VAL A N 1
ATOM 2781 C CA . VAL A 1 373 ? -15.266 -0.578 4.396 1.00 95.88 373 VAL A CA 1
ATOM 2782 C C . VAL A 1 373 ? -15.405 -0.384 2.885 1.00 95.88 373 VAL A C 1
ATOM 2784 O O . VAL A 1 373 ? -15.899 -1.276 2.199 1.00 95.88 373 VAL A O 1
ATOM 2787 N N . ALA A 1 374 ? -14.924 0.743 2.349 1.00 94.88 374 ALA A N 1
ATOM 2788 C CA . ALA A 1 374 ? -14.971 1.009 0.912 1.00 94.88 374 ALA A CA 1
ATOM 2789 C C . ALA A 1 374 ? -14.188 -0.041 0.107 1.00 94.88 374 ALA A C 1
ATOM 2791 O O . ALA A 1 374 ? -14.690 -0.562 -0.886 1.00 94.88 374 ALA A O 1
ATOM 2792 N N . GLY A 1 375 ? -12.988 -0.401 0.568 1.00 93.69 375 GLY A N 1
ATOM 2793 C CA . GLY A 1 375 ? -12.161 -1.407 -0.088 1.00 93.69 375 GLY A CA 1
ATOM 2794 C C . GLY A 1 375 ? -12.757 -2.814 -0.017 1.00 93.69 375 GLY A C 1
ATOM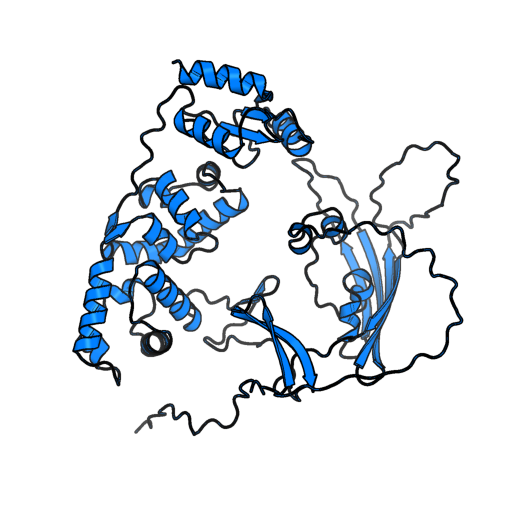 2795 O O . GLY A 1 375 ? -12.680 -3.549 -0.995 1.00 93.69 375 GLY A O 1
ATOM 2796 N N . LEU A 1 376 ? -13.399 -3.200 1.090 1.00 95.50 376 LEU A N 1
ATOM 2797 C CA . LEU A 1 376 ? -14.123 -4.475 1.178 1.00 95.50 376 LEU A CA 1
ATOM 2798 C C . LEU A 1 376 ? -15.318 -4.513 0.218 1.00 95.50 376 LEU A C 1
ATOM 2800 O O . LEU A 1 376 ? -15.519 -5.524 -0.452 1.00 95.50 376 LEU A O 1
ATOM 2804 N N . ALA A 1 377 ? -16.060 -3.409 0.099 1.00 94.50 377 ALA A N 1
ATOM 2805 C CA . ALA A 1 377 ? -17.160 -3.294 -0.854 1.00 94.50 377 ALA A CA 1
ATOM 2806 C C . ALA A 1 377 ? -16.675 -3.416 -2.311 1.00 94.50 377 ALA A C 1
ATOM 2808 O O . ALA A 1 377 ? -17.271 -4.149 -3.098 1.00 94.50 377 ALA A O 1
ATOM 2809 N N . GLU A 1 378 ? -15.554 -2.774 -2.660 1.00 92.31 378 GLU A N 1
ATOM 2810 C CA . GLU A 1 378 ? -14.931 -2.889 -3.987 1.00 92.31 378 GLU A CA 1
ATOM 2811 C C . GLU A 1 378 ? -14.501 -4.333 -4.305 1.00 92.31 378 GLU A C 1
ATOM 2813 O O . GLU A 1 378 ? -14.605 -4.790 -5.443 1.00 92.31 378 GLU A O 1
ATOM 2818 N N . ARG A 1 379 ? -14.079 -5.097 -3.288 1.00 93.50 379 ARG A N 1
ATOM 2819 C CA . ARG A 1 379 ? -13.720 -6.518 -3.424 1.00 93.50 379 ARG A CA 1
ATOM 2820 C C . ARG A 1 379 ? -14.918 -7.471 -3.403 1.00 93.50 379 ARG A C 1
ATOM 2822 O O . ARG A 1 379 ? -14.696 -8.675 -3.505 1.00 93.50 379 ARG A O 1
ATOM 2829 N N . GLY A 1 380 ? -16.158 -6.985 -3.325 1.00 94.44 380 GLY A N 1
ATOM 2830 C CA . GLY A 1 380 ? -17.371 -7.813 -3.252 1.00 94.44 380 GLY A CA 1
ATOM 2831 C C . GLY A 1 380 ? -17.422 -8.972 -4.264 1.00 94.44 380 GLY A C 1
ATOM 2832 O O . GLY A 1 380 ? -17.571 -10.119 -3.840 1.00 94.44 380 GLY A O 1
ATOM 2833 N N . PRO A 1 381 ? -17.214 -8.733 -5.577 1.00 94.06 381 PRO A N 1
ATOM 2834 C CA . PRO A 1 381 ? -17.208 -9.804 -6.579 1.00 94.06 381 PRO A CA 1
ATOM 2835 C C . PRO A 1 381 ? -16.115 -10.858 -6.351 1.00 94.06 381 PRO A C 1
ATOM 2837 O O . PRO A 1 381 ? -16.350 -12.050 -6.536 1.00 94.06 381 PRO A O 1
ATOM 2840 N N . LEU A 1 382 ? -14.923 -10.428 -5.920 1.00 94.75 382 LEU A N 1
ATOM 2841 C CA . LEU A 1 382 ? -13.813 -11.328 -5.600 1.00 94.75 382 LEU A CA 1
ATOM 2842 C C . LEU A 1 382 ? -14.132 -12.185 -4.371 1.00 94.75 382 LEU A C 1
ATOM 2844 O O . LEU A 1 382 ? -13.848 -13.381 -4.364 1.00 94.75 382 LEU A O 1
ATOM 2848 N N . ILE A 1 383 ? -14.712 -11.575 -3.338 1.00 97.00 383 ILE A N 1
ATOM 2849 C CA . ILE A 1 383 ? -15.105 -12.266 -2.109 1.00 97.00 383 ILE A CA 1
ATOM 2850 C C . ILE A 1 383 ? -16.135 -13.347 -2.434 1.00 97.00 383 ILE A C 1
ATOM 2852 O O . ILE A 1 383 ? -15.956 -14.488 -2.018 1.00 97.00 383 ILE A O 1
ATOM 2856 N N . GLU A 1 384 ? -17.160 -13.017 -3.221 1.00 96.12 384 GLU A N 1
ATOM 2857 C CA . GLU A 1 384 ? -18.206 -13.970 -3.595 1.00 96.12 384 GLU A CA 1
ATOM 2858 C C . GLU A 1 384 ? -17.656 -15.146 -4.413 1.00 96.12 384 GLU A C 1
ATOM 2860 O O . GLU A 1 384 ? -17.969 -16.300 -4.127 1.00 96.12 384 GLU A O 1
ATOM 2865 N N . ALA A 1 385 ? -16.761 -14.882 -5.369 1.00 96.25 385 ALA A N 1
ATOM 2866 C CA . ALA A 1 385 ? -16.095 -15.944 -6.121 1.00 96.25 385 ALA A CA 1
ATOM 2867 C C . ALA A 1 385 ? -15.230 -16.843 -5.215 1.00 96.25 385 ALA A C 1
ATOM 2869 O O . ALA A 1 385 ? -15.240 -18.064 -5.349 1.00 96.25 385 ALA A O 1
ATOM 2870 N N . LEU A 1 386 ? -14.512 -16.264 -4.247 1.00 97.06 386 LEU A N 1
ATOM 2871 C CA . LEU A 1 386 ? -13.694 -17.030 -3.304 1.00 97.06 386 LEU A CA 1
ATOM 2872 C C . LEU A 1 386 ? -14.525 -17.879 -2.332 1.00 97.06 386 LEU A C 1
ATOM 2874 O O . LEU A 1 386 ? -14.091 -18.982 -1.996 1.00 97.06 386 LEU A O 1
ATOM 2878 N N . ARG A 1 387 ? -15.716 -17.423 -1.912 1.00 94.62 387 ARG A N 1
ATOM 2879 C CA . ARG A 1 387 ? -16.618 -18.186 -1.019 1.00 94.62 387 ARG A CA 1
ATOM 2880 C C . ARG A 1 387 ? -17.032 -19.540 -1.596 1.00 94.62 387 ARG A C 1
ATOM 2882 O O . ARG A 1 387 ? -17.361 -20.446 -0.840 1.00 94.62 387 ARG A O 1
ATOM 2889 N N . GLN A 1 388 ? -16.994 -19.699 -2.917 1.00 95.69 388 GLN A N 1
ATOM 2890 C CA . GLN A 1 388 ? -17.311 -20.966 -3.585 1.00 95.69 388 GLN A CA 1
ATOM 2891 C C . GLN A 1 388 ? -16.198 -22.014 -3.441 1.00 95.69 388 GLN A C 1
ATOM 2893 O O . GLN A 1 388 ? -16.425 -23.203 -3.671 1.00 95.69 388 GLN A O 1
ATOM 2898 N N . HIS A 1 389 ? -14.987 -21.590 -3.072 1.00 96.50 389 HIS A N 1
ATOM 2899 C CA . HIS A 1 389 ? -13.805 -22.449 -3.019 1.00 96.50 389 HIS A CA 1
ATOM 2900 C C . HIS A 1 389 ? -13.164 -22.536 -1.634 1.00 96.50 389 HIS A C 1
ATOM 2902 O O . HIS A 1 389 ? -12.481 -23.528 -1.363 1.00 96.50 389 HIS A O 1
ATOM 2908 N N . VAL A 1 390 ? -13.377 -21.519 -0.792 1.00 97.19 390 VAL A N 1
ATOM 2909 C CA . VAL A 1 390 ? -12.739 -21.356 0.515 1.00 97.19 390 VAL A CA 1
ATOM 2910 C C . VAL A 1 390 ? -13.779 -21.331 1.631 1.00 97.19 390 VAL A C 1
ATOM 2912 O O . VAL A 1 390 ? -14.649 -20.463 1.673 1.00 97.19 390 VAL A O 1
ATOM 2915 N N . ASP A 1 391 ? -13.616 -22.242 2.582 1.00 96.88 391 ASP A N 1
ATOM 2916 C CA . ASP A 1 391 ? -14.304 -22.260 3.863 1.00 96.88 391 ASP A CA 1
ATOM 2917 C C . ASP A 1 391 ? -13.591 -21.334 4.864 1.00 96.88 391 ASP A C 1
ATOM 2919 O O . ASP A 1 391 ? -12.506 -21.629 5.386 1.00 96.88 391 ASP A O 1
ATOM 2923 N N . VAL A 1 392 ? -14.194 -20.169 5.101 1.00 97.12 392 VAL A N 1
ATOM 2924 C CA . VAL A 1 392 ? -13.655 -19.145 5.997 1.00 97.12 392 VAL A CA 1
ATOM 2925 C C . VAL A 1 392 ? -14.078 -19.452 7.426 1.00 97.12 392 VAL A C 1
ATOM 2927 O O . VAL A 1 392 ? -15.228 -19.248 7.810 1.00 97.12 392 VAL A O 1
ATOM 2930 N N . GLN A 1 393 ? -13.117 -19.891 8.233 1.00 95.81 393 GLN A N 1
ATOM 2931 C CA . GLN A 1 393 ? -13.351 -20.182 9.640 1.00 95.81 393 GLN A CA 1
ATOM 2932 C C . GLN A 1 393 ? -13.596 -18.880 10.396 1.00 95.81 393 GLN A C 1
ATOM 2934 O O . GLN A 1 393 ? -12.762 -17.964 10.359 1.00 95.81 393 GLN A O 1
ATOM 2939 N N . ALA A 1 394 ? -14.733 -18.816 11.088 1.00 91.50 394 ALA A N 1
ATOM 2940 C CA . ALA A 1 394 ? -15.039 -17.721 11.993 1.00 91.50 394 ALA A CA 1
ATOM 2941 C C . ALA A 1 394 ? -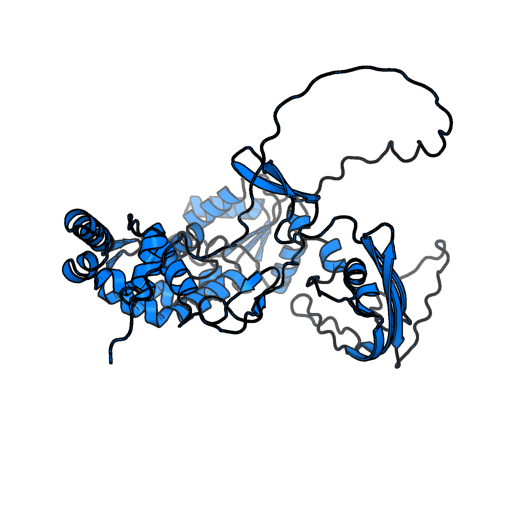13.883 -17.537 12.983 1.00 91.50 394 ALA A C 1
ATOM 2943 O O . ALA A 1 394 ? -13.304 -18.506 13.481 1.00 91.50 394 ALA A O 1
ATOM 2944 N N . ALA A 1 395 ? -13.529 -16.285 13.254 1.00 86.69 395 ALA A N 1
ATOM 2945 C CA . ALA A 1 395 ? -12.694 -16.007 14.404 1.00 86.69 395 ALA A CA 1
ATOM 2946 C C . ALA A 1 395 ? -13.490 -16.369 15.659 1.00 86.69 395 ALA A C 1
ATOM 2948 O O . ALA A 1 395 ? -14.713 -16.204 15.687 1.00 86.69 395 ALA A O 1
ATOM 2949 N N . GLU A 1 396 ? -12.798 -16.836 16.698 1.00 72.12 396 GLU A N 1
ATOM 2950 C CA . GLU A 1 396 ? -13.398 -16.872 18.025 1.00 72.12 396 GLU A CA 1
ATOM 2951 C C . GLU A 1 396 ? -13.896 -15.460 18.317 1.00 72.12 396 GLU A C 1
ATOM 2953 O O . GLU A 1 396 ? -13.104 -14.517 18.421 1.00 72.12 396 GLU A O 1
ATOM 2958 N N . ALA A 1 397 ? -15.221 -15.303 18.356 1.00 53.50 397 ALA A N 1
ATOM 2959 C CA . ALA A 1 397 ? -15.804 -14.064 18.813 1.00 53.50 397 ALA A CA 1
ATOM 2960 C C . ALA A 1 397 ? -15.193 -13.811 20.196 1.00 53.50 397 ALA A C 1
ATOM 2962 O O . ALA A 1 397 ? -15.142 -14.750 21.002 1.00 53.50 397 ALA A O 1
ATOM 2963 N N . PRO A 1 398 ? -14.705 -12.596 20.504 1.00 54.75 398 PRO A N 1
ATOM 2964 C CA . PRO A 1 398 ? -14.466 -12.240 21.885 1.00 54.75 398 PRO A CA 1
ATOM 2965 C C . PRO A 1 398 ? -15.757 -12.615 22.593 1.00 54.75 398 PRO A C 1
ATOM 2967 O O . PRO A 1 398 ? -16.826 -12.200 22.131 1.00 54.75 398 PRO A O 1
ATOM 2970 N N . ALA A 1 399 ? -15.651 -13.477 23.615 1.00 50.50 399 ALA A N 1
ATOM 2971 C CA . ALA A 1 399 ? -16.783 -13.850 24.453 1.00 50.50 399 ALA A CA 1
ATOM 2972 C C . ALA A 1 399 ? -17.627 -12.595 24.628 1.00 50.50 399 ALA A C 1
ATOM 2974 O O . ALA A 1 399 ? -17.013 -11.550 24.895 1.00 50.50 399 ALA A O 1
ATOM 2975 N N . GLU A 1 400 ? -18.944 -12.678 24.348 1.00 50.47 400 GLU A N 1
ATOM 2976 C CA . GLU A 1 400 ? -19.871 -11.547 24.479 1.00 50.47 400 GLU A CA 1
ATOM 2977 C C . GLU A 1 400 ? -19.355 -10.706 25.620 1.00 50.47 400 GLU A C 1
ATOM 2979 O O . GLU A 1 400 ? -19.205 -11.239 26.719 1.00 50.47 400 GLU A O 1
ATOM 2984 N N . ARG A 1 401 ? -18.898 -9.486 25.308 1.00 55.78 401 ARG A N 1
ATOM 2985 C CA . ARG A 1 401 ? -18.200 -8.629 26.261 1.00 55.78 401 ARG A CA 1
ATOM 2986 C C . ARG A 1 401 ? -19.197 -8.315 27.364 1.00 55.78 401 ARG A C 1
ATOM 2988 O O . ARG A 1 401 ? -19.894 -7.310 27.299 1.00 55.78 401 ARG A O 1
ATOM 2995 N N . SER A 1 40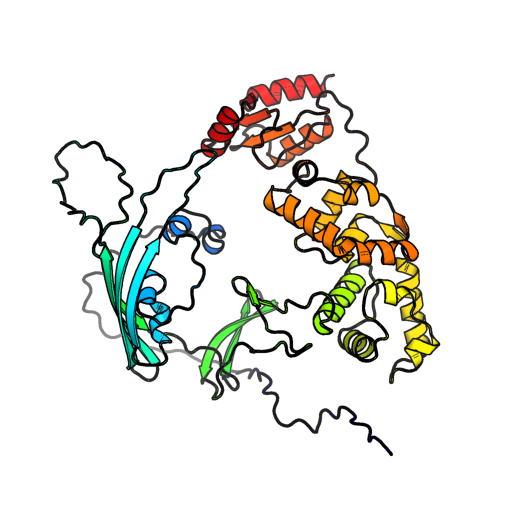2 ? -19.320 -9.228 28.312 1.00 54.72 402 SER A N 1
ATOM 2996 C CA . SER A 1 402 ? -20.311 -9.261 29.363 1.00 54.72 402 SER A CA 1
ATOM 2997 C C . SER A 1 402 ? -19.570 -8.841 30.603 1.00 54.72 402 SER A C 1
ATOM 2999 O O . SER A 1 402 ? -18.636 -9.507 31.050 1.00 54.72 402 SER A O 1
ATOM 3001 N N . GLY A 1 403 ? -19.952 -7.694 31.116 1.00 71.31 403 GLY A N 1
ATOM 3002 C CA . GLY A 1 403 ? -19.345 -7.144 32.296 1.00 71.31 403 GLY A CA 1
ATOM 3003 C C . GLY A 1 403 ? -20.024 -5.836 32.650 1.00 71.31 403 GLY A C 1
ATOM 3004 O O . GLY A 1 403 ? -20.866 -5.328 31.904 1.00 71.31 403 GLY A O 1
ATOM 3005 N N . PRO A 1 404 ? -19.670 -5.259 33.794 1.00 81.31 404 PRO A N 1
ATOM 3006 C CA . PRO A 1 404 ? -20.274 -4.019 34.265 1.00 81.31 404 PRO A CA 1
ATOM 3007 C C . PRO A 1 404 ? -20.117 -2.848 33.279 1.00 81.31 404 PRO A C 1
ATOM 3009 O O . PRO A 1 404 ? -20.865 -1.873 33.367 1.00 81.31 404 PRO A O 1
ATOM 3012 N N . TRP A 1 405 ? -19.172 -2.923 32.332 1.00 85.44 405 TRP A N 1
ATOM 3013 C CA . TRP A 1 405 ? -18.899 -1.867 31.353 1.00 85.44 405 TRP A CA 1
ATOM 3014 C C . TRP A 1 405 ? -19.349 -2.188 29.926 1.00 85.44 405 TRP A C 1
ATOM 3016 O O . TRP A 1 405 ? -18.994 -1.457 28.998 1.00 85.44 405 TRP A O 1
ATOM 3026 N N . THR A 1 406 ? -20.171 -3.221 29.726 1.00 79.44 406 THR A N 1
ATOM 3027 C CA . THR A 1 406 ? -20.778 -3.505 28.418 1.00 79.44 406 THR A CA 1
ATOM 3028 C C . THR A 1 406 ? -21.484 -2.264 27.854 1.00 79.44 406 THR A C 1
ATOM 3030 O O . THR A 1 406 ? -22.293 -1.625 28.525 1.00 79.44 406 THR A O 1
ATOM 3033 N N . GLY A 1 407 ? -21.155 -1.894 26.611 1.00 73.00 407 GLY A N 1
ATOM 3034 C CA . GLY A 1 407 ? -21.712 -0.715 25.928 1.00 73.00 407 GLY A CA 1
ATOM 3035 C C . GLY A 1 407 ? -21.080 0.630 26.315 1.00 73.00 407 GLY A C 1
ATOM 3036 O O . GLY A 1 407 ? -21.419 1.651 25.720 1.00 73.00 407 GLY A O 1
ATOM 3037 N N . GLN A 1 408 ? -20.139 0.656 27.263 1.00 83.31 408 GLN A N 1
ATOM 3038 C CA . GLN A 1 408 ? -19.419 1.871 27.648 1.00 83.31 408 GLN A CA 1
ATOM 3039 C C . GLN A 1 408 ? -18.102 1.989 26.875 1.00 83.31 408 GLN A C 1
ATOM 3041 O O . GLN A 1 408 ? -17.350 1.022 26.752 1.00 83.31 408 GLN A O 1
ATOM 3046 N N . SER A 1 409 ? -17.793 3.184 26.371 1.00 84.25 409 SER A N 1
ATOM 3047 C CA . SER A 1 409 ? -16.551 3.464 25.643 1.00 84.25 409 SER A CA 1
ATOM 3048 C C . SER A 1 409 ? -15.667 4.459 26.399 1.00 84.25 409 SER A C 1
ATOM 3050 O O . SER A 1 409 ? -16.139 5.486 26.883 1.00 84.25 409 SER A O 1
ATOM 3052 N N . PHE A 1 410 ? -14.373 4.154 26.498 1.00 86.50 410 PHE A N 1
ATOM 3053 C CA . PHE A 1 410 ? -13.370 4.916 27.240 1.00 86.50 410 PHE A CA 1
ATOM 3054 C C . PHE A 1 410 ? -12.227 5.334 26.315 1.00 86.50 410 PHE A C 1
ATOM 3056 O O . PHE A 1 410 ? -11.619 4.502 25.640 1.00 86.50 410 PHE A O 1
ATOM 3063 N N . LEU A 1 411 ? -11.882 6.619 26.318 1.00 85.81 411 LEU A N 1
ATOM 3064 C CA . LEU A 1 411 ? -10.705 7.161 25.644 1.00 85.81 411 LEU A CA 1
ATOM 3065 C C . LEU A 1 411 ? -9.731 7.709 26.679 1.00 85.81 411 LEU A C 1
ATOM 3067 O O . LEU A 1 411 ? -10.109 8.514 27.519 1.00 85.81 411 LEU A O 1
ATOM 3071 N N . PHE A 1 412 ? -8.453 7.364 26.560 1.00 85.56 412 PHE A N 1
ATOM 3072 C CA . PHE A 1 412 ? -7.414 7.859 27.462 1.00 85.56 412 PHE A CA 1
ATOM 3073 C C . PHE A 1 412 ? -6.606 8.984 26.804 1.00 85.56 412 PHE A C 1
ATOM 3075 O O . PHE A 1 412 ? -6.090 8.836 25.691 1.00 85.56 412 PHE A O 1
ATOM 3082 N N . THR A 1 413 ? -6.448 10.108 27.501 1.00 81.88 413 THR A N 1
ATOM 3083 C CA . THR A 1 413 ? -5.615 11.245 27.083 1.00 81.88 413 THR A CA 1
ATOM 3084 C C . THR A 1 413 ? -4.700 11.694 28.223 1.00 81.88 413 THR A C 1
ATOM 3086 O O . THR A 1 413 ? -5.055 11.568 29.387 1.00 81.88 413 THR A O 1
ATOM 3089 N N . GLY A 1 414 ? -3.511 12.215 27.909 1.00 77.81 414 GLY A N 1
ATOM 3090 C CA . GLY A 1 414 ? -2.479 12.489 28.923 1.00 77.81 414 GLY A CA 1
ATOM 3091 C C . GLY A 1 414 ? -1.770 11.221 29.420 1.00 77.81 414 GLY A C 1
ATOM 3092 O O . GLY A 1 414 ? -2.118 10.107 29.023 1.00 77.81 414 GLY A O 1
ATOM 3093 N N . THR A 1 415 ? -0.723 11.385 30.221 1.00 78.94 415 THR A N 1
ATOM 3094 C CA . THR A 1 415 ? 0.029 10.276 30.820 1.00 78.94 415 THR A CA 1
ATOM 3095 C C . THR A 1 415 ? -0.625 9.889 32.141 1.00 78.94 415 THR A C 1
ATOM 3097 O O . THR A 1 415 ? -0.808 10.742 33.009 1.00 78.94 415 THR A O 1
ATOM 3100 N N . LEU A 1 416 ? -0.984 8.609 32.258 1.00 81.94 416 LEU A N 1
ATOM 3101 C CA . LEU A 1 416 ? -1.453 7.993 33.497 1.00 81.94 416 LEU A CA 1
ATOM 3102 C C . LEU A 1 416 ? -0.245 7.721 34.406 1.00 81.94 416 LEU A C 1
ATOM 3104 O O . LEU A 1 416 ? 0.811 7.302 33.923 1.00 81.94 416 LEU A O 1
ATOM 3108 N N . VAL A 1 417 ? -0.388 8.002 35.696 1.00 83.25 417 VAL A N 1
ATOM 3109 C CA . VAL A 1 417 ? 0.626 7.803 36.736 1.00 83.25 417 VAL A CA 1
ATOM 3110 C C . VAL A 1 417 ? 0.534 6.401 37.345 1.00 83.25 417 VAL A C 1
ATOM 3112 O O . VAL A 1 417 ? 1.566 5.798 37.632 1.00 83.25 417 VAL A O 1
ATOM 3115 N N . ALA A 1 418 ? -0.677 5.871 37.526 1.00 81.88 418 ALA A N 1
ATOM 3116 C CA . ALA A 1 418 ? -0.924 4.627 38.253 1.00 81.88 418 ALA A CA 1
ATOM 3117 C C . ALA A 1 418 ? -0.688 3.363 37.412 1.00 81.88 418 ALA A C 1
ATOM 3119 O O . ALA A 1 418 ? -0.295 2.331 37.950 1.00 81.88 418 ALA A O 1
ATOM 3120 N N . MET A 1 419 ? -0.917 3.426 36.098 1.00 84.81 419 MET A N 1
ATOM 3121 C CA . MET A 1 419 ? -0.738 2.292 35.184 1.00 84.81 419 MET A CA 1
ATOM 3122 C C . MET A 1 419 ? -0.391 2.749 33.767 1.00 84.81 419 MET A C 1
ATOM 3124 O O . MET A 1 419 ? -0.609 3.902 33.392 1.00 84.81 419 MET A O 1
ATOM 3128 N N . LYS A 1 420 ? 0.133 1.840 32.937 1.00 84.69 420 LYS A N 1
ATOM 3129 C CA . LYS A 1 420 ? 0.361 2.149 31.516 1.00 84.69 420 LYS A CA 1
ATOM 3130 C C . LYS A 1 420 ? -0.975 2.268 30.785 1.00 84.69 420 LYS A C 1
ATOM 3132 O O . LYS A 1 420 ? -1.916 1.536 31.068 1.00 84.69 420 LYS A O 1
ATOM 3137 N N . ARG A 1 421 ? -1.044 3.138 29.769 1.00 81.75 421 ARG A N 1
ATOM 3138 C CA . ARG A 1 421 ? -2.259 3.306 28.949 1.00 81.75 421 ARG A CA 1
ATOM 3139 C C . ARG A 1 421 ? -2.734 1.986 28.337 1.00 81.75 421 ARG A C 1
ATOM 3141 O O . ARG A 1 421 ? -3.930 1.737 28.312 1.00 81.75 421 ARG A O 1
ATOM 3148 N N . GLU A 1 422 ? -1.812 1.154 27.861 1.00 75.00 422 GLU A N 1
ATOM 3149 C CA . GLU A 1 422 ? -2.150 -0.159 27.299 1.00 75.00 422 GLU A CA 1
ATOM 3150 C C . GLU A 1 422 ? -2.779 -1.087 28.345 1.00 75.00 422 GLU A C 1
ATOM 3152 O O . GLU A 1 422 ? -3.732 -1.792 28.032 1.00 75.00 422 GLU A O 1
ATOM 3157 N N . GLU A 1 423 ? -2.303 -1.040 29.590 1.00 82.12 423 GLU A N 1
ATOM 3158 C CA . GLU A 1 423 ? -2.869 -1.814 30.699 1.00 82.12 423 GLU A CA 1
ATOM 3159 C C . GLU A 1 423 ? -4.283 -1.326 31.044 1.00 82.12 423 GLU A C 1
ATOM 3161 O O . GLU A 1 423 ? -5.204 -2.130 31.149 1.00 82.12 423 GLU A O 1
ATOM 3166 N N . ALA A 1 424 ? -4.491 -0.007 31.117 1.00 83.81 424 ALA A N 1
ATOM 3167 C CA . ALA A 1 424 ? -5.817 0.573 31.340 1.00 83.81 424 ALA A CA 1
ATOM 3168 C C . ALA A 1 424 ? -6.816 0.170 30.240 1.00 83.81 424 ALA A C 1
ATOM 3170 O O . ALA A 1 424 ? -7.959 -0.185 30.524 1.00 83.81 424 ALA A O 1
ATOM 3171 N N . GLN A 1 425 ? -6.376 0.178 28.977 1.00 81.50 425 GLN A N 1
ATOM 3172 C CA . GLN A 1 425 ? -7.192 -0.263 27.845 1.00 81.50 425 GLN A CA 1
ATOM 3173 C C . GLN A 1 425 ? -7.538 -1.752 27.932 1.00 81.50 425 GLN A C 1
ATOM 3175 O O . GLN A 1 425 ? -8.679 -2.116 27.658 1.00 81.50 425 GLN A O 1
ATOM 3180 N N . GLN A 1 426 ? -6.588 -2.599 28.336 1.00 78.00 426 GLN A N 1
ATOM 3181 C CA . GLN A 1 426 ? -6.828 -4.030 28.531 1.00 78.00 426 GLN A CA 1
ATOM 3182 C C . GLN A 1 426 ? -7.842 -4.292 29.645 1.00 78.00 426 GLN A C 1
ATOM 3184 O O . GLN A 1 426 ? -8.735 -5.112 29.464 1.00 78.00 426 GLN A O 1
ATOM 3189 N N . ARG A 1 427 ? -7.762 -3.568 30.767 1.00 84.44 427 ARG A N 1
ATOM 3190 C CA . ARG A 1 427 ? -8.720 -3.718 31.873 1.00 84.44 427 ARG A CA 1
ATOM 3191 C C . ARG A 1 427 ? -10.128 -3.256 31.508 1.00 84.44 427 ARG A C 1
ATOM 3193 O O . ARG A 1 427 ? -11.090 -3.957 31.797 1.00 84.44 427 ARG A O 1
ATOM 3200 N N . VAL A 1 428 ? -10.252 -2.134 30.789 1.00 85.00 428 VAL A N 1
ATOM 3201 C CA . VAL A 1 428 ? -11.542 -1.705 30.217 1.00 85.00 428 VAL A CA 1
ATOM 3202 C C . VAL A 1 428 ? -12.133 -2.800 29.334 1.00 85.00 428 VAL A C 1
ATOM 3204 O O . VAL A 1 428 ? -13.314 -3.115 29.454 1.00 85.00 428 VAL A O 1
ATOM 3207 N N . GLN A 1 429 ? -11.311 -3.388 28.464 1.00 78.50 429 GLN A N 1
ATOM 3208 C CA . GLN A 1 429 ? -11.740 -4.463 27.571 1.00 78.50 429 GLN A CA 1
ATOM 3209 C C . GLN A 1 429 ? -12.135 -5.731 28.338 1.00 78.50 429 GLN A C 1
ATOM 3211 O O . GLN A 1 429 ? -13.111 -6.374 27.958 1.00 78.50 429 GLN A O 1
ATOM 3216 N N . ALA A 1 430 ? -11.426 -6.066 29.422 1.00 77.88 430 ALA A N 1
ATOM 3217 C CA . ALA A 1 430 ? -11.720 -7.221 30.269 1.00 77.88 430 ALA A CA 1
ATOM 3218 C C . ALA A 1 430 ? -13.082 -7.111 30.977 1.00 77.88 430 ALA A C 1
ATOM 3220 O O . ALA A 1 430 ? -13.757 -8.118 31.149 1.00 77.88 430 ALA A O 1
ATOM 3221 N N . LEU A 1 431 ? -13.517 -5.894 31.319 1.00 83.12 431 LEU A N 1
ATOM 3222 C CA . LEU A 1 431 ? -14.825 -5.613 31.932 1.00 83.12 431 LEU A CA 1
ATOM 3223 C C . LEU A 1 431 ? -15.957 -5.404 30.909 1.00 83.12 431 LEU A C 1
ATOM 3225 O O . LEU A 1 431 ? -17.050 -4.951 31.256 1.00 83.12 431 LEU A O 1
ATOM 3229 N N . GLY A 1 432 ? -15.691 -5.697 29.636 1.00 72.12 432 GLY A N 1
ATOM 3230 C CA . GLY A 1 432 ? -16.653 -5.596 28.543 1.00 72.12 432 GLY A CA 1
ATOM 3231 C C . GLY A 1 432 ? -16.782 -4.208 27.900 1.00 72.12 432 GLY A C 1
ATOM 3232 O O . GLY A 1 432 ? -17.600 -4.023 26.998 1.00 72.12 432 GLY A O 1
ATOM 3233 N N . GLY A 1 433 ? -15.960 -3.239 28.310 1.00 79.88 433 GLY A N 1
ATOM 3234 C CA . GLY A 1 433 ? -15.930 -1.890 27.746 1.00 79.88 433 GLY A CA 1
ATOM 3235 C C . GLY A 1 433 ? -15.135 -1.772 26.439 1.00 79.88 433 GLY A C 1
ATOM 3236 O O . GLY A 1 433 ? -14.344 -2.637 26.055 1.00 79.88 433 GLY A O 1
ATOM 3237 N N . ILE A 1 434 ? -15.322 -0.655 25.737 1.00 78.56 434 ILE A N 1
ATOM 3238 C CA . ILE A 1 434 ? -14.649 -0.336 24.471 1.00 78.56 434 ILE A CA 1
ATOM 3239 C C . ILE A 1 434 ? -13.524 0.670 24.731 1.00 78.56 434 ILE A C 1
ATOM 3241 O O . ILE A 1 434 ? -13.768 1.788 25.173 1.00 78.56 434 ILE A O 1
ATOM 3245 N N . ALA A 1 435 ? -12.279 0.314 24.411 1.00 80.56 435 ALA A N 1
ATOM 3246 C CA . ALA A 1 435 ? -11.156 1.251 24.459 1.00 80.56 435 ALA A CA 1
ATOM 3247 C C . ALA A 1 435 ? -11.052 2.041 23.140 1.00 80.56 435 ALA A C 1
ATOM 3249 O O . ALA A 1 435 ? -10.459 1.571 22.168 1.00 80.56 435 ALA A O 1
ATOM 3250 N N . ALA A 1 436 ? -11.616 3.246 23.112 1.00 75.75 436 ALA A N 1
ATOM 3251 C CA . ALA A 1 436 ? -11.654 4.098 21.931 1.00 75.75 436 ALA A CA 1
ATOM 3252 C C . ALA A 1 436 ? -10.271 4.680 21.587 1.00 75.75 436 ALA A C 1
ATOM 3254 O O . ALA A 1 436 ? -9.417 4.910 22.450 1.00 75.75 436 ALA A O 1
ATOM 3255 N N . SER A 1 437 ? -10.054 4.963 20.301 1.00 66.44 437 SER A N 1
ATOM 3256 C CA . SER A 1 437 ? -8.821 5.565 19.767 1.00 66.44 437 SER A CA 1
ATOM 3257 C C . SER A 1 437 ? -8.917 7.097 19.593 1.00 66.44 437 SER A C 1
ATOM 3259 O O . SER A 1 437 ? -7.896 7.801 19.600 1.00 66.44 437 SER A O 1
ATOM 3261 N N . GLY A 1 438 ? -10.139 7.634 19.493 1.00 68.88 438 GLY A N 1
ATOM 3262 C CA . GLY A 1 438 ? -10.441 9.038 19.202 1.00 68.88 438 GLY A CA 1
ATOM 3263 C C . GLY A 1 438 ? -11.696 9.554 19.910 1.00 68.88 438 GLY A C 1
ATOM 3264 O O . GLY A 1 438 ? -12.458 8.785 20.485 1.00 68.88 438 GLY A O 1
ATOM 3265 N N . VAL A 1 439 ? -11.877 10.879 19.900 1.00 72.25 439 VAL A N 1
ATOM 3266 C CA . VAL A 1 439 ? -13.095 11.523 20.420 1.00 72.25 439 VAL A CA 1
ATOM 3267 C C . VAL A 1 439 ? -14.143 11.499 19.312 1.00 72.25 439 VAL A C 1
ATOM 3269 O O . VAL A 1 439 ? -13.917 12.108 18.268 1.00 72.25 439 VAL A O 1
ATOM 3272 N N . SER A 1 440 ? -15.263 10.825 19.556 1.00 70.44 440 SER A N 1
ATOM 3273 C CA . SER A 1 440 ? -16.459 10.825 18.709 1.00 70.44 440 SER A CA 1
ATOM 3274 C C . SER A 1 440 ? -17.683 11.209 19.545 1.00 70.44 440 SER A C 1
ATOM 3276 O O . SER A 1 440 ? -17.612 11.230 20.774 1.00 70.44 440 SER A O 1
ATOM 3278 N N . SER A 1 441 ? -18.812 11.502 18.897 1.00 69.25 441 SER A N 1
ATOM 3279 C CA . SER A 1 441 ? -20.093 11.741 19.581 1.00 69.25 441 SER A CA 1
ATOM 3280 C C . SER A 1 441 ? -20.632 10.501 20.310 1.00 69.25 441 SER A C 1
ATOM 3282 O O . SER A 1 441 ? -21.445 10.635 21.214 1.00 69.25 441 SER A O 1
ATOM 3284 N N . ALA A 1 442 ? -20.164 9.304 19.943 1.00 67.12 442 ALA A N 1
ATOM 3285 C CA . ALA A 1 442 ? -20.525 8.033 20.576 1.00 67.12 442 ALA A CA 1
ATOM 3286 C C . ALA A 1 442 ? -19.604 7.652 21.754 1.00 67.12 442 ALA A C 1
ATOM 3288 O O . ALA A 1 442 ? -19.743 6.571 22.330 1.00 67.12 442 ALA A O 1
ATOM 3289 N N . LEU A 1 443 ? -18.621 8.496 22.089 1.00 79.31 443 LEU A N 1
ATOM 3290 C CA . LEU A 1 443 ? -17.705 8.236 23.192 1.00 79.31 443 LEU A CA 1
ATOM 3291 C C . LEU A 1 443 ? -18.405 8.477 24.540 1.00 79.31 443 LEU A C 1
ATOM 3293 O O . LEU A 1 443 ? -18.916 9.565 24.781 1.00 79.31 443 LEU A O 1
ATOM 3297 N N . GLY A 1 444 ? -18.380 7.494 25.440 1.00 83.00 444 GLY A N 1
ATOM 3298 C CA . GLY A 1 444 ? -18.969 7.615 26.775 1.00 83.00 444 GLY A CA 1
ATOM 3299 C C . GLY A 1 444 ? -18.095 8.427 27.731 1.00 83.00 444 GLY A C 1
ATOM 3300 O O . GLY A 1 444 ? -18.561 9.392 28.343 1.00 83.00 444 GLY A O 1
ATOM 3301 N N . PHE A 1 445 ? -16.814 8.061 27.828 1.00 86.81 445 PHE A N 1
ATOM 3302 C CA . PHE A 1 445 ? -15.883 8.605 28.814 1.00 86.81 445 PHE A CA 1
ATOM 3303 C C . PHE A 1 445 ? -14.538 9.012 28.204 1.00 86.81 445 PHE A C 1
ATOM 3305 O O . PHE A 1 445 ? -13.906 8.257 27.463 1.00 86.81 445 PHE A O 1
ATOM 3312 N N . LEU A 1 446 ? -14.047 10.193 28.582 1.00 87.19 446 LEU A N 1
ATOM 3313 C CA . LEU A 1 446 ? -12.666 10.621 28.374 1.00 87.19 446 LEU A CA 1
ATOM 3314 C C . LEU A 1 446 ? -11.923 10.595 29.713 1.00 87.19 446 LEU A C 1
ATOM 3316 O O . LEU A 1 446 ? -12.182 11.435 30.567 1.00 87.19 446 LEU A O 1
ATOM 3320 N N . VAL A 1 447 ? -10.958 9.695 29.870 1.00 87.06 447 VAL A N 1
ATOM 3321 C CA . VAL A 1 447 ? -10.077 9.629 31.040 1.00 87.06 447 VAL A CA 1
ATOM 3322 C C . VAL A 1 447 ? -8.845 10.501 30.806 1.00 87.06 447 VAL A C 1
ATOM 3324 O O . VAL A 1 447 ? -8.106 10.314 29.832 1.00 87.06 447 VAL A O 1
ATOM 3327 N N . VAL A 1 448 ? -8.620 11.461 31.698 1.00 84.44 448 VAL A N 1
ATOM 3328 C CA . VAL A 1 448 ? -7.524 12.428 31.637 1.00 84.44 448 VAL A CA 1
ATOM 3329 C C . VAL A 1 448 ? -6.478 12.073 32.688 1.00 84.44 448 VAL A C 1
ATOM 3331 O O . VAL A 1 448 ? -6.733 12.165 33.885 1.00 84.44 448 VAL A O 1
ATOM 3334 N N . GLY A 1 449 ? -5.291 11.680 32.228 1.00 79.62 449 GLY A N 1
ATOM 3335 C CA . GLY A 1 449 ? -4.144 11.417 33.091 1.00 79.62 449 GLY A CA 1
ATOM 3336 C C . GLY A 1 449 ? -3.578 12.690 33.712 1.00 79.62 449 GLY A C 1
ATOM 3337 O O . GLY A 1 449 ? -3.523 13.738 33.061 1.00 79.62 449 GLY A O 1
ATOM 3338 N N . ASN A 1 450 ? -3.115 12.576 34.957 1.00 70.19 450 ASN A N 1
ATOM 3339 C CA . ASN A 1 450 ? -2.650 13.707 35.763 1.00 70.19 450 ASN A CA 1
ATOM 3340 C C . ASN A 1 450 ? -1.352 14.355 35.227 1.00 70.19 450 ASN A C 1
ATOM 3342 O O . ASN A 1 450 ? -1.032 15.491 35.581 1.00 70.19 450 ASN A O 1
ATOM 3346 N N . ALA A 1 451 ? -0.611 13.680 34.336 1.00 54.62 451 ALA A N 1
ATOM 3347 C CA . ALA A 1 451 ? 0.633 14.185 33.758 1.00 54.62 451 ALA A CA 1
ATOM 3348 C C . ALA A 1 451 ? 0.494 14.550 32.259 1.00 54.62 451 ALA A C 1
ATOM 3350 O O . ALA A 1 451 ? 0.414 13.687 31.386 1.00 54.62 451 ALA A O 1
ATOM 3351 N N . GLY A 1 452 ? 0.546 15.849 31.927 1.00 53.69 452 GLY A N 1
ATOM 3352 C CA . GLY A 1 452 ? 0.717 16.355 30.551 1.00 53.69 452 GLY A CA 1
ATOM 3353 C C . GLY A 1 452 ? -0.462 17.146 29.951 1.00 53.69 452 GLY A C 1
ATOM 3354 O O . GLY A 1 452 ? -1.551 17.232 30.507 1.00 53.69 452 GLY A O 1
ATOM 3355 N N . LYS A 1 453 ? -0.230 17.781 28.789 1.00 53.09 453 LYS A N 1
ATOM 3356 C CA . LYS A 1 453 ? -1.180 18.700 28.123 1.00 53.09 453 LYS A CA 1
ATOM 3357 C C . LYS A 1 453 ? -2.324 17.943 27.425 1.00 53.09 453 LYS A C 1
ATOM 3359 O O . LYS A 1 453 ? -2.220 17.610 26.249 1.00 53.09 453 LYS A O 1
ATOM 3364 N N . ALA A 1 454 ? -3.447 17.741 28.112 1.00 53.81 454 ALA A N 1
ATOM 3365 C CA . ALA A 1 454 ? -4.656 17.092 27.579 1.00 53.81 454 ALA A CA 1
ATOM 3366 C C . ALA A 1 454 ? -5.565 17.992 26.698 1.00 53.81 454 ALA A C 1
ATOM 3368 O O . ALA A 1 454 ? -6.679 17.603 26.351 1.00 53.81 454 ALA A O 1
ATOM 3369 N N . GLY A 1 455 ? -5.115 19.194 26.321 1.00 60.44 455 GLY A N 1
ATOM 3370 C CA . GLY A 1 455 ? -6.000 20.287 25.890 1.00 60.44 455 GLY A CA 1
ATOM 3371 C C . GLY A 1 455 ? -6.869 20.033 24.649 1.00 60.44 455 GLY A C 1
ATOM 3372 O O . GLY A 1 455 ? -8.048 20.373 24.665 1.00 60.44 455 GLY A O 1
ATOM 3373 N N . SER A 1 456 ? -6.343 19.434 23.572 1.00 66.00 456 SER A N 1
ATOM 3374 C CA . SER A 1 456 ? -7.100 19.352 22.305 1.00 66.00 456 SER A CA 1
ATOM 3375 C C . SER A 1 456 ? -8.188 18.271 22.299 1.00 66.00 456 SER A C 1
ATOM 3377 O O . SER A 1 456 ? -9.255 18.489 21.726 1.00 66.00 456 SER A O 1
ATOM 3379 N N . LYS A 1 457 ? -7.958 17.124 22.955 1.00 70.44 457 LYS A N 1
ATOM 3380 C CA . LYS A 1 457 ? -8.966 16.058 23.107 1.00 70.44 457 LYS A CA 1
ATOM 3381 C C . LYS A 1 457 ? -9.988 16.392 24.195 1.00 70.44 457 LYS A C 1
ATOM 3383 O O . LYS A 1 457 ? -11.164 16.124 23.988 1.00 70.44 457 LYS A O 1
ATOM 3388 N N . LEU A 1 458 ? -9.566 17.046 25.283 1.00 73.88 458 LEU A N 1
ATOM 3389 C CA . LEU A 1 458 ? -10.467 17.553 26.325 1.00 73.88 458 LEU A CA 1
ATOM 3390 C C . LEU A 1 458 ? -11.469 18.563 25.750 1.00 73.88 458 LEU A C 1
ATOM 3392 O O . LEU A 1 458 ? -12.671 18.408 25.936 1.00 73.88 458 LEU A O 1
ATOM 3396 N N . ALA A 1 459 ? -10.988 19.539 24.974 1.00 70.81 459 ALA A N 1
ATOM 3397 C CA . ALA A 1 459 ? -11.853 20.533 24.342 1.00 70.81 459 ALA A CA 1
ATOM 3398 C C . ALA A 1 459 ? -12.841 19.909 23.338 1.00 70.81 459 ALA A C 1
ATOM 3400 O O . ALA A 1 459 ? -13.983 20.352 23.245 1.00 70.81 459 ALA A O 1
ATOM 3401 N N . LYS A 1 460 ? -12.427 18.870 22.594 1.00 70.31 460 LYS A N 1
ATOM 3402 C CA . LYS A 1 460 ? -13.329 18.120 21.702 1.00 70.31 460 LYS A CA 1
ATOM 3403 C C . LYS A 1 460 ? -14.380 17.325 22.481 1.00 70.31 460 LYS A C 1
ATOM 3405 O O . LYS A 1 460 ? -15.544 17.363 22.110 1.00 70.31 460 LYS A O 1
ATOM 3410 N N . ALA A 1 461 ? -13.982 16.647 23.555 1.00 73.12 461 ALA A N 1
ATOM 3411 C CA . ALA A 1 461 ? -14.885 15.848 24.382 1.00 73.12 461 ALA A CA 1
ATOM 3412 C C . ALA A 1 461 ? -15.940 16.717 25.079 1.00 73.12 461 ALA A C 1
ATOM 3414 O O . ALA A 1 461 ? -17.121 16.393 25.033 1.00 73.12 461 ALA A O 1
ATOM 3415 N N . GLN A 1 462 ? -15.535 17.871 25.621 1.00 76.69 462 GLN A N 1
ATOM 3416 C CA . GLN A 1 462 ? -16.455 18.842 26.223 1.00 76.69 462 GLN A CA 1
ATOM 3417 C C . GLN A 1 462 ? -17.480 19.375 25.214 1.00 76.69 462 GLN A C 1
ATOM 3419 O O . GLN A 1 462 ? -18.655 19.496 25.543 1.00 76.69 462 GLN A O 1
ATOM 3424 N N . LYS A 1 463 ? -17.057 19.659 23.975 1.00 75.31 463 LYS A N 1
ATOM 3425 C CA . LYS A 1 463 ? -17.973 20.082 22.903 1.00 75.31 463 LYS A CA 1
ATOM 3426 C C . LYS A 1 463 ? -18.938 18.978 22.471 1.00 75.31 463 LYS A C 1
ATOM 3428 O O . LYS A 1 463 ? -20.080 19.280 22.157 1.00 75.31 463 LYS A O 1
ATOM 3433 N N . ALA A 1 464 ? -18.487 17.727 22.475 1.00 73.88 464 ALA A N 1
ATOM 3434 C CA . ALA A 1 464 ? -19.296 16.565 22.116 1.00 73.88 464 ALA A CA 1
ATOM 3435 C C . ALA A 1 464 ? -20.189 16.050 23.267 1.00 73.88 464 ALA A C 1
ATOM 3437 O O . ALA A 1 464 ? -20.890 15.062 23.080 1.00 73.88 464 ALA A O 1
ATOM 3438 N N . GLY A 1 465 ? -20.169 16.688 24.446 1.00 75.62 465 GLY A N 1
ATOM 3439 C CA . GLY A 1 465 ? -20.968 16.271 25.606 1.00 75.62 465 GLY A CA 1
ATOM 3440 C C . GLY A 1 465 ? -20.479 14.987 26.290 1.00 75.62 465 GLY A C 1
ATOM 3441 O O . GLY A 1 465 ? -21.229 14.366 27.036 1.00 75.62 465 GLY A O 1
ATOM 3442 N N . VAL A 1 466 ? -19.232 14.583 26.041 1.00 84.25 466 VAL A N 1
ATOM 3443 C CA . VAL A 1 466 ? -18.629 13.358 26.587 1.00 84.25 466 VAL A CA 1
ATOM 3444 C C . VAL A 1 466 ? -18.258 13.562 28.058 1.00 84.25 466 VAL A C 1
ATOM 3446 O O . VAL A 1 466 ? -17.687 14.594 28.421 1.00 84.25 466 VAL A O 1
ATOM 3449 N N . THR A 1 467 ? -18.515 12.560 28.904 1.00 85.06 467 THR A N 1
ATOM 3450 C CA . THR A 1 467 ? -18.175 12.624 30.335 1.00 85.06 467 THR A CA 1
ATOM 3451 C C . THR A 1 467 ? -16.659 12.571 30.520 1.00 85.06 467 THR A C 1
ATOM 3453 O O . THR A 1 467 ? -15.998 11.655 30.035 1.00 85.06 467 THR A O 1
ATOM 3456 N N . VAL A 1 468 ? -16.081 13.541 31.229 1.00 87.44 468 VAL A N 1
ATOM 3457 C CA . VAL A 1 468 ? -14.636 13.588 31.497 1.00 87.44 468 VAL A CA 1
ATOM 3458 C C . VAL A 1 468 ? -14.362 13.039 32.893 1.00 87.44 468 VAL A C 1
ATOM 3460 O O . VAL A 1 468 ? -14.965 13.508 33.851 1.00 87.44 468 VAL A O 1
ATOM 3463 N N . LEU A 1 469 ? -13.454 12.067 32.994 1.00 87.75 469 LEU A N 1
ATOM 3464 C CA . LEU A 1 469 ? -12.987 11.471 34.244 1.00 87.75 469 LEU A CA 1
ATOM 3465 C C . LEU A 1 469 ? -11.520 11.823 34.476 1.00 87.75 469 LEU A C 1
ATOM 3467 O O . LEU A 1 469 ? -10.703 11.797 33.552 1.00 87.75 469 LEU A O 1
ATOM 3471 N N . THR A 1 470 ? -11.175 12.112 35.720 1.00 88.50 470 THR A N 1
ATOM 3472 C CA . THR A 1 470 ? -9.791 12.110 36.196 1.00 88.50 470 THR A CA 1
ATOM 3473 C C . THR A 1 470 ? -9.258 10.679 36.284 1.00 88.50 470 THR A C 1
ATOM 3475 O O . THR A 1 470 ? -10.017 9.706 36.287 1.00 88.50 470 THR A O 1
ATOM 3478 N N . GLU A 1 471 ? -7.934 10.537 36.344 1.00 88.44 471 GLU A N 1
ATOM 3479 C CA . GLU A 1 471 ? -7.297 9.236 36.561 1.00 88.44 471 GLU A CA 1
ATOM 3480 C C . GLU A 1 471 ? -7.796 8.555 37.847 1.00 88.44 471 GLU A C 1
ATOM 3482 O O . GLU A 1 471 ? -8.106 7.366 37.821 1.00 88.44 471 GLU A O 1
ATOM 3487 N N . ASP A 1 472 ? -7.963 9.313 38.932 1.00 86.38 472 ASP A N 1
ATOM 3488 C CA . ASP A 1 472 ? -8.416 8.778 40.219 1.00 86.38 472 ASP A CA 1
ATOM 3489 C C . ASP A 1 472 ? -9.883 8.310 40.159 1.00 86.38 472 ASP A C 1
ATOM 3491 O O . ASP A 1 472 ? -10.216 7.239 40.666 1.00 86.38 472 ASP A O 1
ATOM 3495 N N . GLU A 1 473 ? -10.758 9.052 39.470 1.00 88.31 473 GLU A N 1
ATOM 3496 C CA . GLU A 1 473 ? -12.157 8.651 39.241 1.00 88.31 473 GLU A CA 1
ATOM 3497 C C . GLU A 1 473 ? -12.269 7.403 38.358 1.00 88.31 473 GLU A C 1
ATOM 3499 O O . GLU A 1 473 ? -13.151 6.566 38.569 1.00 88.31 473 GLU A O 1
ATOM 3504 N N . PHE A 1 474 ? -11.381 7.258 37.370 1.00 90.81 474 PHE A N 1
ATOM 3505 C CA . PHE A 1 474 ? -11.308 6.046 36.558 1.00 90.81 474 PHE A CA 1
ATOM 3506 C C . PHE A 1 474 ? -10.885 4.839 37.400 1.00 90.81 474 PHE A C 1
ATOM 3508 O O . PHE A 1 474 ? -11.512 3.788 37.293 1.00 90.81 474 PHE A O 1
ATOM 3515 N N . ILE A 1 475 ? -9.874 4.986 38.260 1.00 89.00 475 ILE A N 1
ATOM 3516 C CA . ILE A 1 475 ? -9.403 3.904 39.136 1.00 89.00 475 ILE A CA 1
ATOM 3517 C C . ILE A 1 475 ? -10.483 3.501 40.145 1.00 89.00 475 ILE A C 1
ATOM 3519 O O . ILE A 1 475 ? -10.688 2.310 40.362 1.00 89.00 475 ILE A O 1
ATOM 3523 N N . ALA A 1 476 ? -11.205 4.464 40.726 1.00 89.06 476 ALA A N 1
ATOM 3524 C CA . ALA A 1 476 ? -12.305 4.173 41.644 1.00 89.06 476 ALA A CA 1
ATOM 3525 C C . ALA A 1 476 ? -13.406 3.347 40.959 1.00 89.06 476 ALA A C 1
ATOM 3527 O O . ALA A 1 476 ? -13.799 2.297 41.462 1.00 89.06 476 ALA A O 1
ATOM 3528 N N . ARG A 1 477 ? -13.831 3.762 39.758 1.00 90.06 477 ARG A N 1
ATOM 3529 C CA . ARG A 1 477 ? -14.797 2.998 38.954 1.00 90.06 477 ARG A CA 1
ATOM 3530 C C . ARG A 1 477 ? -14.277 1.629 38.545 1.00 90.06 477 ARG A C 1
ATOM 3532 O O . ARG A 1 477 ? -15.053 0.682 38.486 1.00 90.06 477 ARG A O 1
ATOM 3539 N N . LEU A 1 478 ? -12.992 1.534 38.214 1.00 89.62 478 LEU A N 1
ATOM 3540 C CA . LEU A 1 478 ? -12.357 0.276 37.846 1.00 89.62 478 LEU A CA 1
ATOM 3541 C C . LEU A 1 478 ? -12.397 -0.708 39.018 1.00 89.62 478 LEU A C 1
ATOM 3543 O O . LEU A 1 478 ? -12.774 -1.853 38.819 1.00 89.62 478 LEU A O 1
ATOM 3547 N N . ALA A 1 479 ? -12.095 -0.251 40.234 1.00 87.56 479 ALA A N 1
ATOM 3548 C CA . ALA A 1 479 ? -12.161 -1.079 41.435 1.00 87.56 479 ALA A CA 1
ATOM 3549 C C . ALA A 1 479 ? -13.596 -1.525 41.771 1.00 87.56 479 ALA A C 1
ATOM 3551 O O . ALA A 1 479 ? -13.802 -2.670 42.165 1.00 87.56 479 ALA A O 1
ATOM 3552 N N . GLU A 1 480 ? -14.592 -0.651 41.587 1.00 86.44 480 GLU A N 1
ATOM 3553 C CA . GLU A 1 480 ? -16.010 -1.013 41.746 1.00 86.44 480 GLU A CA 1
ATOM 3554 C C . GLU A 1 480 ? -16.450 -2.069 40.727 1.00 86.44 480 GLU A C 1
ATOM 3556 O O . GLU A 1 480 ? -17.173 -2.998 41.070 1.00 86.44 480 GLU A O 1
ATOM 3561 N N . ALA A 1 481 ? -15.995 -1.940 39.482 1.00 82.88 481 ALA A N 1
ATOM 3562 C CA . ALA A 1 481 ? -16.345 -2.836 38.390 1.00 82.88 481 ALA A CA 1
ATOM 3563 C C . ALA A 1 481 ? -15.589 -4.177 38.432 1.00 82.88 481 ALA A C 1
ATOM 3565 O O . ALA A 1 481 ? -16.139 -5.190 38.033 1.00 82.88 481 ALA A O 1
ATOM 3566 N N . GLU A 1 482 ? -14.349 -4.212 38.926 1.00 82.38 482 GLU A N 1
ATOM 3567 C CA . GLU A 1 482 ? -13.607 -5.462 39.163 1.00 82.38 482 GLU A CA 1
ATOM 3568 C C . GLU A 1 482 ? -14.136 -6.229 40.395 1.00 82.38 482 GLU A C 1
ATOM 3570 O O . GLU A 1 482 ? -13.868 -7.422 40.536 1.00 82.38 482 GLU A O 1
ATOM 3575 N N . GLY A 1 483 ? -14.864 -5.554 41.294 1.00 70.25 483 GLY A N 1
ATOM 3576 C CA . GLY A 1 483 ? -15.454 -6.137 42.505 1.00 70.25 483 GLY A CA 1
ATOM 3577 C C . GLY A 1 483 ? -16.923 -6.568 42.390 1.00 70.25 483 GLY A C 1
ATOM 3578 O O . GLY A 1 483 ? -17.441 -7.141 43.352 1.00 70.25 483 GLY A O 1
ATOM 3579 N N . ALA A 1 484 ? -17.581 -6.280 41.265 1.00 54.47 484 ALA A N 1
ATOM 3580 C CA . ALA A 1 484 ? -18.969 -6.633 40.950 1.00 54.47 484 ALA A CA 1
ATOM 3581 C C . ALA A 1 484 ? -19.020 -7.814 39.977 1.00 54.47 484 ALA A C 1
ATOM 3583 O O . ALA A 1 484 ? -19.928 -8.661 40.147 1.00 54.47 484 ALA A O 1
#

Mean predicted aligned error: 17.91 Å

Solvent-accessible surface area (backbone atoms only — not comparable to full-atom values): 28802 Å² total; per-residue (Å²): 133,90,78,83,84,84,74,91,56,89,86,74,65,89,75,80,82,70,88,79,84,81,85,84,82,84,88,87,88,91,87,82,88,91,86,80,94,85,86,86,80,84,80,80,80,76,85,78,74,70,88,81,76,81,55,75,52,55,82,71,57,57,51,74,66,32,65,74,47,67,72,67,67,85,65,89,31,46,52,34,63,9,54,79,78,36,35,61,35,23,25,66,26,91,52,78,42,78,48,76,51,73,50,80,44,80,61,84,52,63,65,81,91,44,72,63,79,54,65,71,35,47,26,42,35,35,23,36,26,44,48,50,72,56,95,94,26,38,23,8,40,33,39,25,37,38,43,42,76,84,54,82,63,82,88,73,90,71,69,88,88,57,93,77,83,83,78,87,70,77,74,76,40,46,76,44,77,43,72,38,70,9,64,49,89,66,76,72,79,27,51,78,40,43,65,44,68,44,52,59,92,78,71,51,77,40,82,77,46,68,76,40,79,27,90,41,77,75,72,83,68,76,40,32,94,69,61,59,47,62,51,44,78,60,89,95,41,82,42,71,76,54,85,89,72,26,57,63,58,33,40,52,48,40,45,48,26,28,64,57,64,64,38,64,91,66,45,70,74,52,39,51,52,33,40,75,69,65,65,34,69,51,70,53,34,64,81,69,64,46,60,76,67,44,46,71,41,89,96,34,49,66,71,59,35,48,53,44,52,54,40,51,60,65,47,31,56,42,50,32,30,49,54,52,31,30,68,66,36,68,88,33,42,71,69,50,16,39,53,49,21,42,71,45,18,38,73,70,49,53,74,69,48,48,42,74,61,42,27,54,36,78,86,24,44,70,69,56,17,44,47,41,44,52,37,52,59,73,39,43,70,60,52,58,54,32,58,78,64,36,50,69,37,59,32,72,52,64,68,78,52,68,42,88,32,47,93,39,28,39,25,80,38,47,41,55,85,91,52,54,69,68,56,53,39,49,53,39,42,71,33,16,20,37,39,36,68,66,88,52,77,84,40,47,33,38,35,37,21,86,46,66,91,42,60,73,63,51,57,50,28,60,74,51,70,32,46,74,33,46,49,67,58,48,51,52,52,48,54,54,50,78,73,107

Radius of gyration: 30.74 Å; Cα contacts (8 Å, |Δi|>4): 725; chains: 1; bounding box: 74×84×86 Å

Secondary structure (DSSP, 8-state):
---------TTS---------PPPP---------------SS-SSSS-----PPPHHHHTT-SHHHHHTTS-------STTHHHH-GGGGGG--S-EEEEEEEEE----EETTEE--PPPEEEEEEEEEEEEEETTEEEEEEEEEEEESS---------TTS-------------EEEEEEEE--SPPPEET-EEEEEEETTTEEEEEEEEE--SEE----SS-TTT-PPPEEETTEEE---TTT-HHHHHHHHHHHHHHHT--S--HHHHHHHHHTTS-SSGGGGGG--HHHHTTSTT--HHHHHHHHHHHHHTTEEEHHHHHHHTT-TT--HHHHHHHHHHHSSHHHHHH--HHHHTTSTT--HHHHHHHHHHHHHTHHHHHHHHTT-EEEPP-------STTTT-EEEEESB-SSS-HHHHHHHHHHTT-EE-SS--TT--EEEE-SBS--HHHHHHHHHTTPEEEEHHHHHHHHHHHH--

Foldseek 3Di:
DDDDDPDDDPVPDPDPQDQDDDDDDDDDDDDDDDDDDDDDPPPPVPPPDDDPDDDVVVVVQDDPVSVVLVVDQVPLDCDQCCLPNPLQSVLVNPAKDKDKDKDWADDFDDDDNDTPPADIFIFIKIKIWDWDDDPNWTKIKMKIWTATPPDEDDDDDDDPPDDDDDPPRNDPHYTDIGIHMHIDPADDAFRPWDFDWDDDVVHDIDTDGTPGHDDGHDDDDCADPQARAGWDDDRPDTHHPCCQDGLVNQLVLCVLLCVLLVQPDCDSVNSSVCSVVVCGRHNLSLQVDDLVNQCPDPPRDSVNSVSNNVSSLVSQEDEQLSVLCSLVQPPSHSVNSVQLLQQQQDPVSSLPDDLVSSQLTPPRDSVNSVSSNVSVVVCVVVVVSSVVRHHHHGDPHPPQLAFPAAQAEEEEFAAADPDGPVVLQVLCSNRNYGDGPADDLSHAEYEYHPHDDRDPRVVSCVVSVHHYHYSVRSVVVSVVRVVD

Sequence (484 aa):
MAIEEAGFDPETHPGTPTLRLGRRDGAPGRSGGRAVRRLLAPTLALFFAGPAAANPLDAFGFGARAMAMGSAATAISADSFANYYNPAGLAHAPHLRLDLGYALIRPSLRIGEGDQNVDDSRGFQGGVVLPGELFGRKVGFSIGLHLPDERVSRVRALPQRQPRWVLWDNRPQRVVISSSVGFEVIEGLSLGAEVVAMRRGGVIPHLEAVVTPGDTPLTVPETCPSCGATPQIEGDFVVCPNTLGCPAQSVGLLSHYAKVTGIEGFGQVWLDKLVEHEALRSPPDYYALTLDGLTRFERMGETLAQKLLDQIAATRTMPLATFLQALGVPDLGKTASRTVAEGFGTLDAVLAATPAELQQLPKFGELLAARVVAGLAERGPLIEALRQHVDVQAAEAPAERSGPWTGQSFLFTGTLVAMKREEAQQRVQALGGIAASGVSSALGFLVVGNAGKAGSKLAKAQKAGVTVLTEDEFIARLAEAEGA

pLDDT: mean 75.76, std 20.36, range [21.05, 98.19]

Nearest PDB structures (foldseek):
  2owo-assembly1_A  TM=7.098E-01  e=1.639E-15  Escherichia coli K-12
  4glx-assembly1_A  TM=7.061E-01  e=5.908E-15  Escherichia coli K-12
  1dgs-assembly2_B  TM=5.862E-01  e=5.813E-14  Thermus filiformis
  5tt5-assembly1_A  TM=5.580E-01  e=1.154E-14  Escherichia coli K-12
  8ak4-assembly1_A  TM=5.473E-01  e=1.117E-12  Deinococcus radiodurans